Protein AF-A0A7S2MBB5-F1 (afdb_monomer)

Sequence (431 aa):
MYAQRYGESVDSQETREIHDGVPGVAVVGGGVAEQKVAYAIRMNQLFQSLDDAKSLYEQKYGESVDVPEAEERLEVQDGVPGVALDGCGAMGQRAIYANRMDALFDKLQEVKDLYARRYGEAADAPEPDERPESQGGVPGVAVVGRGAEVQRAAYNDRLDALVASLQEAKDLYARKYGDSADAPEPEERFETHQGVPGVATIGRGVDEQRAAYADKLAALFESLGEAKGLYAQRYGESVDAPEPDEQSEVQDGVPGVTVVGTGAVEQRAAYLIRVNSLFASLQEVKGLYERRCGEDVDASEAELRFEAEGGVPGVTLTGRGAEEQRASYATRVGALLARLRDVKALYAQRVGEQVDEDDSDASDAGDWPPALAERADELPRRSLAVPPLQSRLGLWARWAVRWEEGQELCGQGRPPAEHSGSDAESDGESE

pLDDT: mean 70.5, std 19.86, range [35.94, 96.25]

Mean predicted aligned error: 23.18 Å

Structure (mmCIF, N/CA/C/O backbone):
data_AF-A0A7S2MBB5-F1
#
_entry.id   AF-A0A7S2MBB5-F1
#
loop_
_atom_site.group_PDB
_atom_site.id
_atom_site.type_symbol
_atom_site.label_atom_id
_atom_site.label_alt_id
_atom_site.label_comp_id
_atom_site.label_asym_id
_atom_site.label_entity_id
_atom_site.label_seq_id
_atom_site.pdbx_PDB_ins_code
_atom_site.Cartn_x
_atom_site.Cartn_y
_atom_site.Cartn_z
_atom_site.occupancy
_atom_site.B_iso_or_equiv
_atom_site.auth_seq_id
_atom_site.auth_comp_id
_atom_site.auth_asym_id
_atom_site.auth_atom_id
_atom_site.pdbx_PDB_model_num
ATOM 1 N N . MET A 1 1 ? 64.978 -9.066 -22.224 1.00 49.09 1 MET A N 1
ATOM 2 C CA . MET A 1 1 ? 64.686 -8.630 -23.610 1.00 49.09 1 MET A CA 1
ATOM 3 C C . MET A 1 1 ? 63.182 -8.382 -23.812 1.00 49.09 1 MET A C 1
ATOM 5 O O . MET A 1 1 ? 62.589 -8.941 -24.715 1.00 49.09 1 MET A O 1
ATOM 9 N N . TYR A 1 2 ? 62.553 -7.543 -22.977 1.00 39.53 2 TYR A N 1
ATOM 10 C CA . TYR A 1 2 ? 61.159 -7.088 -23.178 1.00 39.53 2 TYR A CA 1
ATOM 11 C C . TYR A 1 2 ? 60.920 -5.648 -22.674 1.00 39.53 2 TYR A C 1
ATOM 13 O O . TYR A 1 2 ? 59.792 -5.183 -22.628 1.00 39.53 2 TYR A O 1
ATOM 21 N N . ALA A 1 3 ? 61.991 -4.920 -22.328 1.00 48.97 3 ALA A N 1
ATOM 22 C CA . ALA A 1 3 ? 61.930 -3.563 -21.769 1.00 48.97 3 ALA A CA 1
ATOM 23 C C . ALA A 1 3 ? 62.491 -2.482 -22.722 1.00 48.97 3 ALA A C 1
ATOM 25 O O . ALA A 1 3 ? 62.753 -1.365 -22.303 1.00 48.97 3 ALA A O 1
ATOM 26 N N . GLN A 1 4 ? 62.706 -2.812 -24.002 1.00 53.22 4 GLN A N 1
ATOM 27 C CA . GLN A 1 4 ? 63.302 -1.906 -25.002 1.00 53.22 4 GLN A CA 1
ATOM 28 C C . GLN A 1 4 ? 62.360 -1.540 -26.160 1.00 53.22 4 GLN A C 1
ATOM 30 O O . GLN A 1 4 ? 62.798 -0.897 -27.105 1.00 53.22 4 GLN A O 1
ATOM 35 N N . ARG A 1 5 ? 61.077 -1.935 -26.115 1.00 50.94 5 ARG A N 1
ATOM 36 C CA . ARG A 1 5 ? 60.158 -1.760 -27.257 1.00 50.94 5 ARG A CA 1
ATOM 37 C C . ARG A 1 5 ? 59.071 -0.696 -27.093 1.00 50.94 5 ARG A C 1
ATOM 39 O O . ARG A 1 5 ? 58.329 -0.484 -28.036 1.00 50.94 5 ARG A O 1
ATOM 46 N N . TYR A 1 6 ? 59.005 -0.016 -25.948 1.00 51.97 6 TYR A N 1
ATOM 47 C CA . TYR A 1 6 ? 58.001 1.029 -25.692 1.00 51.97 6 TYR A CA 1
ATOM 48 C C . TYR A 1 6 ? 58.620 2.299 -25.099 1.00 51.97 6 TYR A C 1
ATOM 50 O O . TYR A 1 6 ? 58.084 2.913 -24.184 1.00 51.97 6 TYR A O 1
ATOM 58 N N . GLY A 1 7 ? 59.790 2.675 -25.615 1.00 53.09 7 GLY A N 1
ATOM 59 C CA . GLY A 1 7 ? 60.350 4.010 -25.434 1.00 53.09 7 GLY A CA 1
ATOM 60 C C . GLY A 1 7 ? 59.966 4.888 -26.617 1.00 53.09 7 GLY A C 1
ATOM 61 O O . GLY A 1 7 ? 60.832 5.218 -27.417 1.00 53.09 7 GLY A O 1
ATOM 62 N N . GLU A 1 8 ? 58.684 5.218 -26.755 1.00 47.31 8 GLU A N 1
ATOM 63 C CA . GLU A 1 8 ? 58.238 6.238 -27.704 1.00 47.31 8 GLU A CA 1
ATOM 64 C C . GLU A 1 8 ? 57.476 7.303 -26.917 1.00 47.31 8 GLU A C 1
ATOM 66 O O . GLU A 1 8 ? 56.386 7.085 -26.392 1.00 47.31 8 GLU A O 1
ATOM 71 N N . SER A 1 9 ? 58.154 8.433 -26.729 1.00 46.62 9 SER A N 1
ATOM 72 C CA . SER A 1 9 ? 57.655 9.620 -26.053 1.00 46.62 9 SER A CA 1
ATOM 73 C C . SER A 1 9 ? 56.462 10.186 -26.818 1.00 46.62 9 SER A C 1
ATOM 75 O O . SER A 1 9 ? 56.627 10.755 -27.898 1.00 46.62 9 SER A O 1
ATOM 77 N N . VAL A 1 10 ? 55.273 10.076 -26.232 1.00 51.53 10 VAL A N 1
ATOM 78 C CA . VAL A 1 10 ? 54.059 10.781 -26.667 1.00 51.53 10 VAL A CA 1
ATOM 79 C C . VAL A 1 10 ? 54.129 12.231 -26.170 1.00 51.53 10 VAL A C 1
ATOM 81 O O . VAL A 1 10 ? 53.333 12.664 -25.352 1.00 51.53 10 VAL A O 1
ATOM 84 N N . ASP A 1 11 ? 55.129 12.972 -26.638 1.00 53.75 11 ASP A N 1
ATOM 85 C CA . ASP A 1 11 ? 55.274 14.414 -26.425 1.00 53.75 11 ASP A CA 1
ATOM 86 C C . ASP A 1 11 ? 55.582 15.043 -27.783 1.00 53.75 11 ASP A C 1
ATOM 88 O O . ASP A 1 11 ? 56.741 15.308 -28.086 1.00 53.75 11 ASP A O 1
ATOM 92 N N . SER A 1 12 ? 54.565 15.185 -28.644 1.00 54.72 12 SER A N 1
ATOM 93 C CA . SER A 1 12 ? 54.509 16.109 -29.799 1.00 54.72 12 SER A CA 1
ATOM 94 C C . SER A 1 12 ? 53.219 15.882 -30.603 1.00 54.72 12 SER A C 1
ATOM 96 O O . SER A 1 12 ? 53.262 15.419 -31.739 1.00 54.72 12 SER A O 1
ATOM 98 N N . GLN A 1 13 ? 52.051 16.207 -30.043 1.00 46.41 13 GLN A N 1
ATOM 99 C CA . GLN A 1 13 ? 50.880 16.495 -30.881 1.00 46.41 13 GLN A CA 1
ATOM 100 C C . GLN A 1 13 ? 50.749 18.007 -31.043 1.00 46.41 13 GLN A C 1
ATOM 102 O O . GLN A 1 13 ? 50.138 18.711 -30.246 1.00 46.41 13 GLN A O 1
ATOM 107 N N . GLU A 1 14 ? 51.463 18.476 -32.064 1.00 49.06 14 GLU A N 1
ATOM 108 C CA . GLU A 1 14 ? 51.019 19.428 -33.082 1.00 49.06 14 GLU A CA 1
ATOM 109 C C . GLU A 1 14 ? 49.650 20.080 -32.797 1.00 49.06 14 GLU A C 1
ATOM 111 O O . GLU A 1 14 ? 48.591 19.585 -33.187 1.00 49.06 14 GLU A O 1
ATOM 116 N N . THR A 1 15 ? 49.674 21.234 -32.131 1.00 49.06 15 THR A N 1
ATOM 117 C CA . THR A 1 15 ? 48.540 22.159 -32.075 1.00 49.06 15 THR A CA 1
ATOM 118 C C . THR A 1 15 ? 48.311 22.728 -33.473 1.00 49.06 15 THR A C 1
ATOM 120 O O . THR A 1 15 ? 48.896 23.747 -33.844 1.00 49.06 15 THR A O 1
ATOM 123 N N . ARG A 1 16 ? 47.480 22.062 -34.278 1.00 43.44 16 ARG A N 1
ATOM 124 C CA . ARG A 1 16 ? 46.896 22.673 -35.474 1.00 43.44 16 ARG A CA 1
ATOM 125 C C . ARG A 1 16 ? 45.916 23.751 -35.025 1.00 43.44 16 ARG A C 1
ATOM 127 O O . ARG A 1 16 ? 44.819 23.450 -34.566 1.00 43.44 16 ARG A O 1
ATOM 134 N N . GLU A 1 17 ? 46.340 25.003 -35.155 1.00 47.09 17 GLU A N 1
ATOM 135 C CA . GLU A 1 17 ? 45.465 26.172 -35.144 1.00 47.09 17 GLU A CA 1
ATOM 136 C C . GLU A 1 17 ? 44.427 26.022 -36.264 1.00 47.09 17 GLU A C 1
ATOM 138 O O . GLU A 1 17 ? 44.692 26.301 -37.433 1.00 47.09 17 GLU A O 1
ATOM 143 N N . ILE A 1 18 ? 43.234 25.547 -35.908 1.00 48.81 18 ILE A N 1
ATOM 144 C CA . ILE A 1 18 ? 42.049 25.675 -36.752 1.00 48.81 18 ILE A CA 1
ATOM 145 C C . ILE A 1 18 ? 41.596 27.124 -36.612 1.00 48.81 18 ILE A C 1
ATOM 147 O O . ILE A 1 18 ? 40.951 27.517 -35.642 1.00 48.81 18 ILE A O 1
ATOM 151 N N . HIS A 1 19 ? 42.020 27.935 -37.572 1.00 46.47 19 HIS A N 1
ATOM 152 C CA . HIS A 1 19 ? 41.718 29.353 -37.654 1.00 46.47 19 HIS A CA 1
ATOM 153 C C . HIS A 1 19 ? 40.413 29.568 -38.438 1.00 46.47 19 HIS A C 1
ATOM 155 O O . HIS A 1 19 ? 40.408 30.266 -39.445 1.00 46.47 19 HIS A O 1
ATOM 161 N N . ASP A 1 20 ? 39.304 28.978 -37.981 1.00 45.03 20 ASP A N 1
ATOM 162 C CA . ASP A 1 20 ? 37.981 29.265 -38.543 1.00 45.03 20 ASP A CA 1
ATOM 163 C C . ASP A 1 20 ? 37.234 30.255 -37.650 1.00 45.03 20 ASP A C 1
ATOM 165 O O . ASP A 1 20 ? 36.914 30.013 -36.485 1.00 45.03 20 ASP A O 1
ATOM 169 N N . GLY A 1 21 ? 37.033 31.441 -38.220 1.00 49.19 21 GLY A N 1
ATOM 170 C CA . GLY A 1 21 ? 36.426 32.586 -37.572 1.00 49.19 21 GLY A CA 1
ATOM 171 C C . GLY A 1 21 ? 34.962 32.347 -37.231 1.00 49.19 21 GLY A C 1
ATOM 172 O O . GLY A 1 21 ? 34.087 32.500 -38.079 1.00 49.19 21 GLY A O 1
ATOM 173 N N . VAL A 1 22 ? 34.693 32.112 -35.950 1.00 46.38 22 VAL A N 1
ATOM 174 C CA . VAL A 1 22 ? 33.411 32.452 -35.330 1.00 46.38 22 VAL A CA 1
ATOM 175 C C . VAL A 1 22 ? 33.661 33.636 -34.389 1.00 46.38 22 VAL A C 1
ATOM 177 O O . VAL A 1 22 ? 34.251 33.467 -33.320 1.00 46.38 22 VAL A O 1
ATOM 180 N N . PRO A 1 23 ? 33.272 34.865 -34.768 1.00 49.69 23 PRO A N 1
ATOM 181 C CA . PRO A 1 23 ? 33.417 36.020 -33.898 1.00 49.69 23 PRO A CA 1
ATOM 182 C C . PRO A 1 23 ? 32.345 35.953 -32.805 1.00 49.69 23 PRO A C 1
ATOM 184 O O . PRO A 1 23 ? 31.170 36.175 -33.080 1.00 49.69 23 PRO A O 1
ATOM 187 N N . GLY A 1 24 ? 32.736 35.665 -31.559 1.00 50.53 24 GLY A N 1
ATOM 188 C CA . GLY A 1 24 ? 31.854 35.953 -30.421 1.00 50.53 24 GLY A CA 1
ATOM 189 C C . GLY A 1 24 ? 32.041 35.171 -29.126 1.00 50.53 24 GLY A C 1
ATOM 190 O O . GLY A 1 24 ? 31.503 35.611 -28.115 1.00 50.53 24 GLY A O 1
ATOM 191 N N . VAL A 1 25 ? 32.796 34.069 -29.088 1.00 48.16 25 VAL A N 1
ATOM 192 C CA . VAL A 1 25 ? 32.956 33.293 -27.843 1.00 48.16 25 VAL A CA 1
ATOM 193 C C . VAL A 1 25 ? 34.409 33.323 -27.391 1.00 48.16 25 VAL A C 1
ATOM 195 O O . VAL A 1 25 ? 35.224 32.488 -27.769 1.00 48.16 25 VAL A O 1
ATOM 198 N N . ALA A 1 26 ? 34.740 34.312 -26.561 1.00 47.59 26 ALA A N 1
ATOM 199 C CA . ALA A 1 26 ? 35.966 34.288 -25.777 1.00 47.59 26 ALA A CA 1
ATOM 200 C C . ALA A 1 26 ? 35.830 33.191 -24.708 1.00 47.59 26 ALA A C 1
ATOM 202 O O . ALA A 1 26 ? 35.369 33.444 -23.596 1.00 47.59 26 ALA A O 1
ATOM 203 N N . VAL A 1 27 ? 36.188 31.952 -25.055 1.00 52.34 27 VAL A N 1
ATOM 204 C CA . VAL A 1 27 ? 36.402 30.898 -24.060 1.00 52.34 27 VAL A CA 1
ATOM 205 C C . VAL A 1 27 ? 37.631 31.316 -23.263 1.00 52.34 27 VAL A C 1
ATOM 207 O O . VAL A 1 27 ? 38.765 31.190 -23.720 1.00 52.34 27 VAL A O 1
ATOM 210 N N . VAL A 1 28 ? 37.397 31.881 -22.080 1.00 57.22 28 VAL A N 1
ATOM 211 C CA . VAL A 1 28 ? 38.439 32.130 -21.085 1.00 57.22 28 VAL A CA 1
ATOM 212 C C . VAL A 1 28 ? 38.939 30.758 -20.643 1.00 57.22 28 VAL A C 1
ATOM 214 O O . VAL A 1 28 ? 38.368 30.123 -19.760 1.00 57.22 28 VAL A O 1
ATOM 217 N N . GLY A 1 29 ? 39.957 30.256 -21.340 1.00 50.09 29 GLY A N 1
ATOM 218 C CA . GLY A 1 29 ? 40.627 29.010 -21.011 1.00 50.09 29 GLY A CA 1
ATOM 219 C C . GLY A 1 29 ? 41.333 29.162 -19.673 1.00 50.09 29 GLY A C 1
ATOM 220 O O . GLY A 1 29 ? 42.479 29.604 -19.629 1.00 50.09 29 GLY A O 1
ATOM 221 N N . GLY A 1 30 ? 40.647 28.804 -18.584 1.00 59.44 30 GLY A N 1
ATOM 222 C CA . GLY A 1 30 ? 41.305 28.491 -17.319 1.00 59.44 30 GLY A CA 1
ATOM 223 C C . GLY A 1 30 ? 42.376 27.449 -17.619 1.00 59.44 30 GLY A C 1
ATOM 224 O O . GLY A 1 30 ? 42.073 26.403 -18.201 1.00 59.44 30 GLY A O 1
ATOM 225 N N . GLY A 1 31 ? 43.637 27.793 -17.350 1.00 74.25 31 GLY A N 1
ATOM 226 C CA . GLY A 1 31 ? 44.787 27.019 -17.803 1.00 74.25 31 GLY A CA 1
ATOM 227 C C . GLY A 1 31 ? 44.660 25.554 -17.391 1.00 74.25 31 GLY A C 1
ATOM 228 O O . GLY A 1 31 ? 44.107 25.240 -16.341 1.00 74.25 31 GLY A O 1
ATOM 229 N N . VAL A 1 32 ? 45.201 24.640 -18.196 1.00 74.19 32 VAL A N 1
ATOM 230 C CA . VAL A 1 32 ? 45.157 23.177 -17.972 1.00 74.19 32 VAL A CA 1
ATOM 231 C C . VAL A 1 32 ? 45.511 22.776 -16.525 1.00 74.19 32 VAL A C 1
ATOM 233 O O . VAL A 1 32 ? 45.007 21.781 -16.005 1.00 74.19 32 VAL A O 1
ATOM 236 N N . ALA A 1 33 ? 46.342 23.566 -15.839 1.00 75.81 33 ALA A N 1
ATOM 237 C CA . ALA A 1 33 ? 46.660 23.392 -14.424 1.00 75.81 33 ALA A CA 1
ATOM 238 C C . ALA A 1 33 ? 45.447 23.567 -13.484 1.00 75.81 33 ALA A C 1
ATOM 240 O O . ALA A 1 33 ? 45.252 22.752 -12.585 1.00 75.81 33 ALA A O 1
ATOM 241 N N . GLU A 1 34 ? 44.604 24.576 -13.701 1.00 81.12 34 GLU A N 1
ATOM 242 C CA . GLU A 1 34 ? 43.410 24.837 -12.888 1.00 81.12 34 GLU A CA 1
ATOM 243 C C . GLU A 1 34 ? 42.357 23.742 -13.078 1.00 81.12 34 GLU A C 1
ATOM 245 O O . GLU A 1 34 ? 41.744 23.292 -12.109 1.00 81.12 34 GLU A O 1
ATOM 250 N N . GLN A 1 35 ? 42.209 23.230 -14.305 1.00 82.00 35 GLN A N 1
ATOM 251 C CA . GLN A 1 35 ? 41.319 22.101 -14.584 1.00 82.00 35 GLN A CA 1
ATOM 252 C C . GLN A 1 35 ? 41.765 20.822 -13.867 1.00 82.00 35 GLN A C 1
ATOM 254 O O . GLN A 1 35 ? 40.925 20.115 -13.306 1.00 82.00 35 GLN A O 1
ATOM 259 N N . LYS A 1 36 ? 43.076 20.545 -13.814 1.00 87.38 36 LYS A N 1
ATOM 260 C CA . LYS A 1 36 ? 43.625 19.397 -13.072 1.00 87.38 36 LYS A CA 1
ATOM 261 C C . LYS A 1 36 ? 43.339 19.496 -11.574 1.00 87.38 36 LYS A C 1
ATOM 263 O O . LYS A 1 36 ? 42.935 18.506 -10.967 1.00 87.38 36 LYS A O 1
ATOM 268 N N . VAL A 1 37 ? 43.485 20.685 -10.988 1.00 89.69 37 VAL A N 1
ATOM 269 C CA . VAL A 1 37 ? 43.175 20.913 -9.567 1.00 89.69 37 VAL A CA 1
ATOM 270 C C . VAL A 1 37 ? 41.675 20.763 -9.305 1.00 89.69 37 VAL A C 1
ATOM 272 O O . VAL A 1 37 ? 41.280 20.047 -8.387 1.00 89.69 37 VAL A O 1
ATOM 275 N N . ALA A 1 38 ? 40.823 21.359 -10.142 1.00 85.94 38 ALA A N 1
ATOM 276 C CA . ALA A 1 38 ? 39.371 21.243 -10.011 1.00 85.94 38 ALA A CA 1
ATOM 277 C C . ALA A 1 38 ? 38.868 19.798 -10.194 1.00 85.94 38 ALA A C 1
ATOM 279 O O . ALA A 1 38 ? 37.879 19.396 -9.580 1.00 85.94 38 ALA A O 1
ATOM 280 N N . TYR A 1 39 ? 39.528 19.004 -11.039 1.00 90.19 39 TYR A N 1
ATOM 281 C CA . TYR A 1 39 ? 39.238 17.579 -11.188 1.00 90.19 39 TYR A CA 1
ATOM 282 C C . TYR A 1 39 ? 39.638 16.786 -9.940 1.00 90.19 39 TYR A C 1
ATOM 284 O O . TYR A 1 39 ? 38.824 16.031 -9.419 1.00 90.19 39 TYR A O 1
ATOM 292 N N . ALA A 1 40 ? 40.845 17.009 -9.411 1.00 93.50 40 ALA A N 1
ATOM 293 C CA . ALA A 1 40 ? 41.317 16.336 -8.202 1.00 93.50 40 ALA A CA 1
ATOM 294 C C . ALA A 1 40 ? 40.413 16.615 -6.988 1.00 93.50 40 ALA A C 1
ATOM 296 O O . ALA A 1 40 ? 40.082 15.698 -6.241 1.00 93.50 40 ALA A O 1
ATOM 297 N N . ILE A 1 41 ? 39.949 17.861 -6.827 1.00 94.56 41 ILE A N 1
ATOM 298 C CA . ILE A 1 41 ? 39.006 18.229 -5.760 1.00 94.56 41 ILE A CA 1
ATOM 299 C C . ILE A 1 41 ? 37.686 17.466 -5.913 1.00 94.56 41 ILE A C 1
ATOM 301 O O . ILE A 1 41 ? 37.205 16.885 -4.943 1.00 94.56 41 ILE A O 1
ATOM 305 N N . ARG A 1 42 ? 37.121 17.420 -7.127 1.00 93.81 42 ARG A N 1
ATOM 306 C CA . ARG A 1 42 ? 35.878 16.677 -7.393 1.00 93.81 42 ARG A CA 1
ATOM 307 C C . ARG A 1 42 ? 36.035 15.178 -7.152 1.00 93.81 42 ARG A C 1
ATOM 309 O O . ARG A 1 42 ? 35.127 14.558 -6.613 1.00 93.81 42 ARG A O 1
ATOM 316 N N . MET A 1 43 ? 37.184 14.608 -7.503 1.00 95.38 43 MET A N 1
ATOM 317 C CA . MET A 1 43 ? 37.449 13.188 -7.287 1.00 95.38 43 MET A CA 1
ATOM 318 C C . MET A 1 43 ? 37.548 12.844 -5.798 1.00 95.38 43 MET A C 1
ATOM 320 O O . MET A 1 43 ? 36.950 11.873 -5.350 1.00 95.38 43 MET A O 1
ATOM 324 N N . ASN A 1 44 ? 38.211 13.687 -5.004 1.00 94.88 44 ASN A N 1
ATOM 325 C CA . ASN A 1 44 ? 38.262 13.509 -3.552 1.00 94.88 44 ASN A CA 1
ATOM 326 C C . ASN A 1 44 ? 36.882 13.648 -2.893 1.00 94.88 44 ASN A C 1
ATOM 328 O O . ASN A 1 44 ? 36.576 12.899 -1.972 1.00 94.88 44 ASN A O 1
ATOM 332 N N . GLN A 1 45 ? 36.036 14.564 -3.374 1.00 93.19 45 GLN A N 1
ATOM 333 C CA . GLN A 1 45 ? 34.655 14.693 -2.890 1.00 93.19 45 GLN A CA 1
ATOM 334 C C . GLN A 1 45 ? 33.815 13.445 -3.193 1.00 93.19 45 GLN A C 1
ATOM 336 O O . GLN A 1 45 ? 33.003 13.049 -2.363 1.00 93.19 45 GLN A O 1
ATOM 341 N N . LEU A 1 46 ? 34.022 12.815 -4.354 1.00 95.56 46 LEU A N 1
ATOM 342 C CA . LEU A 1 46 ? 33.363 11.554 -4.704 1.00 95.56 46 LEU A CA 1
ATOM 343 C C . LEU A 1 46 ? 33.831 10.391 -3.824 1.00 95.56 46 LEU A C 1
ATOM 345 O O . LEU A 1 46 ? 33.006 9.588 -3.408 1.00 95.56 46 LEU A O 1
ATOM 349 N N . PHE A 1 47 ? 35.126 10.303 -3.508 1.00 95.44 47 PHE A N 1
ATOM 350 C CA . PHE A 1 47 ? 35.616 9.272 -2.588 1.00 95.44 47 PHE A CA 1
ATOM 351 C C . PHE A 1 47 ? 35.047 9.448 -1.177 1.00 95.44 47 PHE A C 1
ATOM 353 O O . PHE A 1 47 ? 34.585 8.479 -0.588 1.00 95.44 47 PHE A O 1
ATOM 360 N N . GLN A 1 48 ? 34.97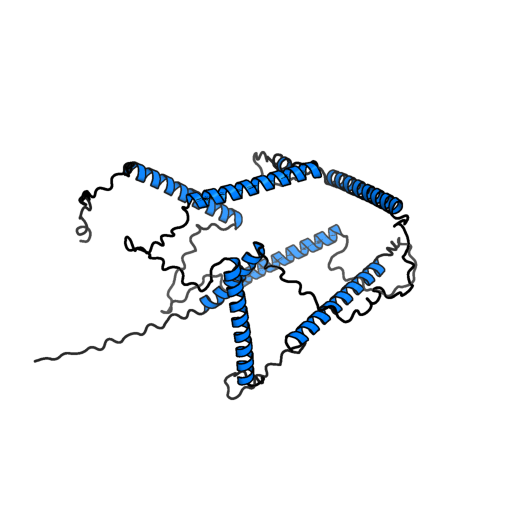8 10.685 -0.679 1.00 94.56 48 GLN A N 1
ATOM 361 C CA .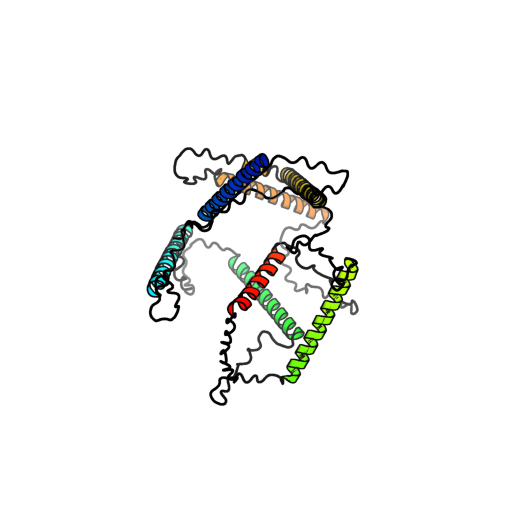 GLN A 1 48 ? 34.369 10.972 0.623 1.00 94.56 48 GLN A CA 1
ATOM 362 C C . GLN A 1 48 ? 32.879 10.614 0.663 1.00 94.56 48 GLN A C 1
ATOM 364 O O . GLN A 1 48 ? 32.440 9.962 1.604 1.00 94.56 48 GLN A O 1
ATOM 369 N N . SER A 1 49 ? 32.101 10.972 -0.366 1.00 95.75 49 SER A N 1
ATOM 370 C CA . SER A 1 49 ? 30.674 10.622 -0.389 1.00 95.75 49 SER A CA 1
ATOM 371 C C . SER A 1 49 ? 30.433 9.115 -0.499 1.00 95.75 49 SER A C 1
ATOM 373 O O . SER A 1 49 ? 29.418 8.616 -0.012 1.00 95.75 49 SER A O 1
ATOM 375 N N . LEU A 1 50 ? 31.359 8.386 -1.126 1.00 95.19 50 LEU A N 1
ATOM 376 C CA . LEU A 1 50 ? 31.314 6.933 -1.239 1.00 95.19 50 LEU A CA 1
ATOM 377 C C . LEU A 1 50 ? 31.644 6.253 0.100 1.00 95.19 50 LEU A C 1
ATOM 379 O O . LEU A 1 50 ? 30.941 5.319 0.479 1.00 95.19 50 LEU A O 1
ATOM 383 N N . ASP A 1 51 ? 32.626 6.758 0.847 1.00 95.50 51 ASP A N 1
ATOM 384 C CA . ASP A 1 51 ? 32.940 6.283 2.203 1.00 95.50 51 ASP A CA 1
ATOM 385 C C . ASP A 1 51 ? 31.804 6.584 3.199 1.00 95.50 51 ASP A C 1
ATOM 387 O O . ASP A 1 51 ? 31.438 5.724 4.008 1.00 95.50 51 ASP A O 1
ATOM 391 N N . ASP A 1 52 ? 31.171 7.757 3.096 1.00 95.06 52 ASP A N 1
ATOM 392 C CA . ASP A 1 52 ? 29.988 8.108 3.893 1.00 95.06 52 ASP A CA 1
ATOM 393 C C . ASP A 1 52 ? 28.813 7.162 3.589 1.00 95.06 52 ASP A C 1
ATOM 395 O O . ASP A 1 52 ? 28.144 6.665 4.499 1.00 95.06 52 ASP A O 1
ATOM 399 N N . ALA A 1 53 ? 28.571 6.865 2.307 1.00 94.44 53 ALA A N 1
ATOM 400 C CA . ALA A 1 53 ? 27.517 5.944 1.891 1.00 94.44 53 ALA A CA 1
ATOM 401 C C . ALA A 1 53 ? 27.769 4.508 2.380 1.00 94.44 53 ALA A C 1
ATOM 403 O O . ALA A 1 53 ? 26.835 3.852 2.847 1.00 94.44 53 ALA A O 1
ATOM 404 N N . LYS A 1 54 ? 29.020 4.033 2.325 1.00 94.44 54 LYS A N 1
ATOM 405 C CA . LYS A 1 54 ? 29.422 2.729 2.876 1.00 94.44 54 LYS A CA 1
ATOM 406 C C . LYS A 1 54 ? 29.214 2.663 4.384 1.00 94.44 54 LYS A C 1
ATOM 408 O O . LYS A 1 54 ? 28.644 1.692 4.872 1.00 94.44 54 LYS A O 1
ATOM 413 N N . SER A 1 55 ? 29.587 3.720 5.101 1.00 93.50 55 SER A N 1
ATOM 414 C CA . SER A 1 55 ? 29.407 3.812 6.553 1.00 93.50 55 SER A CA 1
ATOM 415 C C . SER A 1 55 ? 27.926 3.793 6.944 1.00 93.50 55 SER A C 1
ATOM 417 O O . SER A 1 55 ? 27.535 3.102 7.882 1.00 93.50 55 SER A O 1
ATOM 419 N N . LEU A 1 56 ? 27.069 4.502 6.199 1.00 93.81 56 LEU A N 1
ATOM 420 C CA . LEU A 1 56 ? 25.617 4.466 6.407 1.00 93.81 56 LEU A CA 1
ATOM 421 C C . LEU A 1 56 ? 25.020 3.087 6.109 1.00 93.81 56 LEU A C 1
ATOM 423 O O . LEU A 1 56 ? 24.082 2.665 6.789 1.00 93.81 56 LEU A O 1
ATOM 427 N N . TYR A 1 57 ? 25.538 2.384 5.100 1.00 94.25 57 TYR A N 1
ATOM 428 C CA . TYR A 1 57 ? 25.117 1.021 4.791 1.00 94.25 57 TYR A CA 1
ATOM 429 C C . TYR A 1 57 ? 25.489 0.061 5.925 1.00 94.25 57 TYR A C 1
ATOM 431 O O . TYR A 1 57 ? 24.615 -0.635 6.443 1.00 94.25 57 TYR A O 1
ATOM 439 N N . GLU A 1 58 ? 26.742 0.096 6.380 1.00 94.19 58 GLU A N 1
ATOM 440 C CA . GLU A 1 58 ? 27.217 -0.706 7.510 1.00 94.19 58 GLU A CA 1
ATOM 441 C C . GLU A 1 58 ? 26.422 -0.402 8.785 1.00 94.19 58 GLU A C 1
ATOM 443 O O . GLU A 1 58 ? 25.973 -1.317 9.472 1.00 94.19 58 GLU A O 1
ATOM 448 N N . GLN A 1 59 ? 26.134 0.871 9.065 1.00 92.06 59 GLN A N 1
ATOM 449 C CA . GLN A 1 59 ? 25.310 1.263 10.207 1.00 92.06 59 GLN A CA 1
ATOM 450 C C . GLN A 1 59 ? 23.876 0.720 10.114 1.00 92.06 59 GLN A C 1
ATOM 452 O O . GLN A 1 59 ? 23.289 0.345 11.131 1.00 92.06 59 GLN A O 1
ATOM 457 N N . LYS A 1 60 ? 23.284 0.709 8.915 1.00 92.88 60 LYS A N 1
ATOM 458 C CA . LYS A 1 60 ? 21.885 0.313 8.712 1.00 92.88 60 LYS A CA 1
ATOM 459 C C . LYS A 1 60 ? 21.693 -1.202 8.683 1.00 92.88 60 LYS A C 1
ATOM 461 O O . LYS A 1 60 ? 20.659 -1.678 9.151 1.00 92.88 60 LYS A O 1
ATOM 466 N N . TYR A 1 61 ? 22.644 -1.937 8.118 1.00 88.25 61 TYR A N 1
ATOM 467 C CA . TYR A 1 61 ? 22.505 -3.372 7.859 1.00 88.25 61 TYR A CA 1
ATOM 468 C C . TYR A 1 61 ? 23.451 -4.241 8.693 1.00 88.25 61 TYR A C 1
ATOM 470 O O . TYR A 1 61 ? 23.254 -5.449 8.755 1.00 88.25 61 TYR A O 1
ATOM 478 N N . GLY A 1 62 ? 24.426 -3.644 9.383 1.00 88.81 62 GLY A N 1
ATOM 479 C CA . GLY A 1 62 ? 25.409 -4.368 10.190 1.00 88.81 62 GLY A CA 1
ATOM 480 C C . GLY A 1 62 ? 26.447 -5.135 9.366 1.00 88.81 62 GLY A C 1
ATOM 481 O O . GLY A 1 62 ? 27.129 -5.992 9.920 1.00 88.81 62 GLY A O 1
ATOM 482 N N . GLU A 1 63 ? 26.555 -4.852 8.066 1.00 88.25 63 GLU A N 1
ATOM 483 C CA . GLU A 1 63 ? 27.439 -5.536 7.119 1.00 88.25 63 GLU A CA 1
ATOM 484 C C . GLU A 1 63 ? 28.216 -4.498 6.301 1.00 88.25 63 GLU A C 1
ATOM 486 O O . GLU A 1 63 ? 27.620 -3.585 5.724 1.00 88.25 63 GLU A O 1
ATOM 491 N N . SER A 1 64 ? 29.547 -4.600 6.279 1.00 88.44 64 SER A N 1
ATOM 492 C CA . SER A 1 64 ? 30.405 -3.681 5.532 1.00 88.44 64 SER A CA 1
ATOM 493 C C . SER A 1 64 ? 30.605 -4.152 4.092 1.00 88.44 64 SER A C 1
ATOM 495 O O . SER A 1 64 ? 30.937 -5.302 3.826 1.00 88.44 64 SER A O 1
ATOM 497 N N . VAL A 1 65 ? 30.428 -3.223 3.150 1.00 87.44 65 VAL A N 1
ATOM 498 C CA . VAL A 1 65 ? 30.516 -3.473 1.696 1.00 87.44 65 VAL A CA 1
ATOM 499 C C . VAL A 1 65 ? 31.948 -3.793 1.241 1.00 87.44 65 VAL A C 1
ATOM 501 O O . VAL A 1 65 ? 32.146 -4.381 0.185 1.00 87.44 65 VAL A O 1
ATOM 504 N N . ASP A 1 66 ? 32.949 -3.410 2.036 1.00 86.12 66 ASP A N 1
ATOM 505 C CA . ASP A 1 66 ? 34.369 -3.593 1.717 1.00 86.12 66 ASP A CA 1
ATOM 506 C C . ASP A 1 66 ? 34.969 -4.884 2.279 1.00 86.12 66 ASP A C 1
ATOM 508 O O . ASP A 1 66 ? 36.179 -5.088 2.171 1.00 86.12 66 ASP A O 1
ATOM 512 N N . VAL A 1 67 ? 34.164 -5.760 2.889 1.00 80.56 67 VAL A N 1
ATOM 513 C CA . VAL A 1 67 ? 34.638 -7.114 3.174 1.00 80.56 67 VAL A CA 1
ATOM 514 C C . VAL A 1 67 ? 34.805 -7.780 1.815 1.00 80.56 67 VAL A C 1
ATOM 516 O O . VAL A 1 67 ? 33.799 -7.963 1.130 1.00 80.56 67 VAL A O 1
ATOM 519 N N . PRO A 1 68 ? 36.042 -8.096 1.382 1.00 65.75 68 PRO A N 1
ATOM 520 C CA . PRO A 1 68 ? 36.220 -8.828 0.145 1.00 65.75 68 PRO A CA 1
ATOM 521 C C . PRO A 1 68 ? 35.415 -10.113 0.298 1.00 65.75 68 PRO A C 1
ATOM 523 O O . PRO A 1 68 ? 35.691 -10.897 1.213 1.00 65.75 68 PRO A O 1
ATOM 526 N N . GLU A 1 69 ? 34.387 -10.277 -0.540 1.00 57.59 69 GLU A N 1
ATOM 527 C CA . GLU A 1 69 ? 33.687 -11.548 -0.686 1.00 57.59 69 GLU A CA 1
ATOM 528 C C . GLU A 1 69 ? 34.780 -12.605 -0.783 1.00 57.59 69 GLU A C 1
ATOM 530 O O . GLU A 1 69 ? 35.674 -12.484 -1.626 1.00 57.59 69 GLU A O 1
ATOM 535 N N . ALA A 1 70 ? 34.799 -13.526 0.186 1.00 61.28 70 ALA A N 1
ATOM 536 C CA . ALA A 1 70 ? 35.867 -14.500 0.322 1.00 61.28 70 ALA A CA 1
ATOM 537 C C . ALA A 1 70 ? 36.054 -15.157 -1.042 1.00 61.28 70 ALA A C 1
ATOM 539 O O . ALA A 1 70 ? 35.137 -15.823 -1.514 1.00 61.28 70 ALA A O 1
ATOM 540 N N . GLU A 1 71 ? 37.191 -14.864 -1.683 1.00 55.22 71 GLU A N 1
ATOM 541 C CA . GLU A 1 71 ? 37.463 -15.229 -3.068 1.00 55.22 71 GLU A CA 1
ATOM 542 C C . GLU A 1 71 ? 37.028 -16.678 -3.287 1.00 55.22 71 GLU A C 1
ATOM 544 O O . GLU A 1 71 ? 37.602 -17.588 -2.679 1.00 55.22 71 GLU A O 1
ATOM 549 N N . GLU A 1 72 ? 35.993 -16.882 -4.112 1.00 49.16 72 GLU A N 1
ATOM 550 C CA . GLU A 1 72 ? 35.557 -18.201 -4.559 1.00 49.16 72 GLU A CA 1
ATOM 551 C C . GLU A 1 72 ? 36.752 -18.862 -5.252 1.00 49.16 72 GLU A C 1
ATOM 553 O O . GLU A 1 72 ? 37.013 -18.689 -6.445 1.00 49.16 72 GLU A O 1
ATOM 558 N N . ARG A 1 73 ? 37.542 -19.604 -4.475 1.00 49.75 73 ARG A N 1
ATOM 559 C CA . ARG A 1 73 ? 38.583 -20.474 -4.994 1.00 49.75 73 ARG A CA 1
ATOM 560 C C . ARG A 1 73 ? 37.880 -21.571 -5.775 1.00 49.75 73 ARG A C 1
ATOM 562 O O . ARG A 1 73 ? 37.451 -22.575 -5.217 1.00 49.75 73 ARG A O 1
ATOM 569 N N . LEU A 1 74 ? 37.788 -21.364 -7.083 1.00 42.69 74 LEU A N 1
ATOM 570 C CA . LEU A 1 74 ? 37.449 -22.380 -8.070 1.00 42.69 74 LEU A CA 1
ATOM 571 C C . LEU A 1 74 ? 38.539 -23.463 -8.057 1.00 42.69 74 LEU A C 1
ATOM 573 O O . LEU A 1 74 ? 39.448 -23.475 -8.889 1.00 42.69 74 LEU A O 1
ATOM 577 N N . GLU A 1 75 ? 38.487 -24.374 -7.088 1.00 49.69 75 GLU A N 1
ATOM 578 C CA . GLU A 1 75 ? 39.236 -25.622 -7.162 1.00 49.69 75 GLU A CA 1
ATOM 579 C C . GLU A 1 75 ? 38.548 -26.529 -8.183 1.00 49.69 75 GLU A C 1
ATOM 581 O O . GLU A 1 75 ? 37.528 -27.163 -7.923 1.00 49.69 75 GLU A O 1
ATOM 586 N N . VAL A 1 76 ? 39.113 -26.561 -9.390 1.00 43.28 76 VAL A N 1
ATOM 587 C CA . VAL A 1 76 ? 38.705 -27.477 -10.456 1.00 43.28 76 VAL A CA 1
ATOM 588 C C . VAL A 1 76 ? 39.115 -28.897 -10.058 1.00 43.28 76 VAL A C 1
ATOM 590 O O . VAL A 1 76 ? 40.245 -29.315 -10.310 1.00 43.28 76 VAL A O 1
ATOM 593 N N . GLN A 1 77 ? 38.207 -29.652 -9.442 1.00 43.56 77 GLN A N 1
ATOM 594 C CA . GLN A 1 77 ? 38.287 -31.114 -9.430 1.00 43.56 77 GLN A CA 1
ATOM 595 C C . GLN A 1 77 ? 37.480 -31.660 -10.617 1.00 43.56 77 GLN A C 1
ATOM 597 O O . GLN A 1 77 ? 36.316 -31.325 -10.806 1.00 43.56 77 GLN A O 1
ATOM 602 N N . ASP A 1 78 ? 38.136 -32.480 -11.440 1.00 55.03 78 ASP A N 1
ATOM 603 C CA . ASP A 1 78 ? 37.548 -33.315 -12.501 1.00 55.03 78 ASP A CA 1
ATOM 604 C C . ASP A 1 78 ? 36.989 -32.632 -13.765 1.00 55.03 78 ASP A C 1
ATOM 606 O O . ASP A 1 78 ? 36.112 -33.171 -14.437 1.00 55.03 78 ASP A O 1
ATOM 610 N N . GLY A 1 79 ? 37.545 -31.486 -14.176 1.00 53.94 79 GLY A N 1
ATOM 611 C CA . GLY A 1 79 ? 37.347 -30.961 -15.541 1.00 53.94 79 GLY A CA 1
ATOM 612 C C . GLY A 1 79 ? 35.925 -30.486 -15.872 1.00 53.94 79 GLY A C 1
ATOM 613 O O . GLY A 1 79 ? 35.645 -30.151 -17.022 1.00 53.94 79 GLY A O 1
ATOM 614 N N . VAL A 1 80 ? 35.047 -30.408 -14.873 1.00 47.94 80 VAL A N 1
ATOM 615 C CA . VAL A 1 80 ? 33.745 -29.748 -14.956 1.00 47.94 80 VAL A CA 1
ATOM 616 C C . VAL A 1 80 ? 33.817 -28.507 -14.066 1.00 47.94 80 VAL A C 1
ATOM 618 O O . VAL A 1 80 ? 34.104 -28.651 -12.878 1.00 47.94 80 VAL A O 1
ATOM 621 N N . PRO A 1 81 ? 33.585 -27.289 -14.589 1.00 45.38 81 PRO A N 1
ATOM 622 C CA . PRO A 1 81 ? 33.463 -26.095 -13.762 1.00 45.38 81 PRO A CA 1
ATOM 623 C C . PRO A 1 81 ? 32.212 -26.227 -12.881 1.00 45.38 81 PRO A C 1
ATOM 625 O O . PRO A 1 81 ? 31.100 -25.907 -13.293 1.00 45.38 81 PRO A O 1
ATOM 628 N N . GLY A 1 82 ? 32.381 -26.786 -11.686 1.00 45.72 82 GLY A N 1
ATOM 629 C CA . GLY A 1 82 ? 31.380 -26.780 -10.631 1.00 45.72 82 GLY A CA 1
ATOM 630 C C . GLY A 1 82 ? 31.656 -25.608 -9.701 1.00 45.72 82 GLY A C 1
ATOM 631 O O . GLY A 1 82 ? 32.759 -25.489 -9.174 1.00 45.72 82 GLY A O 1
ATOM 632 N N . VAL A 1 83 ? 30.663 -24.744 -9.499 1.00 43.31 83 VAL A N 1
ATOM 633 C CA . VAL A 1 83 ? 30.711 -23.718 -8.452 1.00 43.31 83 VAL A CA 1
ATOM 634 C C . VAL A 1 83 ? 30.643 -24.446 -7.111 1.00 43.31 83 VAL A C 1
ATOM 636 O O . VAL A 1 83 ? 29.592 -24.965 -6.726 1.00 43.31 83 VAL A O 1
ATOM 639 N N . ALA A 1 84 ? 31.779 -24.549 -6.425 1.00 44.75 84 ALA A N 1
ATOM 640 C CA . ALA A 1 84 ? 31.829 -25.016 -5.050 1.00 44.75 84 ALA A CA 1
ATOM 641 C C . ALA A 1 84 ? 31.274 -23.899 -4.158 1.00 44.75 84 ALA A C 1
ATOM 643 O O . ALA A 1 84 ? 32.011 -23.043 -3.682 1.00 44.75 84 ALA A O 1
ATOM 644 N N . LEU A 1 85 ? 29.951 -23.885 -3.981 1.00 46.00 85 LEU A N 1
ATOM 645 C CA . LEU A 1 85 ? 29.305 -23.024 -3.000 1.00 46.00 85 LEU A CA 1
ATOM 646 C C . LEU A 1 85 ? 29.784 -23.460 -1.614 1.00 46.00 85 LEU A C 1
ATOM 648 O O . LEU A 1 85 ? 29.274 -24.436 -1.062 1.00 46.00 85 LEU A O 1
ATOM 652 N N . ASP A 1 86 ? 30.711 -22.707 -1.027 1.00 48.06 86 ASP A N 1
ATOM 653 C CA . ASP A 1 86 ? 31.126 -22.841 0.375 1.00 48.06 86 ASP A CA 1
ATOM 654 C C . ASP A 1 86 ? 30.050 -22.267 1.324 1.00 48.06 86 ASP A C 1
ATOM 656 O O . ASP A 1 86 ? 30.309 -21.700 2.385 1.00 48.06 86 ASP A O 1
ATOM 660 N N . GLY A 1 87 ? 28.778 -22.417 0.942 1.00 50.19 87 GLY A N 1
ATOM 661 C CA . GLY A 1 87 ? 27.691 -22.343 1.895 1.00 50.19 87 GLY A CA 1
ATOM 662 C C . GLY A 1 87 ? 27.921 -23.470 2.883 1.00 50.19 87 GLY A C 1
ATOM 663 O O . GLY A 1 87 ? 28.115 -24.607 2.454 1.00 50.19 87 GLY A O 1
ATOM 664 N N . CYS A 1 88 ? 27.916 -23.166 4.187 1.00 55.56 88 CYS A N 1
ATOM 665 C CA . CYS A 1 88 ? 27.971 -24.176 5.239 1.00 55.56 88 CYS A CA 1
ATOM 666 C C . CYS A 1 88 ? 27.083 -25.342 4.798 1.00 55.56 88 CYS A C 1
ATOM 668 O O . CYS A 1 88 ? 25.868 -25.144 4.706 1.00 55.56 88 CYS A O 1
ATOM 670 N N . GLY A 1 89 ? 27.686 -26.482 4.415 1.00 65.38 89 GLY A N 1
ATOM 671 C CA . GLY A 1 89 ? 26.980 -27.522 3.650 1.00 65.38 89 GLY A CA 1
ATOM 672 C C . GLY A 1 89 ? 25.668 -27.882 4.334 1.00 65.38 89 GLY A C 1
ATOM 673 O O . GLY A 1 89 ? 25.559 -27.624 5.518 1.00 65.38 89 GLY A O 1
ATOM 674 N N . ALA A 1 90 ? 24.672 -28.462 3.661 1.00 68.62 90 ALA A N 1
ATOM 675 C CA . ALA A 1 90 ? 23.289 -28.607 4.167 1.00 68.62 90 ALA A CA 1
ATOM 676 C C . ALA A 1 90 ? 23.107 -28.856 5.696 1.00 68.62 90 ALA A C 1
ATOM 678 O O . ALA A 1 90 ? 22.144 -28.381 6.292 1.00 68.62 90 ALA A O 1
ATOM 679 N N . MET A 1 91 ? 24.036 -29.559 6.353 1.00 72.06 91 MET A N 1
ATOM 680 C CA . MET A 1 91 ? 24.168 -29.658 7.816 1.00 72.06 91 MET A CA 1
ATOM 681 C C . MET A 1 91 ? 24.395 -28.329 8.575 1.00 72.06 91 MET A C 1
ATOM 683 O O . MET A 1 91 ? 23.736 -28.094 9.583 1.00 72.06 91 MET A O 1
ATOM 687 N N . GLY A 1 92 ? 25.293 -27.452 8.129 1.00 72.88 92 GLY A N 1
ATOM 688 C CA . GLY A 1 92 ? 25.538 -26.138 8.719 1.00 72.88 92 GLY A CA 1
ATOM 689 C C . GLY A 1 92 ? 24.367 -25.175 8.530 1.00 72.88 92 GLY A C 1
ATOM 690 O O . GLY A 1 92 ? 23.964 -24.525 9.490 1.00 72.88 92 GLY A O 1
ATOM 691 N N . GLN A 1 93 ? 23.721 -25.170 7.359 1.00 75.38 93 GLN A N 1
ATOM 692 C CA . GLN A 1 93 ? 22.452 -24.451 7.193 1.00 75.38 93 GLN A CA 1
ATOM 693 C C . GLN A 1 93 ? 21.373 -24.976 8.150 1.00 75.38 93 GLN A C 1
ATOM 695 O O . GLN A 1 93 ? 20.706 -24.179 8.804 1.00 75.38 93 GLN A O 1
ATOM 700 N N . ARG A 1 94 ? 21.236 -26.300 8.316 1.00 82.00 94 ARG A N 1
ATOM 701 C CA . ARG A 1 94 ? 20.310 -26.881 9.306 1.00 82.00 94 ARG A CA 1
ATOM 702 C C . ARG A 1 94 ? 20.622 -26.436 10.731 1.00 82.00 94 ARG A C 1
ATOM 704 O O . ARG A 1 94 ? 19.690 -26.143 11.468 1.00 82.00 94 ARG A O 1
ATOM 711 N N . ALA A 1 95 ? 21.896 -26.352 11.110 1.00 83.62 95 ALA A N 1
ATOM 712 C CA . ALA A 1 95 ? 22.294 -25.871 12.430 1.00 83.62 95 ALA A CA 1
ATOM 713 C C . ALA A 1 95 ? 21.948 -24.385 12.630 1.00 83.62 95 ALA A C 1
ATOM 715 O O . ALA A 1 95 ? 21.414 -24.014 13.671 1.00 83.62 95 ALA A O 1
ATOM 716 N N . ILE A 1 96 ? 22.176 -23.542 11.618 1.00 79.75 96 ILE A N 1
ATOM 717 C CA . ILE A 1 96 ? 21.803 -22.120 11.657 1.00 79.75 96 ILE A CA 1
ATOM 718 C C . ILE A 1 96 ? 20.280 -21.963 11.770 1.00 79.75 96 ILE A C 1
ATOM 720 O O . ILE A 1 96 ? 19.799 -21.186 12.596 1.00 79.75 96 ILE A O 1
ATOM 724 N N . TYR A 1 97 ? 19.509 -22.729 10.993 1.00 86.31 97 TYR A N 1
ATOM 725 C CA . TYR A 1 97 ? 18.048 -22.736 11.084 1.00 86.31 97 TYR A CA 1
ATOM 726 C C . TYR A 1 97 ? 17.548 -23.245 12.438 1.00 86.31 97 TYR A C 1
ATOM 728 O O . TYR A 1 97 ? 16.638 -22.640 12.997 1.00 86.31 97 TYR A O 1
ATOM 736 N N . ALA A 1 98 ? 18.148 -24.303 12.985 1.00 91.62 98 ALA A N 1
ATOM 737 C CA . ALA A 1 98 ? 17.803 -24.824 14.306 1.00 91.62 98 ALA A CA 1
ATOM 738 C C . ALA A 1 98 ? 18.032 -23.767 15.396 1.00 91.62 98 ALA A C 1
ATOM 740 O O . ALA A 1 98 ? 17.103 -23.433 16.122 1.00 91.62 98 ALA A O 1
ATOM 741 N N . ASN A 1 99 ? 19.206 -23.129 15.411 1.00 89.50 99 ASN A N 1
ATOM 742 C CA . ASN A 1 99 ? 19.515 -22.061 16.365 1.00 89.50 99 ASN A CA 1
ATOM 743 C C . ASN A 1 99 ? 18.551 -20.870 16.237 1.00 89.50 99 ASN A C 1
ATOM 745 O O . ASN A 1 99 ? 18.167 -20.255 17.232 1.00 89.50 99 ASN A O 1
ATOM 749 N N . ARG A 1 100 ? 18.138 -20.532 15.008 1.00 92.56 100 ARG A N 1
ATOM 750 C CA . ARG A 1 100 ? 17.147 -19.476 14.770 1.00 92.56 100 ARG A CA 1
ATOM 751 C C . ARG A 1 100 ? 15.762 -19.863 15.291 1.00 92.56 100 ARG A C 1
ATOM 753 O O . ARG A 1 100 ? 15.064 -18.998 15.813 1.00 92.56 100 ARG A O 1
ATOM 760 N N . MET A 1 101 ? 15.366 -21.125 15.142 1.00 91.44 101 MET A N 1
ATOM 761 C CA . MET A 1 101 ? 14.104 -21.638 15.678 1.00 91.44 101 MET A CA 1
ATOM 762 C C . MET A 1 101 ? 14.103 -21.627 17.206 1.00 91.44 101 MET A C 1
ATOM 764 O O . MET A 1 101 ? 13.138 -21.144 17.791 1.00 91.44 101 MET A O 1
ATOM 768 N N . ASP A 1 102 ? 15.191 -22.053 17.845 1.00 94.00 102 ASP A N 1
ATOM 769 C CA . ASP A 1 102 ? 15.324 -22.024 19.307 1.00 94.00 102 ASP A CA 1
ATOM 770 C C . ASP A 1 102 ? 15.214 -20.587 19.844 1.00 94.00 102 ASP A C 1
ATOM 772 O O . ASP A 1 102 ? 14.409 -20.308 20.730 1.00 94.00 102 ASP A O 1
ATOM 776 N N . ALA A 1 103 ? 15.899 -19.629 19.209 1.00 89.62 103 ALA A N 1
ATOM 777 C CA . ALA A 1 103 ? 15.796 -18.215 19.574 1.00 89.62 103 ALA A CA 1
ATOM 778 C C . ALA A 1 103 ? 14.381 -17.629 19.384 1.00 89.62 103 ALA A C 1
ATOM 780 O O . ALA A 1 103 ? 14.002 -16.677 20.070 1.00 89.62 103 ALA A O 1
ATOM 781 N N . LEU A 1 104 ? 13.592 -18.154 18.438 1.00 91.38 104 LEU A N 1
ATOM 782 C CA . LEU A 1 104 ? 12.188 -17.767 18.274 1.00 91.38 104 LEU A CA 1
ATOM 783 C C . LEU A 1 104 ? 11.308 -18.361 19.377 1.00 91.38 104 LEU A C 1
ATOM 785 O O . LEU A 1 104 ? 10.426 -17.658 19.872 1.00 91.38 104 LEU A O 1
ATOM 789 N N . PHE A 1 105 ? 11.554 -19.607 19.786 1.00 94.62 105 PHE A N 1
ATOM 790 C CA . PHE A 1 105 ? 10.840 -20.230 20.901 1.00 94.62 105 PHE A CA 1
ATOM 791 C C . PHE A 1 105 ? 11.112 -19.515 22.227 1.00 94.62 105 PHE A C 1
ATOM 793 O O . PHE A 1 105 ? 10.159 -19.235 22.954 1.00 94.62 105 PHE A O 1
ATOM 800 N N . ASP A 1 106 ? 12.358 -19.121 22.493 1.00 94.44 106 ASP A N 1
ATOM 801 C CA . ASP A 1 106 ? 12.712 -18.355 23.694 1.00 94.44 106 ASP A CA 1
ATOM 802 C C . ASP A 1 106 ? 11.979 -17.005 23.746 1.00 94.44 106 ASP A C 1
ATOM 804 O O . ASP A 1 106 ? 11.398 -16.642 24.770 1.00 94.44 106 ASP A O 1
ATOM 808 N N . LYS A 1 107 ? 11.915 -16.280 22.619 1.00 92.25 107 LYS A N 1
ATOM 809 C CA . LYS A 1 107 ? 11.160 -15.017 22.523 1.00 92.25 107 LYS A CA 1
ATOM 810 C C . LYS A 1 107 ? 9.658 -15.217 22.700 1.00 92.25 107 LYS A C 1
ATOM 812 O O . LYS A 1 107 ? 8.998 -14.390 23.326 1.00 92.25 107 LYS A O 1
ATOM 817 N N . LEU A 1 108 ? 9.098 -16.294 22.146 1.00 93.69 108 LEU A N 1
ATOM 818 C CA . LEU A 1 108 ? 7.685 -16.624 22.328 1.00 93.69 108 LEU A CA 1
ATOM 819 C C . LEU A 1 108 ? 7.383 -16.892 23.809 1.00 93.69 108 LEU A C 1
ATOM 821 O O . LEU A 1 108 ? 6.371 -16.418 24.324 1.00 93.69 108 LEU A O 1
ATOM 825 N N . GLN A 1 109 ? 8.274 -17.610 24.495 1.00 94.62 109 GLN A N 1
ATOM 826 C CA . GLN A 1 109 ? 8.146 -17.886 25.920 1.00 94.62 109 GLN A CA 1
ATOM 827 C C . GLN A 1 109 ? 8.246 -16.603 26.757 1.00 94.62 109 GLN A C 1
ATOM 829 O O . GLN A 1 109 ? 7.410 -16.387 27.630 1.00 94.62 109 GLN A O 1
ATOM 834 N N . GLU A 1 110 ? 9.175 -15.698 26.439 1.00 95.50 110 GLU A N 1
ATOM 835 C CA . GLU A 1 110 ? 9.285 -14.392 27.104 1.00 95.50 110 GLU A CA 1
ATOM 836 C C . GLU A 1 110 ? 7.993 -13.567 26.970 1.00 95.50 110 GLU A C 1
ATOM 838 O O . GLU A 1 110 ? 7.519 -12.969 27.939 1.00 95.50 110 GLU A O 1
ATOM 843 N N . VAL A 1 111 ? 7.373 -13.568 25.785 1.00 94.31 111 VAL A N 1
ATOM 844 C CA . VAL A 1 111 ? 6.088 -12.889 25.555 1.00 94.31 111 VAL A CA 1
ATOM 845 C C . VAL A 1 111 ? 4.964 -13.535 26.368 1.00 94.31 111 VAL A C 1
ATOM 847 O O . VAL A 1 111 ? 4.158 -12.813 26.961 1.00 94.31 111 VAL A O 1
ATOM 850 N N . LYS A 1 112 ? 4.915 -14.871 26.441 1.00 91.19 112 LYS A N 1
ATOM 851 C CA . LYS A 1 112 ? 3.940 -15.603 27.268 1.00 91.19 112 LYS A CA 1
ATOM 852 C C . LYS A 1 112 ? 4.095 -15.267 28.750 1.00 91.19 112 LYS A C 1
ATOM 854 O O . LYS A 1 112 ? 3.098 -14.988 29.415 1.00 91.19 112 LYS A O 1
ATOM 859 N N . ASP A 1 113 ? 5.326 -15.206 29.244 1.00 93.06 113 ASP A N 1
ATOM 860 C CA . ASP A 1 113 ? 5.626 -14.863 30.633 1.00 93.06 113 ASP A CA 1
ATOM 861 C C . ASP A 1 113 ? 5.282 -13.396 30.939 1.00 93.06 113 ASP A C 1
ATOM 863 O O . ASP A 1 113 ? 4.704 -13.089 31.985 1.00 93.06 113 ASP A O 1
ATOM 867 N N . LEU A 1 114 ? 5.571 -12.471 30.014 1.00 94.44 114 LEU A N 1
ATOM 868 C CA . LEU A 1 114 ? 5.171 -11.064 30.121 1.00 94.44 114 LEU A CA 1
ATOM 869 C C . LEU A 1 114 ? 3.650 -10.904 30.154 1.00 94.44 114 LEU A C 1
ATOM 871 O O . LEU A 1 114 ? 3.137 -10.111 30.948 1.00 94.44 114 LEU A O 1
ATOM 875 N N . TYR A 1 115 ? 2.928 -11.653 29.321 1.00 90.00 115 TYR A N 1
ATOM 876 C CA . TYR A 1 115 ? 1.469 -11.661 29.315 1.00 90.00 115 TYR A CA 1
ATOM 877 C C . TYR A 1 115 ? 0.920 -12.196 30.642 1.00 90.00 115 TYR A C 1
ATOM 879 O O . TYR A 1 115 ? 0.139 -11.506 31.298 1.00 90.00 115 TYR A O 1
ATOM 887 N N . ALA A 1 116 ? 1.420 -13.345 31.106 1.00 93.06 116 ALA A N 1
ATOM 888 C CA . ALA A 1 116 ? 1.047 -13.927 32.393 1.00 93.06 116 ALA A CA 1
ATOM 889 C C . ALA A 1 116 ? 1.306 -12.964 33.558 1.00 93.06 116 ALA A C 1
ATOM 891 O O . ALA A 1 116 ? 0.463 -12.791 34.437 1.00 93.06 116 ALA A O 1
ATOM 892 N N . ARG A 1 117 ? 2.440 -12.258 33.538 1.00 92.88 117 ARG A N 1
ATOM 893 C CA . ARG A 1 117 ? 2.785 -11.258 34.553 1.00 92.88 117 ARG A CA 1
ATOM 894 C C . ARG A 1 117 ? 1.880 -10.030 34.511 1.00 92.88 117 ARG A C 1
ATOM 896 O O . ARG A 1 117 ? 1.591 -9.457 35.559 1.00 92.88 117 ARG A O 1
ATOM 903 N N . ARG A 1 118 ? 1.472 -9.594 33.317 1.00 92.06 118 ARG A N 1
ATOM 904 C CA . ARG A 1 118 ? 0.664 -8.382 33.126 1.00 92.06 118 ARG A CA 1
ATOM 905 C C . ARG A 1 118 ? -0.819 -8.612 33.403 1.00 92.06 118 ARG A C 1
ATOM 907 O O . ARG A 1 118 ? -1.466 -7.709 33.926 1.00 92.06 118 ARG A O 1
ATOM 914 N N . TYR A 1 119 ? -1.338 -9.781 33.048 1.00 86.94 119 TYR A N 1
ATOM 915 C CA . TYR A 1 119 ? -2.769 -10.085 33.092 1.00 86.94 119 TYR A CA 1
ATOM 916 C C . TYR A 1 119 ? -3.146 -11.099 34.175 1.00 86.94 119 TYR A C 1
ATOM 918 O O . TYR A 1 119 ? -4.325 -11.277 34.451 1.00 86.94 119 TYR A O 1
ATOM 926 N N . GLY A 1 120 ? -2.166 -11.722 34.835 1.00 90.25 120 GLY A N 1
ATOM 927 C CA . GLY A 1 120 ? -2.411 -12.731 35.866 1.00 90.25 120 GLY A CA 1
ATOM 928 C C . GLY A 1 120 ? -2.894 -14.076 35.316 1.00 90.25 120 GLY A C 1
ATOM 929 O O . GLY A 1 120 ? -3.236 -14.952 36.104 1.00 90.25 120 GLY A O 1
ATOM 930 N N . GLU A 1 121 ? -2.904 -14.251 33.992 1.00 85.81 121 GLU A N 1
ATOM 931 C CA . GLU A 1 121 ? -3.399 -15.441 33.303 1.00 85.81 121 GLU A CA 1
ATOM 932 C C . GLU A 1 121 ? -2.355 -15.923 32.291 1.00 85.81 121 GLU A C 1
ATOM 934 O O . GLU A 1 121 ? -1.898 -15.161 31.435 1.00 85.81 121 GLU A O 1
ATOM 939 N N . ALA A 1 122 ? -1.925 -17.179 32.423 1.00 86.81 122 ALA A N 1
ATOM 940 C CA . ALA A 1 122 ? -0.999 -17.779 31.473 1.00 86.81 122 ALA A CA 1
ATOM 941 C C . ALA A 1 122 ? -1.717 -17.987 30.135 1.00 86.81 122 ALA A C 1
ATOM 943 O O . ALA A 1 122 ? -2.799 -18.559 30.110 1.00 86.81 122 ALA A O 1
ATOM 944 N N . ALA A 1 123 ? -1.102 -17.567 29.026 1.00 82.44 123 ALA A N 1
ATOM 945 C CA . ALA A 1 123 ? -1.700 -17.692 27.692 1.00 82.44 123 ALA A CA 1
ATOM 946 C C . ALA A 1 123 ? -1.970 -19.152 27.265 1.00 82.44 123 ALA A C 1
ATOM 948 O O . ALA A 1 123 ? -2.788 -19.384 26.384 1.00 82.44 123 ALA A O 1
ATOM 949 N N . ASP A 1 124 ? -1.294 -20.121 27.896 1.00 86.19 124 ASP A N 1
ATOM 950 C CA . ASP A 1 124 ? -1.510 -21.559 27.686 1.00 86.19 124 ASP A CA 1
ATOM 951 C C . ASP A 1 124 ? -2.282 -22.219 28.838 1.00 86.19 124 ASP A C 1
ATOM 953 O O . ASP A 1 124 ? -2.299 -23.449 28.943 1.00 86.19 124 ASP A O 1
ATOM 957 N N . ALA A 1 125 ? -2.868 -21.439 29.756 1.00 82.75 125 ALA A N 1
ATOM 958 C CA . ALA A 1 125 ? -3.796 -22.020 30.710 1.00 82.75 125 ALA A CA 1
ATOM 959 C C . ALA A 1 125 ? -4.900 -22.696 29.883 1.00 82.75 125 ALA A C 1
ATOM 961 O O . ALA A 1 125 ? -5.487 -22.027 29.030 1.00 82.75 125 ALA A O 1
ATOM 962 N N . PRO A 1 126 ? -5.140 -24.012 30.057 1.00 76.44 126 PRO A N 1
ATOM 963 C CA . PRO A 1 126 ? -6.241 -24.661 29.368 1.00 76.44 126 PRO A CA 1
ATOM 964 C C . PRO A 1 126 ? -7.486 -23.845 29.688 1.00 76.44 126 PRO A C 1
ATOM 966 O O . PRO A 1 126 ? -7.737 -23.597 30.874 1.00 76.44 126 PRO A O 1
ATOM 969 N N . GLU A 1 127 ? -8.190 -23.380 28.646 1.00 68.69 127 GLU A N 1
ATOM 970 C CA . GLU A 1 127 ? -9.461 -22.678 28.819 1.00 68.69 127 GLU A CA 1
ATOM 971 C C . GLU A 1 127 ? -10.251 -23.470 29.859 1.00 68.69 127 GLU A C 1
ATOM 973 O O . GLU A 1 127 ? -10.341 -24.698 29.725 1.00 68.69 127 GLU A O 1
ATOM 978 N N . PRO A 1 128 ? -10.685 -22.832 30.961 1.00 66.25 128 PRO A N 1
ATOM 979 C CA . PRO A 1 128 ? -11.352 -23.550 32.024 1.00 66.25 128 PRO A CA 1
ATOM 980 C C . PRO A 1 128 ? -12.536 -24.249 31.379 1.00 66.25 128 PRO A C 1
ATOM 982 O O . PRO A 1 128 ? -13.452 -23.564 30.931 1.00 66.25 128 PRO A O 1
ATOM 985 N N . ASP A 1 129 ? -12.455 -25.588 31.297 1.00 60.91 129 ASP A N 1
ATOM 986 C CA . ASP A 1 129 ? -13.531 -26.469 30.844 1.00 60.91 129 ASP A CA 1
ATOM 987 C C . ASP A 1 129 ? -14.825 -25.826 31.318 1.00 60.91 129 ASP A C 1
ATOM 989 O O . ASP A 1 129 ? -14.989 -25.667 32.536 1.00 60.91 129 ASP A O 1
ATOM 993 N N . GLU A 1 130 ? -15.669 -25.385 30.378 1.00 56.06 130 GLU A N 1
ATOM 994 C CA . GLU A 1 130 ? -16.981 -24.802 30.642 1.00 56.06 130 GLU A CA 1
ATOM 995 C C . GLU A 1 130 ? -17.809 -25.869 31.364 1.00 56.06 130 GLU A C 1
ATOM 997 O O . GLU A 1 130 ? -18.603 -26.612 30.787 1.00 56.06 130 GLU A O 1
ATOM 1002 N N . ARG A 1 131 ? -17.547 -26.039 32.660 1.00 48.47 131 ARG A N 1
ATOM 1003 C CA . ARG A 1 131 ? -18.249 -26.985 33.499 1.00 48.47 131 ARG A CA 1
ATOM 1004 C C . ARG A 1 131 ? -19.654 -26.426 33.617 1.00 48.47 131 ARG A C 1
ATOM 1006 O O . ARG A 1 131 ? -19.798 -25.295 34.086 1.00 48.47 131 ARG A O 1
ATOM 1013 N N . PRO A 1 132 ? -20.680 -27.199 33.228 1.00 49.28 132 PRO A N 1
ATOM 1014 C CA . PRO A 1 132 ? -22.051 -26.761 33.371 1.00 49.28 132 PRO A CA 1
ATOM 1015 C C . PRO A 1 132 ? -22.298 -26.416 34.838 1.00 49.28 132 PRO A C 1
ATOM 1017 O O . PRO A 1 132 ? -22.010 -27.202 35.743 1.00 49.28 132 PRO A O 1
ATOM 1020 N N . GLU A 1 133 ? -22.771 -25.192 35.024 1.00 48.22 133 GLU A N 1
ATOM 1021 C CA . GLU A 1 133 ? -23.088 -24.514 36.270 1.00 48.22 133 GLU A CA 1
ATOM 1022 C C . GLU A 1 133 ? -23.625 -25.463 37.352 1.00 48.22 133 GLU A C 1
ATOM 1024 O O . GLU A 1 133 ? -24.776 -25.907 37.325 1.00 48.22 133 GLU A O 1
ATOM 1029 N N . SER A 1 134 ? -22.810 -25.736 38.372 1.00 47.81 134 SER A N 1
ATOM 1030 C CA . SER A 1 134 ? -23.337 -26.193 39.650 1.00 47.81 134 SER A CA 1
ATOM 1031 C C . SER A 1 134 ? -23.839 -24.975 40.423 1.00 47.81 134 SER A C 1
ATOM 1033 O O . SER A 1 134 ? -23.080 -24.172 40.963 1.00 47.81 134 SER A O 1
ATOM 1035 N N . GLN A 1 135 ? -25.164 -24.849 40.465 1.00 47.28 135 GLN A N 1
ATOM 1036 C CA . GLN A 1 135 ? -25.909 -23.977 41.367 1.00 47.28 135 GLN A CA 1
ATOM 1037 C C . GLN A 1 135 ? -25.372 -24.122 42.801 1.00 47.28 135 GLN A C 1
ATOM 1039 O O . GLN A 1 135 ? -25.614 -25.128 43.466 1.00 47.28 135 GLN A O 1
ATOM 1044 N N . GLY A 1 136 ? -24.615 -23.140 43.288 1.00 48.75 136 GLY A N 1
ATOM 1045 C CA . GLY A 1 136 ? -23.947 -23.282 44.581 1.00 48.75 136 GLY A CA 1
ATOM 1046 C C . GLY A 1 136 ? -23.256 -22.018 45.061 1.00 48.75 136 GLY A C 1
ATOM 1047 O O . GLY A 1 136 ? -22.039 -21.991 45.178 1.00 48.75 136 GLY A O 1
ATOM 1048 N N . GLY A 1 137 ? -24.062 -20.987 45.324 1.00 50.31 137 GLY A N 1
ATOM 1049 C CA . GLY A 1 137 ? -23.728 -19.700 45.940 1.00 50.31 137 GLY A CA 1
ATOM 1050 C C . GLY A 1 137 ? -22.360 -19.550 46.616 1.00 50.31 137 GLY A C 1
ATOM 1051 O O . GLY A 1 137 ? -22.150 -20.007 47.737 1.00 50.31 137 GLY A O 1
ATOM 1052 N N . VAL A 1 138 ? -21.504 -18.739 45.995 1.00 43.50 138 VAL A N 1
ATOM 1053 C CA . VAL A 1 138 ? -20.504 -17.922 46.691 1.00 43.50 138 VAL A CA 1
ATOM 1054 C C . VAL A 1 138 ? -20.656 -16.494 46.159 1.00 43.50 138 VAL A C 1
ATOM 1056 O O . VAL A 1 138 ? -20.667 -16.314 44.941 1.00 43.50 138 VAL A O 1
ATOM 1059 N N . PRO A 1 139 ? -20.801 -15.466 47.016 1.00 49.22 139 PRO A N 1
ATOM 1060 C CA . PRO A 1 139 ? -20.956 -14.086 46.576 1.00 49.22 139 PRO A CA 1
ATOM 1061 C C . PRO A 1 139 ? -19.584 -13.513 46.196 1.00 49.22 139 PRO A C 1
ATOM 1063 O O . PRO A 1 139 ? -18.988 -12.727 46.928 1.00 49.22 139 PRO A O 1
ATOM 1066 N N . GLY A 1 140 ? -19.061 -13.946 45.050 1.00 42.47 140 GLY A N 1
ATOM 1067 C CA . GLY A 1 140 ? -18.071 -13.188 44.296 1.00 42.47 140 GLY A CA 1
ATOM 1068 C C . GLY A 1 140 ? -18.808 -12.112 43.508 1.00 42.47 140 GLY A C 1
ATOM 1069 O O . GLY A 1 140 ? -19.859 -12.383 42.935 1.00 42.47 140 GLY A O 1
ATOM 1070 N N . VAL A 1 141 ? -18.303 -10.882 43.534 1.00 50.31 141 VAL A N 1
ATOM 1071 C CA . VAL A 1 141 ? -18.881 -9.726 42.839 1.00 50.31 141 VAL A CA 1
ATOM 1072 C C . VAL A 1 141 ? -19.031 -10.052 41.351 1.00 50.31 141 VAL A C 1
ATOM 1074 O O . VAL A 1 141 ? -18.075 -9.965 40.584 1.00 50.31 141 VAL A O 1
ATOM 1077 N N . ALA A 1 142 ? -20.243 -10.440 40.953 1.00 41.09 142 ALA A N 1
ATOM 1078 C CA . ALA A 1 142 ? -20.644 -10.538 39.565 1.00 41.09 142 ALA A CA 1
ATOM 1079 C C . ALA A 1 142 ? -20.653 -9.115 39.010 1.00 41.09 142 ALA A C 1
ATOM 1081 O O . ALA A 1 142 ? -21.591 -8.345 39.230 1.00 41.09 142 ALA A O 1
ATOM 1082 N N . VAL A 1 143 ? -19.581 -8.740 38.316 1.00 46.72 143 VAL A N 1
ATOM 1083 C CA . VAL A 1 143 ? -19.635 -7.614 37.392 1.00 46.72 143 VAL A CA 1
ATOM 1084 C C . VAL A 1 143 ? -20.545 -8.074 36.261 1.00 46.72 143 VAL A C 1
ATOM 1086 O O . VAL A 1 143 ? -20.103 -8.666 35.282 1.00 46.72 143 VAL A O 1
ATOM 1089 N N . VAL A 1 144 ? -21.848 -7.854 36.443 1.00 47.84 144 VAL A N 1
ATOM 1090 C CA . VAL A 1 144 ? -22.875 -8.008 35.413 1.00 47.84 144 VAL A CA 1
ATOM 1091 C C . VAL A 1 144 ? -22.637 -6.897 34.396 1.00 47.84 144 VAL A C 1
ATOM 1093 O O . VAL A 1 144 ? -23.310 -5.869 34.366 1.00 47.84 144 VAL A O 1
ATOM 1096 N N . GLY A 1 145 ? -21.601 -7.071 33.583 1.00 52.38 145 GLY A N 1
ATOM 1097 C CA . GLY A 1 145 ? -21.431 -6.314 32.365 1.00 52.38 145 GLY A CA 1
ATOM 1098 C C . GLY A 1 145 ? -22.517 -6.775 31.409 1.00 52.38 145 GLY A C 1
ATOM 1099 O O . GLY A 1 145 ? -22.309 -7.724 30.662 1.00 52.38 145 GLY A O 1
ATOM 1100 N N . ARG A 1 146 ? -23.654 -6.071 31.399 1.00 53.78 146 ARG A N 1
ATOM 1101 C CA . ARG A 1 146 ? -24.764 -6.182 30.426 1.00 53.78 146 ARG A CA 1
ATOM 1102 C C . ARG A 1 146 ? -24.334 -6.069 28.945 1.00 53.78 146 ARG A C 1
ATOM 1104 O O . ARG A 1 146 ? -25.181 -5.973 28.070 1.00 53.78 146 ARG A O 1
ATOM 1111 N N . GLY A 1 147 ? -23.033 -6.026 28.664 1.00 58.75 147 GLY A N 1
ATOM 1112 C CA . GLY A 1 147 ? -22.452 -5.827 27.348 1.00 58.75 147 GLY A CA 1
ATOM 1113 C C . GLY A 1 147 ? -21.903 -7.085 26.682 1.00 58.75 147 GLY A C 1
ATOM 1114 O O . GLY A 1 147 ? -21.758 -7.042 25.473 1.00 58.75 147 GLY A O 1
ATOM 1115 N N . ALA A 1 148 ? -21.607 -8.187 27.383 1.00 70.25 148 ALA A N 1
ATOM 1116 C CA . ALA A 1 148 ? -20.944 -9.329 26.732 1.00 70.25 148 ALA A CA 1
ATOM 1117 C C . ALA A 1 148 ? -21.855 -10.040 25.713 1.00 70.25 148 ALA A C 1
ATOM 1119 O O . ALA A 1 148 ? -21.458 -10.256 24.570 1.00 70.25 148 ALA A O 1
ATOM 1120 N N . GLU A 1 149 ? -23.102 -10.333 26.088 1.00 75.88 149 GLU A N 1
ATOM 1121 C CA . GLU A 1 149 ? -24.078 -10.950 25.177 1.00 75.88 149 GLU A CA 1
ATOM 1122 C C . GLU A 1 149 ? -24.487 -9.999 24.050 1.00 75.88 149 GLU A C 1
ATOM 1124 O O . GLU A 1 149 ? -24.539 -10.402 22.892 1.00 75.88 149 GLU A O 1
ATOM 1129 N N . VAL A 1 150 ? -24.683 -8.715 24.367 1.00 79.12 150 VAL A N 1
ATOM 1130 C CA . VAL A 1 150 ? -25.013 -7.680 23.375 1.00 79.12 150 VAL A CA 1
ATOM 1131 C C . VAL A 1 150 ? -23.860 -7.478 22.385 1.00 79.12 150 VAL A C 1
ATOM 1133 O O . VAL A 1 150 ? -24.091 -7.334 21.189 1.00 79.12 150 VAL A O 1
ATOM 1136 N N . GLN A 1 151 ? -22.607 -7.519 22.847 1.00 80.94 151 GLN A N 1
ATOM 1137 C CA . GLN A 1 151 ? -21.429 -7.452 21.978 1.00 80.94 151 GLN A CA 1
ATOM 1138 C C . GLN A 1 151 ? -21.281 -8.707 21.123 1.00 80.94 151 GLN A C 1
ATOM 1140 O O . GLN A 1 151 ? -20.937 -8.590 19.950 1.00 80.94 151 GLN A O 1
ATOM 1145 N N . ARG A 1 152 ? -21.558 -9.893 21.676 1.00 85.12 152 ARG A N 1
ATOM 1146 C CA . ARG A 1 152 ? -21.523 -11.148 20.920 1.00 85.12 152 ARG A CA 1
ATOM 1147 C C . ARG A 1 152 ? -22.600 -11.177 19.837 1.00 85.12 152 ARG A C 1
ATOM 1149 O O . ARG A 1 152 ? -22.291 -11.544 18.710 1.00 85.12 152 ARG A O 1
ATOM 1156 N N . ALA A 1 153 ? -23.816 -10.731 20.150 1.00 89.88 153 ALA A N 1
ATOM 1157 C CA . ALA A 1 153 ? -24.893 -10.579 19.174 1.00 89.88 153 ALA A CA 1
ATOM 1158 C C . ALA A 1 153 ? -24.496 -9.590 18.068 1.00 89.88 153 ALA A C 1
ATOM 1160 O O . ALA A 1 153 ? -24.455 -9.965 16.903 1.00 89.88 153 ALA A O 1
ATOM 1161 N N . ALA A 1 154 ? -24.045 -8.386 18.435 1.00 87.56 154 ALA A N 1
ATOM 1162 C CA . ALA A 1 154 ? -23.606 -7.382 17.465 1.00 87.56 154 ALA A CA 1
ATOM 1163 C C . ALA A 1 154 ? -22.405 -7.835 16.611 1.00 87.56 154 ALA A C 1
ATOM 1165 O O . ALA A 1 154 ? -22.234 -7.380 15.480 1.00 87.56 154 ALA A O 1
ATOM 1166 N N . TYR A 1 155 ? -21.534 -8.694 17.144 1.00 90.50 155 TYR A N 1
ATOM 1167 C CA . TYR A 1 155 ? -20.438 -9.294 16.388 1.00 90.50 155 TYR A CA 1
ATOM 1168 C C . TYR A 1 155 ? -20.939 -10.348 15.396 1.00 90.50 155 TYR A C 1
ATOM 1170 O O . TYR A 1 155 ? -20.517 -10.330 14.241 1.00 90.50 155 TYR A O 1
ATOM 1178 N N . ASN A 1 156 ? -21.861 -11.216 15.816 1.00 93.81 156 ASN A N 1
ATOM 1179 C CA . ASN A 1 156 ? -22.477 -12.207 14.936 1.00 93.81 156 ASN A CA 1
ATOM 1180 C C . ASN A 1 156 ? -23.256 -11.534 13.798 1.00 93.81 156 ASN A C 1
ATOM 1182 O O . ASN A 1 156 ? -23.051 -11.897 12.647 1.00 93.81 156 ASN A O 1
ATOM 1186 N N . ASP A 1 157 ? -24.012 -10.471 14.084 1.00 94.06 157 ASP A N 1
ATOM 1187 C CA . ASP A 1 157 ? -24.723 -9.698 13.055 1.00 94.06 157 ASP A CA 1
ATOM 1188 C C . ASP A 1 157 ? -23.757 -9.121 12.004 1.00 94.06 157 ASP A C 1
ATOM 1190 O O . ASP A 1 157 ? -24.046 -9.090 10.806 1.00 94.06 157 ASP A O 1
ATOM 1194 N N . ARG A 1 158 ? -22.563 -8.682 12.432 1.00 92.88 158 ARG A N 1
ATOM 1195 C CA . ARG A 1 158 ? -21.511 -8.209 11.515 1.00 92.88 158 ARG A CA 1
ATOM 1196 C C . ARG A 1 158 ? -20.905 -9.339 10.692 1.00 92.88 158 ARG A C 1
ATOM 1198 O O . ARG A 1 158 ? -20.578 -9.110 9.529 1.00 92.88 158 ARG A O 1
ATOM 1205 N N . LEU A 1 159 ? -20.722 -10.520 11.279 1.00 93.38 159 LEU A N 1
ATOM 1206 C CA . LEU A 1 159 ? -20.253 -11.699 10.553 1.00 93.38 159 LEU A CA 1
ATOM 1207 C C . LEU A 1 159 ? -21.268 -12.126 9.493 1.00 93.38 159 LEU A C 1
ATOM 1209 O O . LEU A 1 159 ? -20.879 -12.331 8.346 1.00 93.38 159 LEU A O 1
ATOM 1213 N N . ASP A 1 160 ? -22.552 -12.172 9.839 1.00 95.69 160 ASP A N 1
ATOM 1214 C CA . ASP A 1 160 ? -23.622 -12.533 8.908 1.00 95.69 160 ASP A CA 1
ATOM 1215 C C . ASP A 1 160 ? -23.727 -11.521 7.759 1.00 95.69 160 ASP A C 1
ATOM 1217 O O . ASP A 1 160 ? -23.808 -11.910 6.591 1.00 95.69 160 ASP A O 1
ATOM 1221 N N . ALA A 1 161 ? -23.611 -10.220 8.052 1.00 92.75 161 ALA A N 1
ATOM 1222 C CA . ALA A 1 161 ? -23.551 -9.179 7.025 1.00 92.75 161 ALA A CA 1
ATOM 1223 C C . ALA A 1 161 ? -22.338 -9.341 6.090 1.00 92.75 161 ALA A C 1
ATOM 1225 O O . ALA A 1 161 ? -22.446 -9.139 4.877 1.00 92.75 161 ALA A O 1
ATOM 1226 N N . LEU A 1 162 ? -21.179 -9.734 6.629 1.00 93.94 162 LEU A N 1
ATOM 1227 C CA . LEU A 1 162 ? -19.976 -9.972 5.834 1.00 93.94 162 LEU A CA 1
ATOM 1228 C C . LEU A 1 162 ? -20.137 -11.206 4.938 1.00 93.94 162 LEU A C 1
ATOM 1230 O O . LEU A 1 162 ? -19.819 -11.129 3.750 1.00 93.94 162 LEU A O 1
ATOM 1234 N N . VAL A 1 163 ? -20.688 -12.303 5.463 1.00 95.50 163 VAL A N 1
ATOM 1235 C CA . VAL A 1 163 ? -20.993 -13.517 4.688 1.00 95.50 163 VAL A CA 1
ATOM 1236 C C . VAL A 1 163 ? -21.980 -13.210 3.559 1.00 95.50 163 VAL A C 1
ATOM 1238 O O . VAL A 1 163 ? -21.740 -13.615 2.422 1.00 95.50 163 VAL A O 1
ATOM 1241 N N . ALA A 1 164 ? -23.029 -12.428 3.828 1.00 94.75 164 ALA A N 1
ATOM 1242 C CA . ALA A 1 164 ? -23.981 -11.994 2.807 1.00 94.75 164 ALA A CA 1
ATOM 1243 C C . ALA A 1 164 ? -23.309 -11.157 1.702 1.00 94.75 164 ALA A C 1
ATOM 1245 O O . ALA A 1 164 ? -23.516 -11.424 0.518 1.00 94.75 164 ALA A O 1
ATOM 1246 N N . SER A 1 165 ? -22.442 -10.203 2.067 1.00 95.00 165 SER A N 1
ATOM 1247 C CA . SER A 1 165 ? -21.703 -9.384 1.090 1.00 95.00 165 SER A CA 1
ATOM 1248 C C . SER A 1 165 ? -20.736 -10.205 0.227 1.00 95.00 165 SER A C 1
ATOM 1250 O O . SER A 1 165 ? -20.563 -9.939 -0.964 1.00 95.00 165 SER A O 1
ATOM 1252 N N . LEU A 1 166 ? -20.127 -11.241 0.810 1.00 95.00 166 LEU A N 1
ATOM 1253 C CA . LEU A 1 166 ? -19.219 -12.142 0.111 1.00 95.00 166 LEU A CA 1
ATOM 1254 C C . LEU A 1 166 ? -19.996 -13.020 -0.875 1.00 95.00 166 LEU A C 1
ATOM 1256 O O . LEU A 1 166 ? -19.548 -13.214 -2.006 1.00 95.00 166 LEU A O 1
ATOM 1260 N N . GLN A 1 167 ? -21.184 -13.486 -0.487 1.00 95.25 167 GLN A N 1
ATOM 1261 C CA . GLN A 1 167 ? -22.071 -14.217 -1.386 1.00 95.25 167 GLN A CA 1
ATOM 1262 C C . GLN A 1 167 ? -22.549 -13.340 -2.552 1.00 95.25 167 GLN A C 1
ATOM 1264 O O . GLN A 1 167 ? -22.507 -13.780 -3.698 1.00 95.25 167 GLN A O 1
ATOM 1269 N N . GLU A 1 168 ? -22.911 -12.078 -2.304 1.00 96.25 168 GLU A N 1
ATOM 1270 C CA . GLU A 1 168 ? -23.282 -11.139 -3.370 1.00 96.25 168 GLU A CA 1
ATOM 1271 C C . GLU A 1 168 ? -22.126 -10.918 -4.361 1.00 96.25 168 GLU A C 1
ATOM 1273 O O . GLU A 1 168 ? -22.326 -10.919 -5.579 1.00 96.25 168 GLU A O 1
ATOM 1278 N N . ALA A 1 169 ? -20.892 -10.794 -3.863 1.00 93.19 169 ALA A N 1
ATOM 1279 C CA . ALA A 1 169 ? -19.707 -10.684 -4.709 1.00 93.19 169 ALA A CA 1
ATOM 1280 C C . ALA A 1 169 ? -19.475 -11.947 -5.560 1.00 93.19 169 ALA A C 1
ATOM 1282 O O . ALA A 1 169 ? -19.165 -11.831 -6.751 1.00 93.19 169 ALA A O 1
ATOM 1283 N N . LYS A 1 170 ? -19.666 -13.142 -4.986 1.00 91.75 170 LYS A N 1
ATOM 1284 C CA . LYS A 1 170 ? -19.596 -14.424 -5.710 1.00 91.75 170 LYS A CA 1
ATOM 1285 C C . LYS A 1 170 ? -20.657 -14.518 -6.802 1.00 91.75 170 LYS A C 1
ATOM 1287 O O . LYS A 1 170 ? -20.337 -14.887 -7.931 1.00 91.75 170 LYS A O 1
ATOM 1292 N N . ASP A 1 171 ? -21.886 -14.110 -6.510 1.00 93.50 171 ASP A N 1
ATOM 1293 C CA . ASP A 1 171 ? -22.983 -14.106 -7.478 1.00 93.50 171 ASP A CA 1
ATOM 1294 C C . ASP A 1 171 ? -22.726 -13.105 -8.616 1.00 93.50 171 ASP A C 1
ATOM 1296 O O . ASP A 1 171 ? -22.980 -13.397 -9.788 1.00 93.50 171 ASP A O 1
ATOM 1300 N N . LEU A 1 172 ? -22.183 -11.923 -8.304 1.00 93.94 172 LEU A N 1
ATOM 1301 C CA . LEU A 1 172 ? -21.773 -10.938 -9.308 1.00 93.94 172 LEU A CA 1
ATOM 1302 C C . LEU A 1 172 ? -20.640 -11.461 -10.195 1.00 93.94 172 LEU A C 1
ATOM 1304 O O . LEU A 1 172 ? -20.656 -11.215 -11.403 1.00 93.94 172 LEU A O 1
ATOM 1308 N N . TYR A 1 173 ? -19.677 -12.183 -9.622 1.00 91.12 173 TYR A N 1
ATOM 1309 C CA . TYR A 1 173 ? -18.612 -12.834 -10.379 1.00 91.12 173 TYR A CA 1
ATOM 1310 C C . TYR A 1 173 ? -19.186 -13.898 -11.323 1.00 91.12 173 TYR A C 1
ATOM 1312 O O . TYR A 1 173 ? -18.942 -13.831 -12.529 1.00 91.12 173 TYR A O 1
ATOM 1320 N N . ALA A 1 174 ? -20.043 -14.784 -10.811 1.00 93.62 174 ALA A N 1
ATOM 1321 C CA . ALA A 1 174 ? -20.713 -15.811 -11.605 1.00 93.62 174 ALA A CA 1
ATOM 1322 C C . ALA A 1 174 ? -21.527 -15.214 -12.761 1.00 93.62 174 ALA A C 1
ATOM 1324 O O . ALA A 1 174 ? -21.457 -15.698 -13.889 1.00 93.62 174 ALA A O 1
ATOM 1325 N N . ARG A 1 175 ? -22.239 -14.103 -12.530 1.00 93.31 175 ARG A N 1
ATOM 1326 C CA . ARG A 1 175 ? -22.969 -13.387 -13.592 1.00 93.31 175 ARG A CA 1
ATOM 1327 C C . ARG A 1 175 ? -22.051 -12.759 -14.639 1.00 93.31 175 ARG A C 1
ATOM 1329 O O . ARG A 1 175 ? -22.429 -12.714 -15.805 1.00 93.31 175 ARG A O 1
ATOM 1336 N N . LYS A 1 176 ? -20.888 -12.230 -14.243 1.00 91.12 176 LYS A N 1
ATOM 1337 C CA . LYS A 1 176 ? -19.962 -11.558 -15.171 1.00 91.12 176 LYS A CA 1
ATOM 1338 C C . LYS A 1 176 ? -19.145 -12.529 -16.011 1.00 91.12 176 LYS A C 1
ATOM 1340 O O . LYS A 1 176 ? -18.914 -12.247 -17.182 1.00 91.12 176 LYS A O 1
ATOM 1345 N N . TYR A 1 177 ? -18.685 -13.618 -15.412 1.00 84.19 177 TYR A N 1
ATOM 1346 C CA . TYR A 1 177 ? -17.713 -14.512 -16.038 1.00 84.19 177 TYR A CA 1
ATOM 1347 C C . TYR A 1 177 ? -18.314 -15.847 -16.473 1.00 84.19 177 TYR A C 1
ATOM 1349 O O . TYR A 1 177 ? -17.685 -16.564 -17.240 1.00 84.19 177 TYR A O 1
ATOM 1357 N N . GLY A 1 178 ? -19.540 -16.156 -16.047 1.00 89.56 178 GLY A N 1
ATOM 1358 C CA . GLY A 1 178 ? -20.196 -17.428 -16.344 1.00 89.56 178 GLY A CA 1
ATOM 1359 C C . GLY A 1 178 ? -19.720 -18.591 -15.471 1.00 89.56 178 GLY A C 1
ATOM 1360 O O . GLY A 1 178 ? -20.315 -19.661 -15.555 1.00 89.56 178 GLY A O 1
ATOM 1361 N N . ASP A 1 179 ? -18.725 -18.368 -14.607 1.00 87.44 179 ASP A N 1
ATOM 1362 C CA . ASP A 1 179 ? -18.140 -19.372 -13.719 1.00 87.44 179 ASP A CA 1
ATOM 1363 C C . ASP A 1 179 ? -18.376 -18.991 -12.251 1.00 87.44 179 ASP A C 1
ATOM 1365 O O . ASP A 1 179 ? -18.113 -17.860 -11.835 1.00 87.44 179 ASP A O 1
ATOM 1369 N N . SER A 1 180 ? -18.889 -19.930 -11.451 1.00 88.44 180 SER A N 1
ATOM 1370 C CA . SER A 1 180 ? -19.006 -19.744 -10.000 1.00 88.44 180 SER A CA 1
ATOM 1371 C C . SER A 1 180 ? -17.625 -19.845 -9.359 1.00 88.44 180 SER A C 1
ATOM 1373 O O . SER A 1 180 ? -16.909 -20.809 -9.609 1.00 88.44 180 SER A O 1
ATOM 1375 N N . ALA A 1 181 ? -17.277 -18.896 -8.489 1.00 85.00 181 ALA A N 1
ATOM 1376 C CA . ALA A 1 181 ? -16.019 -18.930 -7.738 1.00 85.00 181 ALA A CA 1
ATOM 1377 C C . ALA A 1 181 ? -15.909 -20.140 -6.786 1.00 85.00 181 ALA A C 1
ATOM 1379 O O . ALA A 1 181 ? -14.808 -20.491 -6.379 1.00 85.00 181 ALA A O 1
ATOM 1380 N N . ASP A 1 182 ? -17.037 -20.775 -6.446 1.00 88.56 182 ASP A N 1
ATOM 1381 C CA . ASP A 1 182 ? -17.085 -21.995 -5.628 1.00 88.56 182 ASP A CA 1
ATOM 1382 C C . ASP A 1 182 ? -17.254 -23.269 -6.466 1.00 88.56 182 ASP A C 1
ATOM 1384 O O . ASP A 1 182 ? -17.442 -24.354 -5.911 1.00 88.56 182 ASP A O 1
ATOM 1388 N N . ALA A 1 183 ? -17.256 -23.165 -7.801 1.00 86.50 183 ALA A N 1
ATOM 1389 C CA . ALA A 1 183 ? -17.217 -24.363 -8.622 1.00 86.50 183 ALA A CA 1
ATOM 1390 C C . ALA A 1 183 ? -15.911 -25.102 -8.286 1.00 86.50 183 ALA A C 1
ATOM 1392 O O . ALA A 1 183 ? -14.849 -24.481 -8.358 1.00 86.50 183 ALA A O 1
ATOM 1393 N N . PRO A 1 184 ? -15.967 -26.386 -7.883 1.00 77.31 184 PRO A N 1
ATOM 1394 C CA . PRO A 1 184 ? -14.752 -27.147 -7.645 1.00 77.31 184 PRO A CA 1
ATOM 1395 C C . PRO A 1 184 ? -13.910 -27.069 -8.914 1.00 77.31 184 PRO A C 1
ATOM 1397 O O . PRO A 1 184 ? -14.434 -27.328 -10.004 1.00 77.31 184 PRO A O 1
ATOM 1400 N N . GLU A 1 185 ? -12.644 -26.664 -8.773 1.00 70.31 185 GLU A N 1
ATOM 1401 C CA . GLU A 1 185 ? -11.712 -26.671 -9.897 1.00 70.31 185 GLU A CA 1
ATOM 1402 C C . GLU A 1 185 ? -11.816 -28.044 -10.568 1.00 70.31 185 GLU A C 1
ATOM 1404 O O . GLU A 1 185 ? -11.819 -29.063 -9.863 1.00 70.31 185 GLU A O 1
ATOM 1409 N N . PRO A 1 186 ? -12.022 -28.098 -11.895 1.00 67.50 186 PRO A N 1
ATOM 1410 C CA . PRO A 1 186 ? -12.225 -29.362 -12.575 1.00 67.50 186 PRO A CA 1
ATOM 1411 C C . PRO A 1 186 ? -11.011 -30.236 -12.284 1.00 67.50 186 PRO A C 1
ATOM 1413 O O . PRO A 1 186 ? -9.902 -29.880 -12.672 1.00 67.50 186 PRO A O 1
ATOM 1416 N N . GLU A 1 187 ? -11.226 -31.343 -11.563 1.00 59.00 187 GLU A N 1
ATOM 1417 C CA . GLU A 1 187 ? -10.171 -32.300 -11.241 1.00 59.00 187 GLU A CA 1
ATOM 1418 C C . GLU A 1 187 ? -9.422 -32.624 -12.535 1.00 59.00 187 GLU A C 1
ATOM 1420 O O . GLU A 1 187 ? -9.987 -33.239 -13.447 1.00 59.00 187 GLU A O 1
ATOM 1425 N N . GLU A 1 188 ? -8.171 -32.172 -12.636 1.00 53.12 188 GLU A N 1
ATOM 1426 C CA . GLU A 1 188 ? -7.304 -32.471 -13.766 1.00 53.12 188 GLU A CA 1
ATOM 1427 C C . GLU A 1 188 ? -7.072 -33.983 -13.782 1.00 53.12 188 GLU A C 1
ATOM 1429 O O . GLU A 1 188 ? -6.204 -34.534 -13.104 1.00 53.12 188 GLU A O 1
ATOM 1434 N N . ARG A 1 189 ? -7.919 -34.705 -14.516 1.00 49.56 189 ARG A N 1
ATOM 1435 C CA . ARG A 1 189 ? -7.763 -36.143 -14.699 1.00 49.56 189 ARG A CA 1
ATOM 1436 C C . ARG A 1 189 ? -6.617 -36.369 -15.673 1.00 49.56 189 ARG A C 1
ATOM 1438 O O . ARG A 1 189 ? -6.778 -36.280 -16.886 1.00 49.56 189 ARG A O 1
ATOM 1445 N N . PHE A 1 190 ? -5.455 -36.687 -15.116 1.00 43.44 190 PHE A N 1
ATOM 1446 C CA . PHE A 1 190 ? -4.292 -37.161 -15.858 1.00 43.44 190 PHE A CA 1
ATOM 1447 C C . PHE A 1 190 ? -4.566 -38.564 -16.417 1.00 43.44 190 PHE A C 1
ATOM 1449 O O . PHE A 1 190 ? -4.249 -39.577 -15.790 1.00 43.44 190 PHE A O 1
ATOM 1456 N N . GLU A 1 191 ? -5.158 -38.654 -17.606 1.00 49.34 191 GLU A N 1
ATOM 1457 C CA . GLU A 1 191 ? -5.173 -39.912 -18.350 1.00 49.34 191 GLU A CA 1
ATOM 1458 C C . GLU A 1 191 ? -3.810 -40.138 -19.013 1.00 49.34 191 GLU A C 1
ATOM 1460 O O . GLU A 1 191 ? -3.436 -39.495 -19.992 1.00 49.34 191 GLU A O 1
ATOM 1465 N N . THR A 1 192 ? -3.046 -41.078 -18.460 1.00 44.72 192 THR A N 1
ATOM 1466 C CA . THR A 1 192 ? -1.748 -41.502 -18.993 1.00 44.72 192 THR A CA 1
ATOM 1467 C C . THR A 1 192 ? -1.935 -42.403 -20.214 1.00 44.72 192 THR A C 1
ATOM 1469 O O . THR A 1 192 ? -1.896 -43.629 -20.126 1.00 44.72 192 THR A O 1
ATOM 1472 N N . HIS A 1 193 ? -2.094 -41.809 -21.396 1.00 43.22 193 HIS A N 1
ATOM 1473 C CA . HIS A 1 193 ? -1.977 -42.551 -22.653 1.00 43.22 193 HIS A CA 1
ATOM 1474 C C . HIS A 1 193 ? -0.491 -42.641 -23.051 1.00 43.22 193 HIS A C 1
ATOM 1476 O O . HIS A 1 193 ? 0.120 -41.659 -23.450 1.00 43.22 193 HIS A O 1
ATOM 1482 N N . GLN A 1 194 ? 0.093 -43.842 -22.935 1.00 49.84 194 GLN A N 1
ATOM 1483 C CA . GLN A 1 194 ? 1.437 -44.222 -23.426 1.00 49.84 194 GLN A CA 1
ATOM 1484 C C . GLN A 1 194 ? 2.681 -43.644 -22.716 1.00 49.84 194 GLN A C 1
ATOM 1486 O O . GLN A 1 194 ? 3.676 -43.326 -23.362 1.00 49.84 194 GLN A O 1
ATOM 1491 N N . GLY A 1 195 ? 2.696 -43.577 -21.382 1.00 54.44 195 GLY A N 1
ATOM 1492 C CA . GLY A 1 195 ? 3.951 -43.380 -20.629 1.00 54.44 195 GLY A CA 1
ATOM 1493 C C . GLY A 1 195 ? 4.599 -41.993 -20.755 1.00 54.44 195 GLY A C 1
ATOM 1494 O O . GLY A 1 195 ? 5.660 -41.768 -20.177 1.00 54.44 195 GLY A O 1
ATOM 1495 N N . VAL A 1 196 ? 3.947 -41.056 -21.443 1.00 48.09 196 VAL A N 1
ATOM 1496 C CA . VAL A 1 196 ? 4.243 -39.624 -21.388 1.00 48.09 196 VAL A CA 1
ATOM 1497 C C . VAL A 1 196 ? 3.071 -38.968 -20.652 1.00 48.09 196 VAL A C 1
ATOM 1499 O O . VAL A 1 196 ? 1.935 -39.122 -21.102 1.00 48.09 196 VAL A O 1
ATOM 1502 N N . PRO A 1 197 ? 3.286 -38.287 -19.512 1.00 46.81 197 PRO A N 1
ATOM 1503 C CA . PRO A 1 197 ? 2.229 -37.543 -18.838 1.00 46.81 197 PRO A CA 1
ATOM 1504 C C . PRO A 1 197 ? 1.795 -36.376 -19.736 1.00 46.81 197 PRO A C 1
ATOM 1506 O O . PRO A 1 197 ? 2.431 -35.326 -19.763 1.00 46.81 197 PRO A O 1
ATOM 1509 N N . GLY A 1 198 ? 0.753 -36.587 -20.537 1.00 49.06 198 GLY A N 1
ATOM 1510 C CA . GLY A 1 198 ? 0.092 -35.549 -21.319 1.00 49.06 198 GLY A CA 1
ATOM 1511 C C . GLY A 1 198 ? -1.198 -35.135 -20.623 1.00 49.06 198 GLY A C 1
ATOM 1512 O O . GLY A 1 198 ? -2.017 -35.987 -20.288 1.00 49.06 198 GLY A O 1
ATOM 1513 N N . VAL A 1 199 ? -1.377 -33.835 -20.398 1.00 47.41 199 VAL A N 1
ATOM 1514 C CA . VAL A 1 199 ? -2.622 -33.276 -19.860 1.00 47.41 199 VAL A CA 1
ATOM 1515 C C . VAL A 1 199 ? -3.690 -33.362 -20.950 1.00 47.41 199 VAL A C 1
ATOM 1517 O O . VAL A 1 199 ? -3.657 -32.615 -21.927 1.00 47.41 199 VAL A O 1
ATOM 1520 N N . ALA A 1 200 ? -4.628 -34.296 -20.810 1.00 48.56 200 ALA A N 1
ATOM 1521 C CA . ALA A 1 200 ? -5.823 -34.340 -21.640 1.00 48.56 200 ALA A CA 1
ATOM 1522 C C . ALA A 1 200 ? -6.835 -33.329 -21.083 1.00 48.56 200 ALA A C 1
ATOM 1524 O O . ALA A 1 200 ? -7.637 -33.647 -20.207 1.00 48.56 200 ALA A O 1
ATOM 1525 N N . THR A 1 201 ? -6.785 -32.084 -21.560 1.00 50.34 201 THR A N 1
ATOM 1526 C CA . THR A 1 201 ? -7.792 -31.079 -21.212 1.00 50.34 201 THR A CA 1
ATOM 1527 C C . THR A 1 201 ? -9.123 -31.445 -21.872 1.00 50.34 201 THR A C 1
ATOM 1529 O O . THR A 1 201 ? -9.351 -31.200 -23.055 1.00 50.34 201 THR A O 1
ATOM 1532 N N . ILE A 1 202 ? -10.045 -32.029 -21.101 1.00 50.97 202 ILE A N 1
ATOM 1533 C CA . ILE A 1 202 ? -11.458 -32.156 -21.490 1.00 50.97 202 ILE A CA 1
ATOM 1534 C C . ILE A 1 202 ? -12.118 -30.789 -21.257 1.00 50.97 202 ILE A C 1
ATOM 1536 O O . ILE A 1 202 ? -12.909 -30.589 -20.342 1.00 50.97 202 ILE A O 1
ATOM 1540 N N . GLY A 1 203 ? -11.713 -29.801 -22.050 1.00 51.12 203 GLY A N 1
ATOM 1541 C CA . GLY A 1 203 ? -12.347 -28.490 -22.127 1.00 51.12 203 GLY A CA 1
ATOM 1542 C C . GLY A 1 203 ? -13.173 -28.383 -23.403 1.00 51.12 203 GLY A C 1
ATOM 1543 O O . GLY A 1 203 ? -12.918 -29.108 -24.367 1.00 51.12 203 GLY A O 1
ATOM 1544 N N . ARG A 1 204 ? -14.151 -27.462 -23.425 1.00 57.62 204 ARG A N 1
ATOM 1545 C CA . ARG A 1 204 ? -14.780 -26.969 -24.668 1.00 57.62 204 ARG A CA 1
ATOM 1546 C C . ARG A 1 204 ? -13.713 -26.856 -25.753 1.00 57.62 204 ARG A C 1
ATOM 1548 O O . ARG A 1 204 ? -12.642 -26.323 -25.465 1.00 57.62 204 ARG A O 1
ATOM 1555 N N . GLY A 1 205 ? -13.980 -27.431 -26.929 1.00 70.88 205 GLY A N 1
ATOM 1556 C CA . GLY A 1 205 ? -12.958 -27.728 -27.933 1.00 70.88 205 GLY A CA 1
ATOM 1557 C C . GLY A 1 205 ? -11.992 -26.564 -28.153 1.00 70.88 205 GLY A C 1
ATOM 1558 O O . GLY A 1 205 ? -12.391 -25.404 -28.092 1.00 70.88 205 GLY A O 1
ATOM 1559 N N . VAL A 1 206 ? -10.719 -26.872 -28.411 1.00 71.31 206 VAL A N 1
ATOM 1560 C CA . VAL A 1 206 ? -9.636 -25.883 -28.595 1.00 71.31 206 VAL A CA 1
ATOM 1561 C C . VAL A 1 206 ? -10.040 -24.745 -29.543 1.00 71.31 206 VAL A C 1
ATOM 1563 O O . VAL A 1 206 ? -9.625 -23.605 -29.349 1.00 71.31 206 VAL A O 1
ATOM 1566 N N . ASP A 1 207 ? -10.894 -25.025 -30.523 1.00 71.94 207 ASP A N 1
ATOM 1567 C CA . ASP A 1 207 ? -11.429 -24.033 -31.454 1.00 71.94 207 ASP A CA 1
ATOM 1568 C C . ASP A 1 207 ? -12.391 -23.029 -30.796 1.00 71.94 207 ASP A C 1
ATOM 1570 O O . ASP A 1 207 ? -12.303 -21.834 -31.069 1.00 71.94 207 ASP A O 1
ATOM 1574 N N . GLU A 1 208 ? -13.254 -23.470 -29.876 1.00 78.88 208 GLU A N 1
ATOM 1575 C CA . GLU A 1 208 ? -14.131 -22.584 -29.097 1.00 78.88 208 GLU A CA 1
ATOM 1576 C C . GLU A 1 208 ? -13.324 -21.715 -28.131 1.00 78.88 208 GLU A C 1
ATOM 1578 O O . GLU A 1 208 ? -13.611 -20.528 -27.974 1.00 78.88 208 GLU A O 1
ATOM 1583 N N . GLN A 1 209 ? -12.275 -22.272 -27.519 1.00 78.38 209 GLN A N 1
ATOM 1584 C CA . GLN A 1 209 ? -11.365 -21.491 -26.684 1.00 78.38 209 GLN A CA 1
ATOM 1585 C C . GLN A 1 209 ? -10.607 -20.458 -27.516 1.00 78.38 209 GLN A C 1
ATOM 1587 O O . GLN A 1 209 ? -10.552 -19.292 -27.134 1.00 78.38 209 GLN A O 1
ATOM 1592 N N . ARG A 1 210 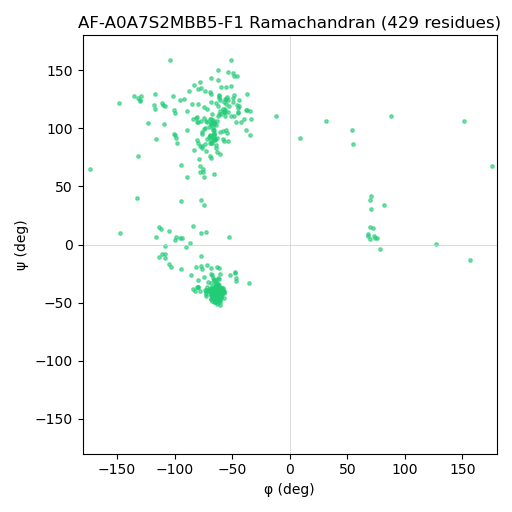? -10.067 -20.843 -28.677 1.00 80.12 210 ARG A N 1
ATOM 1593 C CA . ARG A 1 210 ? -9.391 -19.912 -29.594 1.00 80.12 210 ARG A CA 1
ATOM 1594 C C . ARG A 1 210 ? -10.320 -18.798 -30.057 1.00 80.12 210 ARG A C 1
ATOM 1596 O O . ARG A 1 210 ? -9.885 -17.651 -30.076 1.00 80.12 210 ARG A O 1
ATOM 1603 N N . ALA A 1 211 ? -11.575 -19.111 -30.373 1.00 85.69 211 ALA A N 1
ATOM 1604 C CA . ALA A 1 211 ? -12.579 -18.110 -30.717 1.00 85.69 211 ALA A CA 1
ATOM 1605 C C . ALA A 1 211 ? -12.840 -17.152 -29.543 1.00 85.69 211 ALA A C 1
ATOM 1607 O O . ALA A 1 211 ? -12.719 -15.942 -29.704 1.00 85.69 211 ALA A O 1
ATOM 1608 N N . ALA A 1 212 ? -13.066 -17.677 -28.335 1.00 80.94 212 ALA A N 1
ATOM 1609 C CA . ALA A 1 212 ? -13.281 -16.852 -27.146 1.00 80.94 212 ALA A CA 1
ATOM 1610 C C . ALA A 1 212 ? -12.063 -15.974 -26.795 1.00 80.94 212 ALA A C 1
ATOM 1612 O O . ALA A 1 212 ? -12.221 -14.830 -26.369 1.00 80.94 212 ALA A O 1
ATOM 1613 N N . TYR A 1 213 ? -10.840 -16.480 -26.975 1.00 83.75 213 TYR A N 1
ATOM 1614 C CA . TYR A 1 213 ? -9.617 -15.693 -26.800 1.00 83.75 213 TYR A CA 1
ATOM 1615 C C . TYR A 1 213 ? -9.457 -14.626 -27.886 1.00 83.75 213 TYR A C 1
ATOM 1617 O O . TYR A 1 213 ? -9.053 -13.508 -27.569 1.00 83.75 213 TYR A O 1
ATOM 1625 N N . ALA A 1 214 ? -9.796 -14.936 -29.138 1.00 91.12 214 ALA A N 1
ATOM 1626 C CA . ALA A 1 214 ? -9.773 -13.969 -30.230 1.00 91.12 214 ALA A CA 1
ATOM 1627 C C . ALA A 1 214 ? -10.763 -12.819 -29.982 1.00 91.12 214 ALA A C 1
ATOM 1629 O O . ALA A 1 214 ? -10.383 -11.658 -30.126 1.00 91.12 214 ALA A O 1
ATOM 1630 N N . ASP A 1 215 ? -11.975 -13.123 -29.514 1.00 89.81 215 ASP A N 1
ATOM 1631 C CA . ASP A 1 215 ? -12.985 -12.116 -29.167 1.00 89.81 215 ASP A CA 1
ATOM 1632 C C . ASP A 1 215 ? -12.522 -11.228 -28.001 1.00 89.81 215 ASP A C 1
ATOM 1634 O O . ASP A 1 215 ? -12.650 -10.003 -28.049 1.00 89.81 215 ASP A O 1
ATOM 1638 N N . LYS A 1 216 ? -11.908 -11.823 -26.967 1.00 87.62 216 LYS A N 1
ATOM 1639 C CA . LYS A 1 216 ? -11.318 -11.071 -25.845 1.00 87.62 216 LYS A CA 1
ATOM 1640 C C . LYS A 1 216 ? -10.181 -10.154 -26.300 1.00 87.62 216 LYS A C 1
ATOM 1642 O O . LYS A 1 216 ? -10.112 -9.011 -25.852 1.00 87.62 216 LYS A O 1
ATOM 1647 N N . LEU A 1 217 ? -9.300 -10.629 -27.183 1.00 89.31 217 LEU A N 1
ATOM 1648 C CA . LEU A 1 217 ? -8.220 -9.815 -27.744 1.00 89.31 217 LEU A CA 1
ATOM 1649 C C . LEU A 1 217 ? -8.767 -8.665 -28.594 1.00 89.31 217 LEU A C 1
ATOM 1651 O O . LEU A 1 217 ? -8.284 -7.543 -28.464 1.00 89.31 217 LEU A O 1
ATOM 1655 N N . ALA A 1 218 ? -9.792 -8.913 -29.412 1.00 92.81 218 ALA A N 1
ATOM 1656 C CA . ALA A 1 218 ? -10.440 -7.878 -30.212 1.00 92.81 218 ALA A CA 1
ATOM 1657 C C . ALA A 1 218 ? -11.040 -6.769 -29.330 1.00 92.81 218 ALA A C 1
ATOM 1659 O O . ALA A 1 218 ? -10.756 -5.593 -29.556 1.00 92.81 218 ALA A O 1
ATOM 1660 N N . ALA A 1 219 ? -11.772 -7.137 -28.272 1.00 89.94 219 ALA A N 1
ATOM 1661 C CA . ALA A 1 219 ? -12.320 -6.178 -27.310 1.00 89.94 219 ALA A CA 1
ATOM 1662 C C . ALA A 1 219 ? -11.220 -5.374 -26.589 1.00 89.94 219 ALA A C 1
ATOM 1664 O O . ALA A 1 219 ? -11.367 -4.175 -26.341 1.00 89.94 219 ALA A O 1
ATOM 1665 N N . LEU A 1 220 ? -10.086 -6.012 -26.279 1.00 92.62 220 LEU A N 1
ATOM 1666 C CA . LEU A 1 220 ? -8.946 -5.336 -25.668 1.00 92.62 220 LEU A CA 1
ATOM 1667 C C . LEU A 1 220 ? -8.317 -4.313 -26.625 1.00 92.62 220 LEU A C 1
ATOM 1669 O O . LEU A 1 220 ? -8.065 -3.181 -26.210 1.00 92.62 220 LEU A O 1
ATOM 1673 N N . PHE A 1 221 ? -8.120 -4.663 -27.900 1.00 93.44 221 PHE A N 1
ATOM 1674 C CA . PHE A 1 221 ? -7.610 -3.731 -28.912 1.00 93.44 221 PHE A CA 1
ATOM 1675 C C . PHE A 1 221 ? -8.546 -2.544 -29.148 1.00 93.44 221 PHE A C 1
ATOM 1677 O O . PHE A 1 221 ? -8.065 -1.419 -29.282 1.00 93.44 221 PHE A O 1
ATOM 1684 N N . GLU A 1 222 ? -9.861 -2.764 -29.136 1.00 94.56 222 GLU A N 1
ATOM 1685 C CA . GLU A 1 222 ? -10.850 -1.688 -29.237 1.00 94.56 222 GLU A CA 1
ATOM 1686 C C . GLU A 1 222 ? -10.745 -0.728 -28.042 1.00 94.56 222 GLU A C 1
ATOM 1688 O O . GLU A 1 222 ? -10.579 0.478 -28.233 1.00 94.56 222 GLU A O 1
ATOM 1693 N N . SER A 1 223 ? -10.688 -1.257 -26.812 1.00 92.31 223 SER A N 1
ATOM 1694 C CA . SER A 1 223 ? -10.519 -0.437 -25.599 1.00 92.31 223 SER A CA 1
ATOM 1695 C C . SER A 1 223 ? -9.206 0.358 -25.585 1.00 92.31 223 SER A C 1
ATOM 1697 O O . SER A 1 223 ? -9.154 1.496 -25.110 1.00 92.31 223 SER A O 1
ATOM 1699 N N . LEU A 1 224 ? -8.135 -0.217 -26.139 1.00 93.06 224 LEU A N 1
ATOM 1700 C CA . LEU A 1 224 ? -6.835 0.433 -26.251 1.00 93.06 224 LEU A CA 1
ATOM 1701 C C . LEU A 1 224 ? -6.859 1.541 -27.314 1.00 93.06 224 LEU A C 1
ATOM 1703 O O . LEU A 1 224 ? -6.266 2.599 -27.106 1.00 93.06 224 LEU A O 1
ATOM 1707 N N . GLY A 1 225 ? -7.596 1.340 -28.409 1.00 93.56 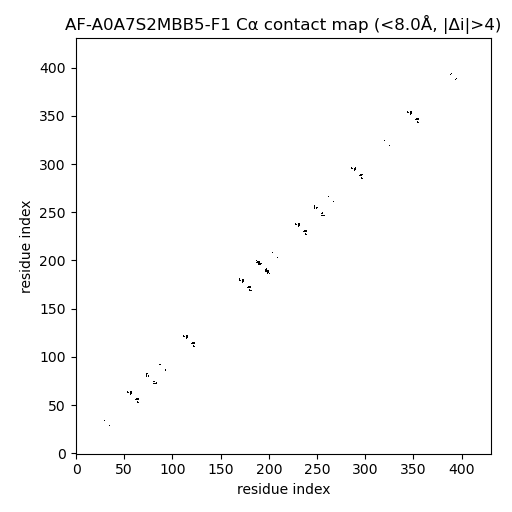225 GLY A N 1
ATOM 1708 C CA . GLY A 1 225 ? -7.886 2.373 -29.403 1.00 93.56 225 GLY A CA 1
ATOM 1709 C C . GLY A 1 225 ? -8.674 3.548 -28.817 1.00 93.56 225 GLY A C 1
ATOM 1710 O O . GLY A 1 225 ? -8.288 4.701 -29.011 1.00 93.56 225 GLY A O 1
ATOM 1711 N N . GLU A 1 226 ? -9.721 3.279 -28.032 1.00 95.25 226 GLU A N 1
ATOM 1712 C CA . GLU A 1 226 ? -10.487 4.319 -27.329 1.00 95.25 226 GLU A CA 1
ATOM 1713 C C . GLU A 1 226 ? -9.611 5.113 -26.351 1.00 95.25 226 GLU A C 1
ATOM 1715 O O . GLU A 1 226 ? -9.651 6.346 -26.331 1.00 95.25 226 GLU A O 1
ATOM 1720 N N . ALA A 1 227 ? -8.771 4.426 -25.571 1.00 92.38 227 ALA A N 1
ATOM 1721 C CA . ALA A 1 227 ? -7.850 5.066 -24.637 1.00 92.38 227 ALA A CA 1
ATOM 1722 C C . ALA A 1 227 ? -6.831 5.969 -25.355 1.00 92.38 227 ALA A C 1
ATOM 1724 O O . ALA A 1 227 ? -6.600 7.101 -24.920 1.00 92.38 227 ALA A O 1
ATOM 1725 N N . LYS A 1 228 ? -6.263 5.509 -26.479 1.00 92.81 228 LYS A N 1
ATOM 1726 C CA . LYS A 1 228 ? -5.384 6.320 -27.338 1.00 92.81 228 LYS A CA 1
ATOM 1727 C C . LYS A 1 228 ? -6.110 7.537 -27.911 1.00 92.81 228 LYS A C 1
ATOM 1729 O O . LYS A 1 228 ? -5.559 8.635 -27.893 1.00 92.81 228 LYS A O 1
ATOM 1734 N N . GLY A 1 229 ? -7.361 7.375 -28.345 1.00 92.88 229 GLY A N 1
ATOM 1735 C CA . GLY A 1 229 ? -8.201 8.472 -28.827 1.00 92.88 229 GLY A CA 1
ATOM 1736 C C . GLY A 1 229 ? -8.480 9.526 -27.751 1.00 92.88 229 GLY A C 1
ATOM 1737 O O . GLY A 1 229 ? -8.339 10.721 -28.004 1.00 92.88 229 GLY A O 1
ATOM 1738 N N . LEU A 1 230 ? -8.806 9.102 -26.527 1.00 94.31 230 LEU A N 1
ATOM 1739 C CA . LEU A 1 230 ? -9.001 10.006 -25.387 1.00 94.31 230 LEU A CA 1
ATOM 1740 C C . LEU A 1 230 ? -7.713 10.733 -24.991 1.00 94.31 230 LEU A C 1
ATOM 1742 O O . LEU A 1 230 ? -7.762 11.904 -24.611 1.00 94.31 230 LEU A O 1
ATOM 1746 N N . TYR A 1 231 ? -6.565 10.060 -25.081 1.00 91.12 231 TYR A N 1
ATOM 1747 C CA . TYR A 1 231 ? -5.267 10.686 -24.856 1.00 91.12 231 TYR A CA 1
ATOM 1748 C C . TYR A 1 231 ? -4.998 11.773 -25.903 1.00 91.12 231 TYR A C 1
ATOM 1750 O O . TYR A 1 231 ? -4.767 12.924 -25.534 1.00 91.12 231 TYR A O 1
ATOM 1758 N N . ALA A 1 232 ? -5.155 11.448 -27.189 1.00 94.00 232 ALA A N 1
ATOM 1759 C CA . ALA A 1 232 ? -5.016 12.412 -28.278 1.00 94.00 232 ALA A CA 1
ATOM 1760 C C . ALA A 1 232 ? -5.973 13.602 -28.122 1.00 94.00 232 ALA A C 1
ATOM 1762 O O . ALA A 1 232 ? -5.577 14.750 -28.305 1.00 94.00 232 ALA A O 1
ATOM 1763 N N . GLN A 1 233 ? -7.216 13.356 -27.698 1.00 94.94 233 GLN A N 1
ATOM 1764 C CA . GLN A 1 233 ? -8.195 14.410 -27.436 1.00 94.94 233 GLN A CA 1
ATOM 1765 C C . GLN A 1 233 ? -7.790 15.323 -26.268 1.00 94.94 233 GLN A C 1
ATOM 1767 O O . GLN A 1 233 ? -8.028 16.528 -26.329 1.00 94.94 233 GLN A O 1
ATOM 1772 N N . ARG A 1 234 ? -7.214 14.773 -25.190 1.00 92.50 234 ARG A N 1
ATOM 1773 C CA . ARG A 1 234 ? -6.830 15.553 -24.000 1.00 92.50 234 ARG A CA 1
ATOM 1774 C C . ARG A 1 234 ? -5.525 16.317 -24.163 1.00 92.50 234 ARG A C 1
ATOM 1776 O O . ARG A 1 234 ? -5.411 17.408 -23.612 1.00 92.50 234 ARG A O 1
ATOM 1783 N N . TYR A 1 235 ? -4.557 15.737 -24.857 1.00 87.00 235 TYR A N 1
ATOM 1784 C CA . TYR A 1 235 ? -3.195 16.264 -24.931 1.00 87.00 235 TYR A CA 1
ATOM 1785 C C . TYR A 1 235 ? -2.858 16.870 -26.295 1.00 87.00 235 TYR A C 1
ATOM 1787 O O . TYR A 1 235 ? -1.832 17.523 -26.428 1.00 87.00 235 TYR A O 1
ATOM 1795 N N . GLY A 1 236 ? -3.738 16.717 -27.288 1.00 91.00 236 GLY A N 1
ATOM 1796 C CA . GLY A 1 236 ? -3.526 17.231 -28.640 1.00 91.00 236 GLY A CA 1
ATOM 1797 C C . GLY A 1 236 ? -2.510 16.429 -29.457 1.00 91.00 236 GLY A C 1
ATOM 1798 O O . GLY A 1 236 ? -2.202 16.830 -30.574 1.00 91.00 236 GLY A O 1
ATOM 1799 N N . GLU A 1 237 ? -2.016 15.305 -28.930 1.00 87.56 237 GLU A N 1
ATOM 1800 C CA . GLU A 1 237 ? -0.959 14.494 -29.534 1.00 87.56 237 GLU A CA 1
ATOM 1801 C C . GLU A 1 237 ? -1.318 13.004 -29.465 1.00 87.56 237 GLU A C 1
ATOM 1803 O O . GLU A 1 237 ? -1.701 12.484 -28.414 1.00 87.56 237 GLU A O 1
ATOM 1808 N N . SER A 1 238 ? -1.252 12.320 -30.610 1.00 89.38 238 SER A N 1
ATOM 1809 C CA . SER A 1 238 ? -1.495 10.877 -30.687 1.00 89.38 238 SER A CA 1
ATOM 1810 C C . SER A 1 238 ? -0.274 10.122 -30.178 1.00 89.38 238 SER A C 1
ATOM 1812 O O . SER A 1 238 ? 0.834 10.402 -30.614 1.00 89.38 238 SER A O 1
ATOM 1814 N N . VAL A 1 239 ? -0.483 9.110 -29.333 1.00 87.75 239 VAL A N 1
ATOM 1815 C CA . VAL A 1 239 ? 0.588 8.196 -28.884 1.00 87.75 239 VAL A CA 1
ATOM 1816 C C . VAL A 1 239 ? 1.226 7.445 -30.061 1.00 87.75 239 VAL A C 1
ATOM 1818 O O . VAL A 1 239 ? 2.373 7.032 -29.974 1.00 87.75 239 VAL A O 1
ATOM 1821 N N . ASP A 1 240 ? 0.486 7.276 -31.159 1.00 89.62 240 ASP A N 1
ATOM 1822 C CA . ASP A 1 240 ? 0.975 6.621 -32.377 1.00 89.62 240 ASP A CA 1
ATOM 1823 C C . ASP A 1 240 ? 1.502 7.620 -33.418 1.00 89.62 240 ASP A C 1
ATOM 1825 O O . ASP A 1 240 ? 1.786 7.229 -34.552 1.00 89.62 240 ASP A O 1
ATOM 1829 N N . ALA A 1 241 ? 1.577 8.918 -33.092 1.00 85.81 241 ALA A N 1
ATOM 1830 C CA . ALA A 1 241 ? 2.292 9.843 -33.959 1.00 85.81 241 ALA A CA 1
ATOM 1831 C C . ALA A 1 241 ? 3.757 9.378 -34.013 1.00 85.81 241 ALA A C 1
ATOM 1833 O O . ALA A 1 241 ? 4.335 9.142 -32.951 1.00 85.81 241 ALA A O 1
ATOM 1834 N N . PRO A 1 242 ? 4.343 9.183 -35.210 1.00 77.00 242 PRO A N 1
ATOM 1835 C CA . PRO A 1 242 ? 5.761 8.870 -35.300 1.00 77.00 242 PRO A CA 1
ATOM 1836 C C . PRO A 1 242 ? 6.507 9.978 -34.560 1.00 77.00 242 PRO A C 1
ATOM 1838 O O . PRO A 1 242 ? 6.269 11.158 -34.842 1.00 77.00 242 PRO A O 1
ATOM 1841 N N . GLU A 1 243 ? 7.333 9.596 -33.581 1.00 69.88 243 GLU A N 1
ATOM 1842 C CA . GLU A 1 243 ? 8.209 10.549 -32.906 1.00 69.88 243 GLU A CA 1
ATOM 1843 C C . GLU A 1 243 ? 8.933 11.337 -34.006 1.00 69.88 243 GLU A C 1
ATOM 1845 O O . GLU A 1 243 ? 9.436 10.720 -34.953 1.00 69.88 243 GLU A O 1
ATOM 1850 N N . PRO A 1 244 ? 8.877 12.681 -33.981 1.00 69.62 244 PRO A N 1
ATOM 1851 C CA . PRO A 1 244 ? 9.465 13.487 -35.037 1.00 69.62 244 PRO A CA 1
ATOM 1852 C C . PRO A 1 244 ? 10.926 13.084 -35.150 1.00 69.62 244 PRO A C 1
ATOM 1854 O O . PRO A 1 244 ? 11.622 13.181 -34.146 1.00 69.62 244 PRO A O 1
ATOM 1857 N N . ASP A 1 245 ? 11.335 12.604 -36.334 1.00 59.72 245 ASP A N 1
ATOM 1858 C CA . ASP A 1 245 ? 12.665 12.056 -36.607 1.00 59.72 245 ASP A CA 1
ATOM 1859 C C . ASP A 1 245 ? 13.728 12.868 -35.859 1.00 59.72 245 ASP A C 1
ATOM 1861 O O . ASP A 1 245 ? 14.110 13.963 -36.290 1.00 59.72 245 ASP A O 1
ATOM 1865 N N . GLU A 1 246 ? 14.164 12.359 -34.702 1.00 53.50 246 GLU A N 1
ATOM 1866 C CA . GLU A 1 246 ? 15.241 12.962 -33.941 1.00 53.50 246 GLU A CA 1
ATOM 1867 C C . GLU A 1 246 ? 16.483 12.743 -34.793 1.00 53.50 246 GLU A C 1
ATOM 1869 O O . GLU A 1 246 ? 17.097 11.677 -34.790 1.00 53.50 246 GLU A O 1
ATOM 1874 N N . GLN A 1 247 ? 16.804 13.741 -35.616 1.00 50.34 247 GLN A N 1
ATOM 1875 C CA . GLN A 1 247 ? 18.045 13.803 -36.366 1.00 50.34 247 GLN A CA 1
ATOM 1876 C C . GLN A 1 247 ? 19.176 13.907 -35.346 1.00 50.34 247 GLN A C 1
ATOM 1878 O O . GLN A 1 247 ? 19.640 14.990 -34.999 1.00 50.34 247 GLN A O 1
ATOM 1883 N N . SER A 1 248 ? 19.595 12.763 -34.819 1.00 47.62 248 SER A N 1
ATOM 1884 C CA . SER A 1 248 ? 20.817 12.628 -34.055 1.00 47.62 248 SER A CA 1
ATOM 1885 C C . SER A 1 248 ? 21.972 12.829 -35.030 1.00 47.62 248 SER A C 1
ATOM 1887 O O . SER A 1 248 ? 22.426 11.885 -35.682 1.00 47.62 248 SER A O 1
ATOM 1889 N N . GLU A 1 249 ? 22.419 14.073 -35.188 1.00 49.53 249 GLU A N 1
ATOM 1890 C CA . GLU A 1 249 ? 23.710 14.352 -35.803 1.00 49.53 249 GLU A CA 1
ATOM 1891 C C . GLU A 1 249 ? 24.789 13.738 -34.905 1.00 49.53 249 GLU A C 1
ATOM 1893 O O . GLU A 1 249 ? 25.065 14.201 -33.800 1.00 49.53 249 GLU A O 1
ATOM 1898 N N . VAL A 1 250 ? 25.369 12.633 -35.372 1.00 45.44 250 VAL A N 1
ATOM 1899 C CA . VAL A 1 250 ? 26.468 11.941 -34.699 1.00 45.44 250 VAL A CA 1
ATOM 1900 C C . VAL A 1 250 ? 27.727 12.799 -34.835 1.00 45.44 250 VAL A C 1
ATOM 1902 O O . VAL A 1 250 ? 28.476 12.668 -35.802 1.00 45.44 250 VAL A O 1
ATOM 1905 N N . GLN A 1 251 ? 27.966 13.687 -33.873 1.00 42.72 251 GLN A N 1
ATOM 1906 C CA . GLN A 1 251 ? 29.290 14.265 -33.651 1.00 42.72 251 GLN A CA 1
ATOM 1907 C C . GLN A 1 251 ? 30.101 13.307 -32.763 1.00 42.72 251 GLN A C 1
ATOM 1909 O O . GLN A 1 251 ? 29.699 12.982 -31.651 1.00 42.72 251 GLN A O 1
ATOM 1914 N N . ASP A 1 252 ? 31.236 12.841 -33.287 1.00 51.62 252 ASP A N 1
ATOM 1915 C CA . ASP A 1 252 ? 32.305 12.126 -32.569 1.00 51.62 252 ASP A CA 1
ATOM 1916 C C . ASP A 1 252 ? 32.028 10.700 -32.053 1.00 51.62 252 ASP A C 1
ATOM 1918 O O . ASP A 1 252 ? 32.536 10.289 -31.012 1.00 51.62 252 ASP A O 1
ATOM 1922 N N . GLY A 1 253 ? 31.301 9.878 -32.818 1.00 52.31 253 GLY A N 1
ATOM 1923 C CA . GLY A 1 253 ? 31.344 8.412 -32.657 1.00 52.31 253 GLY A CA 1
ATOM 1924 C C . GLY A 1 253 ? 30.739 7.856 -31.360 1.00 52.31 253 GLY A C 1
ATOM 1925 O O . GLY A 1 253 ? 30.809 6.651 -31.122 1.00 52.31 253 GLY A O 1
ATOM 1926 N N . VAL A 1 254 ? 30.101 8.702 -30.553 1.00 47.69 254 VAL A N 1
ATOM 1927 C CA . VAL A 1 254 ? 29.254 8.309 -29.426 1.00 47.69 254 VAL A CA 1
ATOM 1928 C C . VAL A 1 254 ? 27.846 8.817 -29.737 1.00 47.69 254 VAL A C 1
ATOM 1930 O O . VAL A 1 254 ? 27.684 10.023 -29.917 1.00 47.69 254 VAL A O 1
ATOM 1933 N N . PRO A 1 255 ? 26.820 7.949 -29.831 1.00 45.22 255 PRO A N 1
ATOM 1934 C CA . PRO A 1 255 ? 25.442 8.387 -30.031 1.00 45.22 255 PRO A CA 1
ATOM 1935 C C . PRO A 1 255 ? 24.972 9.185 -28.805 1.00 45.22 255 PRO A C 1
ATOM 1937 O O . PRO A 1 255 ? 24.508 8.628 -27.812 1.00 45.22 255 PRO A O 1
ATOM 1940 N N . GLY A 1 256 ?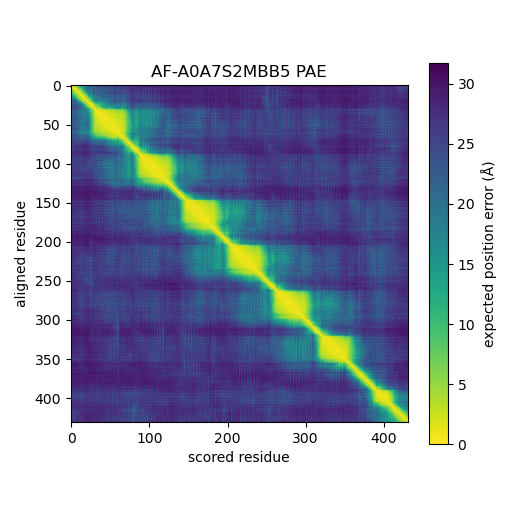 25.163 10.502 -28.837 1.00 44.88 256 GLY A N 1
ATOM 1941 C CA . GLY A 1 256 ? 24.639 11.430 -27.848 1.00 44.88 256 GLY A CA 1
ATOM 1942 C C . GLY A 1 256 ? 23.255 11.893 -28.277 1.00 44.88 256 GLY A C 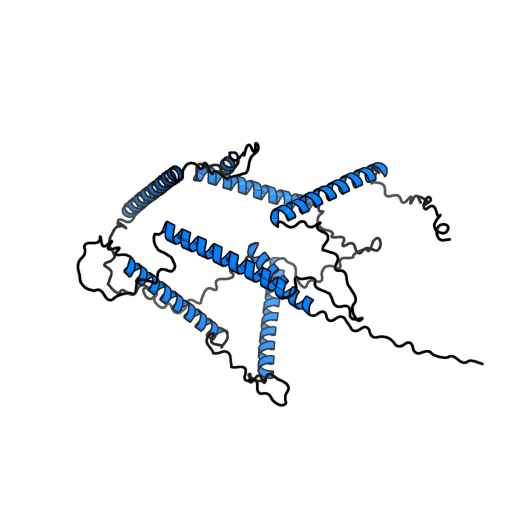1
ATOM 1943 O O . GLY A 1 256 ? 23.120 12.566 -29.293 1.00 44.88 256 GLY A O 1
ATOM 1944 N N . VAL A 1 257 ? 22.226 11.547 -27.505 1.00 43.62 257 VAL A N 1
ATOM 1945 C CA . VAL A 1 257 ? 20.876 12.091 -27.689 1.00 43.62 257 VAL A CA 1
ATOM 1946 C C . VAL A 1 257 ? 20.912 13.576 -27.322 1.00 43.62 257 VAL A C 1
ATOM 1948 O O . VAL A 1 257 ? 20.960 13.942 -26.145 1.00 43.62 257 VAL A O 1
ATOM 1951 N N . THR A 1 258 ? 20.918 14.455 -28.320 1.00 47.84 258 THR A N 1
ATOM 1952 C CA . THR A 1 258 ? 20.730 15.894 -28.123 1.00 47.84 258 THR A CA 1
ATOM 1953 C C . THR A 1 258 ? 19.252 16.176 -27.901 1.00 47.84 258 THR A C 1
ATOM 1955 O O . THR A 1 258 ? 18.523 16.528 -28.824 1.00 47.84 258 THR A O 1
ATOM 1958 N N . VAL A 1 259 ? 18.799 16.032 -26.655 1.00 46.12 259 VAL A N 1
ATOM 1959 C CA . VAL A 1 259 ? 17.461 16.475 -26.253 1.00 46.12 259 VAL A CA 1
ATOM 1960 C C . VAL A 1 259 ? 17.424 18.000 -26.357 1.00 46.12 259 VAL A C 1
ATOM 1962 O O . VAL A 1 259 ? 17.974 18.701 -25.503 1.00 46.12 259 VAL A O 1
ATOM 1965 N N . VAL A 1 260 ? 16.756 18.535 -27.383 1.00 51.97 260 VAL A N 1
ATOM 1966 C CA . VAL A 1 260 ? 16.383 19.960 -27.464 1.00 51.97 260 VAL A CA 1
ATOM 1967 C C . VAL A 1 260 ? 15.207 20.197 -26.512 1.00 51.97 260 VAL A C 1
ATOM 1969 O O . VAL A 1 260 ? 14.087 20.515 -26.895 1.00 51.97 260 VAL A O 1
ATOM 1972 N N . GLY A 1 261 ? 15.452 19.977 -25.224 1.00 48.50 261 GLY A N 1
ATOM 1973 C CA . GLY A 1 261 ? 14.560 20.405 -24.164 1.00 48.50 261 GLY A CA 1
ATOM 1974 C C . GLY A 1 261 ? 14.774 21.894 -23.937 1.00 48.50 261 GLY A C 1
ATOM 1975 O O . GLY A 1 261 ? 15.916 22.357 -23.933 1.00 48.50 261 GLY A O 1
ATOM 1976 N N . THR A 1 262 ? 13.688 22.639 -23.714 1.00 55.19 262 THR A N 1
ATOM 1977 C CA . THR A 1 262 ? 13.730 23.955 -23.055 1.00 55.19 262 THR A CA 1
ATOM 1978 C C . THR A 1 262 ? 14.774 23.897 -21.950 1.00 55.19 262 THR A C 1
ATOM 1980 O O . THR A 1 262 ? 14.695 23.029 -21.076 1.00 55.19 262 THR A O 1
ATOM 1983 N N . GLY A 1 263 ? 15.831 24.703 -22.106 1.00 58.50 263 GLY A N 1
ATOM 1984 C CA . GLY A 1 263 ? 17.147 24.404 -21.547 1.00 58.50 263 GLY A CA 1
ATOM 1985 C C . GLY A 1 263 ? 17.074 24.026 -20.072 1.00 58.50 263 GLY A C 1
ATOM 1986 O O . GLY A 1 263 ? 16.247 24.552 -19.331 1.00 58.50 263 GLY A O 1
ATOM 1987 N N . ALA A 1 264 ? 17.961 23.140 -19.614 1.00 64.00 264 ALA A N 1
ATOM 1988 C CA . ALA A 1 264 ? 17.984 22.644 -18.233 1.00 64.00 264 ALA A CA 1
ATOM 1989 C C . ALA A 1 264 ? 17.872 23.753 -17.159 1.00 64.00 264 ALA A C 1
ATOM 1991 O O . ALA A 1 264 ? 17.425 23.498 -16.043 1.00 64.00 264 ALA A O 1
ATOM 1992 N N . VAL A 1 265 ? 18.245 24.992 -17.492 1.00 71.44 265 VAL A N 1
ATOM 1993 C CA . VAL A 1 265 ? 18.055 26.195 -16.671 1.00 71.44 265 VAL A CA 1
ATOM 1994 C C . VAL A 1 265 ? 16.575 26.552 -16.469 1.00 71.44 265 VAL A C 1
ATOM 1996 O O . VAL A 1 265 ? 16.164 26.796 -15.337 1.00 71.44 265 VAL A O 1
ATOM 1999 N N . GLU A 1 266 ? 15.756 26.543 -17.519 1.00 76.81 266 GLU A N 1
ATOM 2000 C C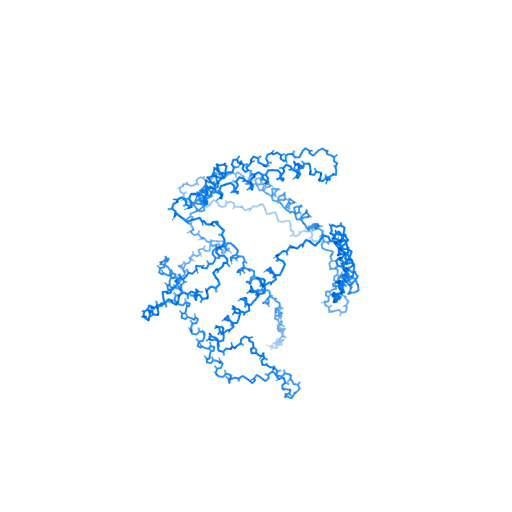A . GLU A 1 266 ? 14.320 26.845 -17.453 1.00 76.81 266 GLU A CA 1
ATOM 2001 C C . GLU A 1 266 ? 13.554 25.749 -16.711 1.00 76.81 266 GLU A C 1
ATOM 2003 O O . GLU A 1 266 ? 12.710 26.041 -15.862 1.00 76.81 266 GLU A O 1
ATOM 2008 N N . GLN A 1 267 ? 13.908 24.482 -16.940 1.00 76.94 267 GLN A N 1
ATOM 2009 C CA . GLN A 1 267 ? 13.333 23.363 -16.191 1.00 76.94 267 GLN A CA 1
ATOM 2010 C C . GLN A 1 267 ? 13.704 23.421 -14.706 1.00 76.94 267 GLN A C 1
ATOM 2012 O O . GLN A 1 267 ? 12.842 23.220 -13.847 1.00 76.94 267 GLN A O 1
ATOM 2017 N N . ARG A 1 268 ? 14.958 23.765 -14.380 1.00 79.81 268 ARG A N 1
ATOM 2018 C CA . ARG A 1 268 ? 15.388 24.001 -12.993 1.00 79.81 268 ARG A CA 1
ATOM 2019 C C . ARG A 1 268 ? 14.649 25.179 -12.367 1.00 79.81 268 ARG A C 1
ATOM 2021 O O . ARG A 1 268 ? 14.222 25.065 -11.222 1.00 79.81 268 ARG A O 1
ATOM 2028 N N . ALA A 1 269 ? 14.438 26.270 -13.099 1.00 84.69 269 ALA A N 1
ATOM 2029 C CA . ALA A 1 269 ? 13.667 27.410 -12.611 1.00 84.69 269 ALA A CA 1
ATOM 2030 C C . ALA A 1 269 ? 12.204 27.025 -12.333 1.00 84.69 269 ALA A C 1
ATOM 2032 O O . ALA A 1 269 ? 11.693 27.284 -11.245 1.00 84.69 269 ALA A O 1
ATOM 2033 N N . ALA A 1 270 ? 11.548 26.320 -13.259 1.00 79.75 270 ALA A N 1
ATOM 2034 C CA . ALA A 1 270 ? 10.180 25.833 -13.084 1.00 79.75 270 ALA A CA 1
ATOM 2035 C C . ALA A 1 270 ? 10.053 24.816 -11.935 1.00 79.75 270 ALA A C 1
ATOM 2037 O O . ALA A 1 270 ? 9.029 24.765 -11.248 1.00 79.75 270 ALA A O 1
ATOM 2038 N N . TYR A 1 271 ? 11.082 23.996 -11.711 1.00 86.06 271 TYR A N 1
ATOM 2039 C CA . TYR A 1 271 ? 11.155 23.093 -10.566 1.00 86.06 271 TYR A CA 1
ATOM 2040 C C . TYR A 1 271 ? 11.297 23.865 -9.250 1.00 86.06 271 TYR A C 1
ATOM 2042 O O . TYR A 1 271 ? 10.521 23.633 -8.326 1.00 86.06 271 TYR A O 1
ATOM 2050 N N . LEU A 1 272 ? 12.214 24.832 -9.174 1.00 92.12 272 LEU A N 1
ATOM 2051 C CA . LEU A 1 272 ? 12.412 25.661 -7.981 1.00 92.12 272 LEU A CA 1
ATOM 2052 C C . LEU A 1 272 ? 11.159 26.467 -7.622 1.00 92.12 272 LEU A C 1
ATOM 2054 O O . LEU A 1 272 ? 10.805 26.546 -6.450 1.00 92.12 272 LEU A O 1
ATOM 2058 N N . ILE A 1 273 ? 10.436 26.998 -8.613 1.00 93.44 273 ILE A N 1
ATOM 2059 C CA . ILE A 1 273 ? 9.149 27.675 -8.386 1.00 93.44 273 ILE A CA 1
ATOM 2060 C C . ILE A 1 273 ? 8.134 26.709 -7.757 1.00 93.44 273 ILE A C 1
ATOM 2062 O O . ILE A 1 273 ? 7.471 27.066 -6.782 1.00 93.44 273 ILE A O 1
ATOM 2066 N N . ARG A 1 274 ? 8.042 25.468 -8.256 1.00 90.62 274 ARG A N 1
ATOM 2067 C CA . ARG A 1 274 ? 7.156 24.439 -7.686 1.00 90.62 274 ARG A CA 1
ATOM 2068 C C . ARG A 1 274 ? 7.549 24.053 -6.261 1.00 90.62 274 ARG A C 1
ATOM 2070 O O . ARG A 1 274 ? 6.676 23.976 -5.401 1.00 90.62 274 ARG A O 1
ATOM 2077 N N . VAL A 1 275 ? 8.840 23.858 -5.993 1.00 91.19 275 VAL A N 1
ATOM 2078 C CA . VAL A 1 275 ? 9.346 23.545 -4.646 1.00 91.19 275 VAL A CA 1
ATOM 2079 C C . VAL A 1 275 ? 9.057 24.688 -3.672 1.00 91.19 275 VAL A C 1
ATOM 2081 O O . VAL A 1 275 ? 8.554 24.441 -2.579 1.00 91.19 275 VAL A O 1
ATOM 2084 N N . ASN A 1 276 ? 9.276 25.939 -4.082 1.00 92.94 276 ASN A N 1
ATOM 2085 C CA . ASN A 1 276 ? 8.985 27.109 -3.252 1.00 92.94 276 ASN A CA 1
ATOM 2086 C C . ASN A 1 276 ? 7.485 27.259 -2.966 1.00 92.94 276 ASN A C 1
ATOM 2088 O O . ASN A 1 276 ? 7.106 27.560 -1.836 1.00 92.94 276 ASN A O 1
ATOM 2092 N N . SER A 1 277 ? 6.621 26.999 -3.953 1.00 91.88 277 SER A N 1
ATOM 2093 C CA . SER A 1 277 ? 5.167 26.990 -3.744 1.00 91.88 277 SER A CA 1
ATOM 2094 C C . SER A 1 277 ? 4.740 25.911 -2.749 1.00 91.88 277 SER A C 1
ATOM 2096 O O . SER A 1 277 ? 3.858 26.148 -1.925 1.00 91.88 277 SER A O 1
ATOM 2098 N N . LEU A 1 278 ? 5.362 24.732 -2.807 1.00 92.56 278 LEU A N 1
ATOM 2099 C CA . LEU A 1 278 ? 5.079 23.646 -1.876 1.00 92.56 278 LEU A CA 1
ATOM 2100 C C . LEU A 1 278 ? 5.551 23.999 -0.459 1.00 92.56 278 LEU A C 1
ATOM 2102 O O . LEU A 1 278 ? 4.796 23.817 0.494 1.00 92.56 278 LEU A O 1
ATOM 2106 N N . PHE A 1 279 ? 6.738 24.591 -0.322 1.00 94.25 279 PHE A N 1
ATOM 2107 C CA . PHE A 1 279 ? 7.242 25.072 0.965 1.00 94.25 279 PHE A CA 1
ATOM 2108 C C . PHE A 1 279 ? 6.336 26.153 1.572 1.00 94.25 279 PHE A C 1
ATOM 2110 O O . PHE A 1 279 ? 6.016 26.088 2.755 1.00 94.25 279 PHE A O 1
ATOM 2117 N N . ALA A 1 280 ? 5.843 27.094 0.760 1.00 94.12 280 ALA A N 1
ATOM 2118 C CA . ALA A 1 280 ? 4.886 28.104 1.207 1.00 94.12 280 ALA A CA 1
ATOM 2119 C C . ALA A 1 280 ? 3.577 27.477 1.720 1.00 94.12 280 ALA A C 1
ATOM 2121 O O . ALA A 1 280 ? 3.104 27.848 2.792 1.00 94.12 280 ALA A O 1
ATOM 2122 N N . SER A 1 281 ? 3.035 26.478 1.011 1.00 92.88 281 SER A N 1
ATOM 2123 C CA . SER A 1 281 ? 1.831 25.763 1.463 1.00 92.88 281 SER A CA 1
ATOM 2124 C C . SER A 1 281 ? 2.057 24.984 2.763 1.00 92.88 281 SER A C 1
ATOM 2126 O O . SER A 1 281 ? 1.170 24.920 3.610 1.00 92.88 281 SER A O 1
ATOM 2128 N N . LEU A 1 282 ? 3.262 24.442 2.965 1.00 94.44 282 LEU A N 1
ATOM 2129 C CA . LEU A 1 282 ? 3.627 23.740 4.194 1.00 94.44 282 LEU A CA 1
ATOM 2130 C C . LEU A 1 282 ? 3.697 24.717 5.374 1.00 94.44 282 LEU A C 1
ATOM 2132 O O . LEU A 1 282 ? 3.133 24.435 6.428 1.00 94.44 282 LEU A O 1
ATOM 2136 N N . GLN A 1 283 ? 4.299 25.894 5.181 1.00 93.19 283 GLN A N 1
ATOM 2137 C CA . GLN A 1 283 ? 4.321 26.955 6.194 1.00 93.19 283 GLN A CA 1
ATOM 2138 C C . GLN A 1 283 ? 2.912 27.466 6.534 1.00 93.19 283 GLN A C 1
ATOM 2140 O O . GLN A 1 283 ? 2.607 27.712 7.700 1.00 93.19 283 GLN A O 1
ATOM 2145 N N . GLU A 1 284 ? 2.016 27.569 5.548 1.00 96.19 284 GLU A N 1
ATOM 2146 C CA . GLU A 1 284 ? 0.615 27.927 5.792 1.00 96.19 284 GLU A CA 1
ATOM 2147 C C . GLU A 1 284 ? -0.105 26.866 6.637 1.00 96.19 284 GLU A C 1
ATOM 2149 O O . GLU A 1 284 ? -0.742 27.202 7.639 1.00 96.19 284 GLU A O 1
ATOM 2154 N N . VAL A 1 285 ? 0.038 25.583 6.287 1.00 94.62 285 VAL A N 1
ATOM 2155 C CA . VAL A 1 285 ? -0.525 24.464 7.061 1.00 94.62 285 VAL A CA 1
ATOM 2156 C C . VAL A 1 285 ? 0.035 24.446 8.480 1.00 94.62 285 VAL A C 1
ATOM 2158 O O . VAL A 1 285 ? -0.726 24.264 9.431 1.00 94.62 285 VAL A O 1
ATOM 2161 N N . LYS A 1 286 ? 1.335 24.703 8.644 1.00 92.31 286 LYS A N 1
ATOM 2162 C CA . LYS A 1 286 ? 1.983 24.803 9.951 1.00 92.31 286 LYS A CA 1
ATOM 2163 C C . LYS A 1 286 ? 1.374 25.923 10.800 1.00 92.31 286 LYS A C 1
ATOM 2165 O O . LYS A 1 286 ? 0.958 25.673 11.928 1.00 92.31 286 LYS A O 1
ATOM 2170 N N . GLY A 1 287 ? 1.203 27.118 10.236 1.00 91.88 287 GLY A N 1
ATOM 2171 C CA . GLY A 1 287 ? 0.555 28.237 10.929 1.00 91.88 287 GLY A CA 1
ATOM 2172 C C . GLY A 1 287 ? -0.942 28.022 11.206 1.00 91.88 287 GLY A C 1
ATOM 2173 O O . GLY A 1 287 ? -1.497 28.604 12.142 1.00 91.88 287 GLY A O 1
ATOM 2174 N N . LEU A 1 288 ? -1.633 27.200 10.410 1.00 93.69 288 LEU A N 1
ATOM 2175 C CA . LEU A 1 288 ? -3.003 26.763 10.705 1.00 93.69 288 LEU A CA 1
ATOM 2176 C C . LEU A 1 288 ? -3.039 25.745 11.849 1.00 93.69 288 LEU A C 1
ATOM 2178 O O . LEU A 1 288 ? -3.934 25.818 12.691 1.00 93.69 288 LEU A O 1
ATOM 2182 N N . TYR A 1 289 ? -2.077 24.823 11.896 1.00 90.56 289 TYR A N 1
ATOM 2183 C CA . TYR A 1 289 ? -1.941 23.860 12.984 1.00 90.56 289 TYR A CA 1
ATOM 2184 C C . TYR A 1 289 ? -1.628 24.564 14.304 1.00 90.56 289 TYR A C 1
ATOM 2186 O O . TYR A 1 289 ? -2.335 24.341 15.282 1.00 90.56 289 TYR A O 1
ATOM 2194 N N . GLU A 1 290 ? -0.670 25.490 14.312 1.00 93.94 290 GLU A N 1
ATOM 2195 C CA . GLU A 1 290 ? -0.342 26.311 15.480 1.00 93.94 290 GLU A CA 1
ATOM 2196 C C . GLU A 1 290 ? -1.571 27.094 15.971 1.00 93.94 290 GLU A C 1
ATOM 2198 O O . GLU A 1 290 ? -1.917 27.040 17.149 1.00 93.94 290 GLU A O 1
ATOM 2203 N N . ARG A 1 291 ? -2.330 27.729 15.065 1.00 92.75 291 ARG A N 1
ATOM 2204 C CA . ARG A 1 291 ? -3.588 28.411 15.424 1.00 92.75 291 ARG A CA 1
ATOM 2205 C C . ARG A 1 291 ? -4.661 27.475 15.978 1.00 92.75 291 ARG A C 1
ATOM 2207 O O . ARG A 1 291 ? -5.462 27.904 16.807 1.00 92.75 291 ARG A O 1
ATOM 2214 N N . ARG A 1 292 ? -4.735 26.230 15.499 1.00 92.94 292 ARG A N 1
ATOM 2215 C CA . ARG A 1 292 ? -5.777 25.268 15.894 1.00 92.94 292 ARG A CA 1
ATOM 2216 C C . ARG A 1 292 ? -5.438 24.526 17.184 1.00 92.94 292 ARG A C 1
ATOM 2218 O O . ARG A 1 292 ? -6.341 24.257 17.974 1.00 92.94 292 ARG A O 1
ATOM 2225 N N . CYS A 1 293 ? -4.174 24.173 17.367 1.00 85.69 293 CYS A N 1
ATOM 2226 C CA . CYS A 1 293 ? -3.694 23.317 18.446 1.00 85.69 293 CYS A CA 1
ATOM 2227 C C . CYS A 1 293 ? -2.973 24.100 19.550 1.00 85.69 293 CYS A C 1
ATOM 2229 O O . CYS A 1 293 ? -2.832 23.578 20.651 1.00 85.69 293 CYS A O 1
ATOM 2231 N N . GLY A 1 294 ? -2.561 25.344 19.288 1.00 90.62 294 GLY A N 1
ATOM 2232 C CA . GLY A 1 294 ? -1.779 26.159 20.220 1.00 90.62 294 GLY A CA 1
ATOM 2233 C C . GLY A 1 294 ? -0.345 25.660 20.415 1.00 90.62 294 GLY A C 1
ATOM 2234 O O . GLY A 1 294 ? 0.298 26.056 21.381 1.00 90.62 294 GLY A O 1
ATOM 2235 N N . GLU A 1 295 ? 0.135 24.776 19.538 1.00 85.44 295 GLU A N 1
ATOM 2236 C CA . GLU A 1 295 ? 1.443 24.129 19.628 1.00 85.44 295 GLU A CA 1
ATOM 2237 C C . GLU A 1 295 ? 2.164 24.267 18.284 1.00 85.44 295 GLU A C 1
ATOM 2239 O O . GLU A 1 295 ? 1.620 23.899 17.237 1.00 85.44 295 GLU A O 1
ATOM 2244 N N . ASP A 1 296 ? 3.368 24.841 18.317 1.00 86.19 296 ASP A N 1
ATOM 2245 C CA . ASP A 1 296 ? 4.249 24.927 17.155 1.00 86.19 296 ASP A CA 1
ATOM 2246 C C . ASP A 1 296 ? 4.958 23.581 16.968 1.00 86.19 296 ASP A C 1
ATOM 2248 O O . ASP A 1 296 ? 5.667 23.105 17.855 1.00 86.19 296 ASP A O 1
ATOM 2252 N N . VAL A 1 297 ? 4.765 22.973 15.798 1.00 81.25 297 VAL A N 1
ATOM 2253 C CA . VAL A 1 297 ? 5.356 21.676 15.446 1.00 81.25 297 VAL A CA 1
ATOM 2254 C C . VAL A 1 297 ? 6.887 21.723 15.529 1.00 81.25 297 VAL A C 1
ATOM 2256 O O . VAL A 1 297 ? 7.489 20.779 16.038 1.00 81.25 297 VAL A O 1
ATOM 2259 N N . ASP A 1 298 ? 7.516 22.838 15.142 1.00 84.12 298 ASP A N 1
ATOM 2260 C CA . ASP A 1 298 ? 8.987 22.936 15.128 1.00 84.12 298 ASP A CA 1
ATOM 2261 C C . ASP A 1 298 ? 9.566 23.252 16.517 1.00 84.12 298 ASP A C 1
ATOM 2263 O O . ASP A 1 298 ? 10.742 22.997 16.776 1.00 84.12 298 ASP A O 1
ATOM 2267 N N . ALA A 1 299 ? 8.753 23.771 17.445 1.00 78.75 299 ALA A N 1
ATOM 2268 C CA . ALA A 1 299 ? 9.200 24.024 18.813 1.00 78.75 299 ALA A CA 1
ATOM 2269 C C . ALA A 1 299 ? 9.482 22.718 19.576 1.00 78.75 299 ALA A C 1
ATOM 2271 O O . ALA A 1 299 ? 10.303 22.710 20.492 1.00 78.75 299 ALA A O 1
ATOM 2272 N N . SER A 1 300 ? 8.848 21.611 19.174 1.00 65.00 300 SER A N 1
ATOM 2273 C CA . SER A 1 300 ? 9.020 20.304 19.819 1.00 65.00 300 SER A CA 1
ATOM 2274 C C . SER A 1 300 ? 10.339 19.593 19.473 1.00 65.00 300 SER A C 1
ATOM 2276 O O . SER A 1 300 ? 10.803 18.767 20.257 1.00 65.00 300 SER A O 1
ATOM 2278 N N . GLU A 1 301 ? 10.998 19.940 18.359 1.00 60.66 301 GLU A N 1
ATOM 2279 C CA . GLU A 1 301 ? 12.291 19.344 17.974 1.00 60.66 301 GLU A CA 1
ATOM 2280 C C . GLU A 1 301 ? 13.501 20.039 18.620 1.00 60.66 301 GLU A C 1
ATOM 2282 O O . GLU A 1 301 ? 14.538 19.410 18.839 1.00 60.66 301 GLU A O 1
ATOM 2287 N N . ALA A 1 302 ? 13.387 21.323 18.976 1.00 58.38 302 ALA A N 1
ATOM 2288 C CA . ALA A 1 302 ? 14.515 22.109 19.485 1.00 58.38 302 ALA A CA 1
ATOM 2289 C C . ALA A 1 302 ? 14.969 21.722 20.910 1.00 58.38 302 ALA A C 1
ATOM 2291 O O . ALA A 1 302 ? 16.093 22.049 21.298 1.00 58.38 302 ALA A O 1
ATOM 2292 N N . GLU A 1 303 ? 14.138 21.013 21.681 1.00 55.66 303 GLU A N 1
ATOM 2293 C CA . GLU A 1 303 ? 14.445 20.617 23.066 1.00 55.66 303 GLU A CA 1
ATOM 2294 C C . GLU A 1 303 ? 15.153 19.247 23.176 1.00 55.66 303 GLU A C 1
ATOM 2296 O O . GLU A 1 303 ? 15.578 18.854 24.259 1.00 55.66 303 GLU A O 1
ATOM 2301 N N . LEU A 1 304 ? 15.374 18.541 22.057 1.00 53.72 304 LEU A N 1
ATOM 2302 C CA . LEU A 1 304 ? 16.093 17.256 22.001 1.00 53.72 304 LEU A CA 1
ATOM 2303 C C . LEU A 1 304 ? 17.592 17.412 21.677 1.00 53.72 304 LEU A C 1
ATOM 2305 O O . LEU A 1 304 ? 18.187 16.590 20.978 1.00 53.72 304 LEU A O 1
ATOM 2309 N N . ARG A 1 305 ? 18.247 18.460 22.191 1.00 51.22 305 ARG A N 1
ATOM 2310 C CA . ARG A 1 305 ? 19.718 18.523 22.186 1.00 51.22 305 ARG A CA 1
ATOM 2311 C C . ARG A 1 305 ? 20.267 17.615 23.283 1.00 51.22 305 ARG A C 1
ATOM 2313 O O . ARG A 1 305 ? 20.383 18.011 24.436 1.00 51.22 305 ARG A O 1
ATOM 2320 N N . PHE A 1 306 ? 20.609 16.390 22.900 1.00 46.47 306 PHE A N 1
ATOM 2321 C CA . PHE A 1 306 ? 21.379 15.471 23.729 1.00 46.47 306 PHE A CA 1
ATOM 2322 C C . PHE A 1 306 ? 22.797 16.023 23.923 1.00 46.47 306 PHE A C 1
ATOM 2324 O O . PHE A 1 306 ? 23.616 15.991 23.005 1.00 46.47 306 PHE A O 1
ATOM 2331 N N . GLU A 1 307 ? 23.102 16.520 25.120 1.00 46.06 307 GLU A N 1
ATOM 2332 C CA . GLU A 1 307 ? 24.487 16.692 25.556 1.00 46.06 307 GLU A CA 1
ATOM 2333 C C . GLU A 1 307 ? 25.079 15.299 25.801 1.00 46.06 307 GLU A C 1
ATOM 2335 O O . GLU A 1 307 ? 24.906 14.685 26.852 1.00 46.06 307 GLU A O 1
ATOM 2340 N N . ALA A 1 308 ? 25.716 14.752 24.769 1.00 46.50 308 ALA A N 1
ATOM 2341 C CA . ALA A 1 308 ? 26.404 13.475 24.829 1.00 46.50 308 ALA A CA 1
ATOM 2342 C C . ALA A 1 308 ? 27.817 13.661 25.407 1.00 46.50 308 ALA A C 1
ATOM 2344 O O . ALA A 1 308 ? 28.796 13.702 24.665 1.00 46.50 308 ALA A O 1
ATOM 2345 N N . GLU A 1 309 ? 27.940 13.734 26.733 1.00 51.28 309 GLU A N 1
ATOM 2346 C CA . GLU A 1 309 ? 29.209 13.462 27.417 1.00 51.28 309 GLU A CA 1
ATOM 2347 C C . GLU A 1 309 ? 29.204 12.035 27.983 1.00 51.28 309 GLU A C 1
ATOM 2349 O O . GLU A 1 309 ? 28.719 11.762 29.074 1.00 51.28 309 GLU A O 1
ATOM 2354 N N . GLY A 1 310 ? 29.755 11.116 27.183 1.00 54.38 310 GLY A N 1
ATOM 2355 C CA . GLY A 1 310 ? 30.476 9.926 27.642 1.00 54.38 310 GLY A CA 1
ATOM 2356 C C . GLY A 1 310 ? 29.765 8.970 28.604 1.00 54.38 310 GLY A C 1
ATOM 2357 O O . GLY A 1 310 ? 30.038 8.974 29.799 1.00 54.38 310 GLY A O 1
ATOM 2358 N N . GLY A 1 311 ? 28.999 8.019 28.064 1.00 48.81 311 GLY A N 1
ATOM 2359 C CA . GLY A 1 311 ? 28.672 6.784 28.783 1.00 48.81 311 GLY A CA 1
ATOM 2360 C C . GLY A 1 311 ? 27.335 6.187 28.373 1.00 48.81 311 GLY A C 1
ATOM 2361 O O . GLY A 1 311 ? 26.305 6.721 28.744 1.00 48.81 311 GLY A O 1
ATOM 2362 N N . VAL A 1 312 ? 27.396 5.087 27.610 1.00 45.53 312 VAL A N 1
ATOM 2363 C CA . VAL A 1 312 ? 26.341 4.093 27.310 1.00 45.53 312 VAL A CA 1
ATOM 2364 C C . VAL A 1 312 ? 24.901 4.649 27.283 1.00 45.53 312 VAL A C 1
ATOM 2366 O O . VAL A 1 312 ? 24.318 4.854 28.347 1.00 45.53 312 VAL A O 1
ATOM 2369 N N . PRO A 1 313 ? 24.267 4.812 26.103 1.00 43.97 313 PRO A N 1
ATOM 2370 C CA . PRO A 1 313 ? 22.905 5.326 26.007 1.00 43.97 313 PRO A CA 1
ATOM 2371 C C . PRO A 1 313 ? 21.891 4.276 26.488 1.00 43.97 313 PRO A C 1
ATOM 2373 O O . PRO A 1 313 ? 21.244 3.584 25.707 1.00 43.97 313 PRO A O 1
ATOM 2376 N N . GLY A 1 314 ? 21.733 4.162 27.804 1.00 45.19 314 GLY A N 1
ATOM 2377 C CA . GLY A 1 314 ? 20.483 3.732 28.402 1.00 45.19 314 GLY A CA 1
ATOM 2378 C C . GLY A 1 314 ? 19.507 4.889 28.259 1.00 45.19 314 GLY A C 1
ATOM 2379 O O . GLY A 1 314 ? 19.656 5.901 28.935 1.00 45.19 314 GLY A O 1
ATOM 2380 N N . VAL A 1 315 ? 18.542 4.764 27.348 1.00 42.66 315 VAL A N 1
ATOM 2381 C CA . VAL A 1 315 ? 17.452 5.730 27.171 1.00 42.66 315 VAL A CA 1
ATOM 2382 C C . VAL A 1 315 ? 16.603 5.740 28.445 1.00 42.66 315 VAL A C 1
ATOM 2384 O O . VAL A 1 315 ? 15.604 5.034 28.566 1.00 42.66 315 VAL A O 1
ATOM 2387 N N . THR A 1 316 ? 16.998 6.537 29.431 1.00 44.94 316 THR A N 1
ATOM 2388 C CA . THR A 1 316 ? 16.112 6.964 30.506 1.00 44.94 316 THR A CA 1
ATOM 2389 C C . THR A 1 316 ? 15.263 8.093 29.946 1.00 44.94 316 THR A C 1
ATOM 2391 O O . THR A 1 316 ? 15.602 9.268 30.035 1.00 44.94 316 THR A O 1
ATOM 2394 N N . LEU A 1 317 ? 14.141 7.722 29.324 1.00 42.94 317 LEU A N 1
ATOM 2395 C CA . LEU A 1 317 ? 13.040 8.639 29.048 1.00 42.94 317 LEU A CA 1
ATOM 2396 C C . LEU A 1 317 ? 12.586 9.248 30.382 1.00 42.94 317 LEU A C 1
ATOM 2398 O O . LEU A 1 317 ? 11.665 8.747 31.024 1.00 42.94 317 LEU A O 1
ATOM 2402 N N . THR A 1 318 ? 13.178 10.366 30.795 1.00 48.66 318 THR A N 1
ATOM 2403 C CA . THR A 1 318 ? 12.522 11.321 31.694 1.00 48.66 318 THR A CA 1
ATOM 2404 C C . THR A 1 318 ? 11.477 12.073 30.878 1.00 48.66 318 THR A C 1
ATOM 2406 O O . THR A 1 318 ? 11.524 13.289 30.720 1.00 48.66 318 THR A O 1
ATOM 2409 N N . GLY A 1 319 ? 10.546 11.325 30.284 1.00 47.88 319 GLY A N 1
ATOM 2410 C CA . GLY A 1 319 ? 9.323 11.905 29.772 1.00 47.88 319 GLY A CA 1
ATOM 2411 C C . GLY A 1 319 ? 8.608 12.548 30.951 1.00 47.88 319 GLY A C 1
ATOM 2412 O O . GLY A 1 319 ? 8.533 11.941 32.024 1.00 47.88 319 GLY A O 1
ATOM 2413 N N . ARG A 1 320 ? 8.088 13.767 30.752 1.00 53.12 320 ARG A N 1
ATOM 2414 C CA . ARG A 1 320 ? 7.008 14.313 31.587 1.00 53.12 320 ARG A CA 1
ATOM 2415 C C . ARG A 1 320 ? 6.074 13.164 31.923 1.00 53.12 320 ARG A C 1
ATOM 2417 O O . ARG A 1 320 ? 5.568 12.517 31.001 1.00 53.12 320 ARG A O 1
ATOM 2424 N N . GLY A 1 321 ? 5.993 12.842 33.215 1.00 60.22 321 GLY A N 1
ATOM 2425 C CA . GLY A 1 321 ? 5.530 11.542 33.681 1.00 60.22 321 GLY A CA 1
ATOM 2426 C C . GLY A 1 321 ? 4.229 11.147 32.995 1.00 60.22 321 GLY A C 1
ATOM 2427 O O . GLY A 1 321 ? 3.384 11.998 32.721 1.00 60.22 321 GLY A O 1
ATOM 2428 N N . ALA A 1 322 ? 4.047 9.857 32.720 1.00 68.19 322 ALA A N 1
ATOM 2429 C CA . ALA A 1 322 ? 2.828 9.335 32.099 1.00 68.19 322 ALA A CA 1
ATOM 2430 C C . ALA A 1 322 ? 1.535 9.859 32.768 1.00 68.19 322 ALA A C 1
ATOM 2432 O O . ALA A 1 322 ? 0.489 9.932 32.129 1.00 68.19 322 ALA A O 1
ATOM 2433 N N . GLU A 1 323 ? 1.606 10.264 34.037 1.00 68.62 323 GLU A N 1
ATOM 2434 C CA . GLU A 1 323 ? 0.536 10.944 34.767 1.00 68.62 323 GLU A CA 1
ATOM 2435 C C . GLU A 1 323 ? 0.184 12.338 34.227 1.00 68.62 323 GLU A C 1
ATOM 2437 O O . GLU A 1 323 ? -0.998 12.631 34.076 1.00 68.62 323 GLU A O 1
ATOM 2442 N N . GLU A 1 324 ? 1.156 13.174 33.855 1.00 77.12 324 GLU A N 1
ATOM 2443 C CA . GLU A 1 324 ? 0.895 14.487 33.245 1.00 77.12 324 GLU A CA 1
ATOM 2444 C C . GLU A 1 324 ? 0.269 14.343 31.856 1.00 77.12 324 GLU A C 1
ATOM 2446 O O . GLU A 1 324 ? -0.675 15.060 31.516 1.00 77.12 324 GLU A O 1
ATOM 2451 N N . GLN A 1 325 ? 0.727 13.369 31.063 1.00 79.19 325 GLN A N 1
ATOM 2452 C CA . GLN A 1 325 ? 0.110 13.067 29.770 1.00 79.19 325 GLN A CA 1
ATOM 2453 C C . GLN A 1 325 ? -1.322 12.544 29.935 1.00 79.19 325 GLN A C 1
ATOM 2455 O O . GLN A 1 325 ? -2.218 12.968 29.201 1.00 79.19 325 GLN A O 1
ATOM 2460 N N . ARG A 1 326 ? -1.572 11.685 30.932 1.00 79.12 326 ARG A N 1
ATOM 2461 C CA . ARG A 1 326 ? -2.924 11.218 31.280 1.00 79.12 326 ARG A CA 1
ATOM 2462 C C . ARG A 1 326 ? -3.812 12.361 31.760 1.00 79.12 326 ARG A C 1
ATOM 2464 O O . ARG A 1 326 ? -4.956 12.436 31.324 1.00 79.12 326 ARG A O 1
ATOM 2471 N N . ALA A 1 327 ? -3.302 13.271 32.587 1.00 83.38 327 ALA A N 1
ATOM 2472 C CA . ALA A 1 327 ? -4.040 14.442 33.058 1.00 83.38 327 ALA A CA 1
ATOM 2473 C C . ALA A 1 327 ? -4.376 15.407 31.907 1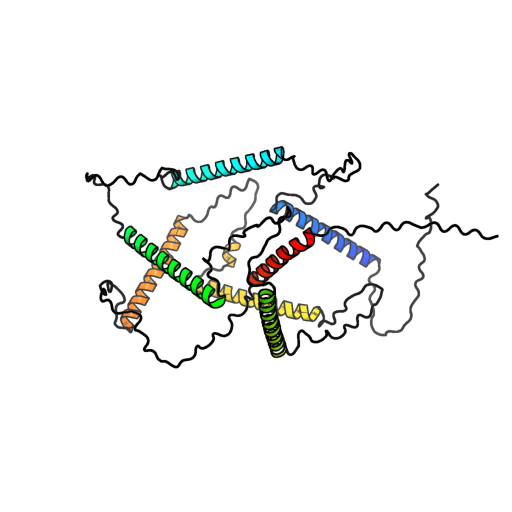.00 83.38 327 ALA A C 1
ATOM 2475 O O . ALA A 1 327 ? -5.514 15.867 31.785 1.00 83.38 327 ALA A O 1
ATOM 2476 N N . SER A 1 328 ? -3.422 15.655 31.006 1.00 84.25 328 SER A N 1
ATOM 2477 C CA . SER A 1 328 ? -3.635 16.443 29.787 1.00 84.25 328 SER A CA 1
ATOM 2478 C C . SER A 1 328 ? -4.678 15.801 28.866 1.00 84.25 328 SER A C 1
ATOM 2480 O O . SER A 1 328 ? -5.590 16.473 28.377 1.00 84.25 328 SER A O 1
ATOM 2482 N N . TYR A 1 329 ? -4.599 14.486 28.652 1.00 83.50 329 TYR A N 1
ATOM 2483 C CA . TYR A 1 329 ? -5.578 13.757 27.848 1.00 83.50 329 TYR A CA 1
ATOM 2484 C C . TYR A 1 329 ? -6.970 13.768 28.493 1.00 83.50 329 TYR A C 1
ATOM 2486 O O . TYR A 1 329 ? -7.947 14.085 27.821 1.00 83.50 329 TYR A O 1
ATOM 2494 N N . ALA A 1 330 ? -7.066 13.526 29.803 1.00 90.31 330 ALA A N 1
ATOM 2495 C CA . ALA A 1 330 ? -8.320 13.588 30.552 1.00 90.31 330 ALA A CA 1
ATOM 2496 C C . ALA A 1 330 ? -8.974 14.976 30.462 1.00 90.31 330 ALA A C 1
ATOM 2498 O O . ALA A 1 330 ? -10.183 15.079 30.253 1.00 90.31 330 ALA A O 1
ATOM 2499 N N . THR A 1 331 ? -8.174 16.044 30.530 1.00 89.75 331 THR A N 1
ATOM 2500 C CA . THR A 1 331 ? -8.657 17.425 30.387 1.00 89.75 331 THR A CA 1
ATOM 2501 C C . THR A 1 331 ? -9.195 17.682 28.976 1.00 89.75 331 THR A C 1
ATOM 2503 O O . THR A 1 331 ? -10.282 18.240 28.819 1.00 89.75 331 THR A O 1
ATOM 2506 N N . ARG A 1 332 ? -8.486 17.218 27.936 1.00 87.62 332 ARG A N 1
ATOM 2507 C CA . ARG A 1 332 ? -8.934 17.327 26.535 1.00 87.62 332 ARG A CA 1
ATOM 2508 C C . ARG A 1 332 ? -10.220 16.544 26.270 1.00 87.62 332 ARG A C 1
ATOM 2510 O O . ARG A 1 332 ? -11.135 17.082 25.651 1.00 87.62 332 ARG A O 1
ATOM 2517 N N . VAL A 1 333 ? -10.320 15.313 26.771 1.00 90.19 333 VAL A N 1
ATOM 2518 C CA . VAL A 1 333 ? -11.536 14.490 26.659 1.00 90.19 333 VAL A CA 1
ATOM 2519 C C . VAL A 1 333 ? -12.703 15.145 27.398 1.00 90.19 333 VAL A C 1
ATOM 2521 O O . VAL A 1 333 ? -13.797 15.238 26.845 1.00 90.19 333 VAL A O 1
ATOM 2524 N N . GLY A 1 334 ? -12.474 15.679 28.602 1.00 93.12 334 GLY A N 1
ATOM 2525 C CA . GLY A 1 334 ? -13.487 16.419 29.357 1.00 93.12 334 GLY A CA 1
ATOM 2526 C C . GLY A 1 334 ? -14.011 17.647 28.606 1.00 93.12 334 GLY A C 1
ATOM 2527 O O . GLY A 1 334 ? -15.223 17.845 28.521 1.00 93.12 334 GLY A O 1
ATOM 2528 N N . ALA A 1 335 ? -13.121 18.431 27.992 1.00 89.75 335 ALA A N 1
ATOM 2529 C CA . ALA A 1 335 ? -13.499 19.585 27.174 1.00 89.75 335 ALA A CA 1
ATOM 2530 C C . ALA A 1 335 ? -14.301 19.185 25.922 1.00 89.75 335 ALA A C 1
ATOM 2532 O O . ALA A 1 335 ? -15.241 19.881 25.537 1.00 89.75 335 ALA A O 1
ATOM 2533 N N . LEU A 1 336 ? -13.965 18.054 25.298 1.00 90.50 336 LEU A N 1
ATOM 2534 C CA . LEU A 1 336 ? -14.691 17.529 24.141 1.00 90.50 336 LEU A CA 1
ATOM 2535 C C . LEU A 1 336 ? -16.101 17.067 24.535 1.00 90.50 336 LEU A C 1
ATOM 2537 O O . LEU A 1 336 ? -17.070 17.436 23.874 1.00 90.50 336 LEU A O 1
ATOM 2541 N N . LEU A 1 337 ? -16.235 16.340 25.648 1.00 91.62 337 LEU A N 1
ATOM 2542 C CA . LEU A 1 337 ? -17.536 15.932 26.184 1.00 91.62 337 LEU A CA 1
ATOM 2543 C C . LEU A 1 337 ? -18.409 17.136 26.562 1.00 91.62 337 LEU A C 1
ATOM 2545 O O . LEU A 1 337 ? -19.609 17.112 26.305 1.00 91.62 337 LEU A O 1
ATOM 2549 N N . ALA A 1 338 ? -17.828 18.202 27.119 1.00 92.75 338 ALA A N 1
ATOM 2550 C CA . ALA A 1 338 ? -18.557 19.441 27.392 1.00 92.75 338 ALA A CA 1
ATOM 2551 C C . ALA A 1 338 ? -19.088 20.085 26.099 1.00 92.75 338 ALA A C 1
ATOM 2553 O O . ALA A 1 338 ? -20.281 20.360 26.006 1.00 92.75 338 ALA A O 1
ATOM 2554 N N . ARG A 1 339 ? -18.248 20.211 25.061 1.00 92.19 339 ARG A N 1
ATOM 2555 C CA . ARG A 1 339 ? -18.677 20.725 23.747 1.00 92.19 339 ARG A CA 1
ATOM 2556 C C . ARG A 1 339 ? -19.777 19.876 23.114 1.00 92.19 339 ARG A C 1
ATOM 2558 O O . ARG A 1 339 ? -20.676 20.424 22.489 1.00 92.19 339 ARG A O 1
ATOM 2565 N N . LEU A 1 340 ? -19.729 18.552 23.268 1.00 90.44 340 LEU A N 1
ATOM 2566 C CA . LEU A 1 340 ? -20.797 17.673 22.788 1.00 90.44 340 LEU A CA 1
ATOM 2567 C C . LEU A 1 340 ? -22.119 17.923 23.520 1.00 90.44 340 LEU A C 1
ATOM 2569 O O . LEU A 1 340 ? -23.160 17.939 22.868 1.00 90.44 340 LEU A O 1
ATOM 2573 N N . ARG A 1 341 ? -22.096 18.167 24.837 1.00 90.88 341 ARG A N 1
ATOM 2574 C CA . ARG A 1 341 ? -23.304 18.567 25.580 1.00 90.88 341 ARG A CA 1
ATOM 2575 C C . ARG A 1 341 ? -23.846 19.909 25.096 1.00 90.88 341 ARG A C 1
ATOM 2577 O O . ARG A 1 341 ? -25.049 20.023 24.901 1.00 90.88 341 ARG A O 1
ATOM 2584 N N . ASP A 1 342 ? -22.979 20.884 24.833 1.00 93.94 342 ASP A N 1
ATOM 2585 C CA . ASP A 1 342 ? -23.398 22.187 24.300 1.00 93.94 342 ASP A CA 1
ATOM 2586 C C . ASP A 1 342 ? -24.042 22.045 22.913 1.00 93.94 342 ASP A C 1
ATOM 2588 O O . ASP A 1 342 ? -25.087 22.634 22.642 1.00 93.94 342 ASP A O 1
ATOM 2592 N N . VAL A 1 343 ? -23.460 21.219 22.037 1.00 94.19 343 VAL A N 1
ATOM 2593 C CA . VAL A 1 343 ? -24.026 20.921 20.712 1.00 94.19 343 VAL A CA 1
ATOM 2594 C C . VAL A 1 343 ? -25.374 20.213 20.835 1.00 94.19 343 VAL A C 1
ATOM 2596 O O . VAL A 1 343 ? -26.311 20.594 20.136 1.00 94.19 343 VAL A O 1
ATOM 2599 N N . LYS A 1 344 ? -25.505 19.233 21.737 1.00 87.06 344 LYS A N 1
ATOM 2600 C CA . LYS A 1 344 ? -26.788 18.572 22.020 1.00 87.06 344 LYS A CA 1
ATOM 2601 C C . LYS A 1 344 ? -27.837 19.565 22.523 1.00 87.06 344 LYS A C 1
ATOM 2603 O O . LYS A 1 344 ? -28.956 19.564 22.020 1.00 87.06 344 LYS A O 1
ATOM 2608 N N . ALA A 1 345 ? -27.470 20.463 23.436 1.00 90.00 345 ALA A N 1
ATOM 2609 C CA . ALA A 1 345 ? -28.366 21.499 23.943 1.00 90.00 345 ALA A CA 1
ATOM 2610 C C . ALA A 1 345 ? -28.809 22.477 22.841 1.00 90.00 345 ALA A C 1
ATOM 2612 O O . ALA A 1 345 ? -29.990 22.808 22.748 1.00 90.00 345 ALA A O 1
ATOM 2613 N N . LEU A 1 346 ? -27.892 22.901 21.965 1.00 93.62 346 LEU A N 1
ATOM 2614 C CA . LEU A 1 346 ? -28.211 23.747 20.809 1.00 93.62 346 LEU A CA 1
ATOM 2615 C C . LEU A 1 346 ? -29.105 23.027 19.795 1.00 93.62 346 LEU A C 1
ATOM 2617 O O . LEU A 1 346 ? -29.990 23.649 19.206 1.00 93.62 346 LEU A O 1
ATOM 2621 N N . TYR A 1 347 ? -28.893 21.728 19.586 1.00 90.00 347 TYR A N 1
ATOM 2622 C CA . TYR A 1 347 ? -29.744 20.919 18.721 1.00 90.00 347 TYR A CA 1
ATOM 2623 C C . TYR A 1 347 ? -31.157 20.805 19.298 1.00 90.00 347 TYR A C 1
ATOM 2625 O O . TYR A 1 347 ? -32.114 21.140 18.604 1.00 90.00 347 TYR A O 1
ATOM 2633 N N . ALA A 1 348 ? -31.285 20.463 20.583 1.00 88.94 348 ALA A N 1
ATOM 2634 C CA . ALA A 1 348 ? -32.568 20.426 21.280 1.00 88.94 348 ALA A CA 1
ATOM 2635 C C . ALA A 1 348 ? -33.282 21.786 21.244 1.00 88.94 348 ALA A C 1
ATOM 2637 O O . ALA A 1 348 ? -34.485 21.854 21.012 1.00 88.94 348 ALA A O 1
ATOM 2638 N N . GLN A 1 349 ? -32.539 22.888 21.388 1.00 92.94 349 GLN A N 1
ATOM 2639 C CA . GLN A 1 349 ? -33.085 24.240 21.271 1.00 92.94 349 GLN A CA 1
ATOM 2640 C C . GLN A 1 349 ? -33.595 24.550 19.857 1.00 92.94 349 GLN A C 1
ATOM 2642 O O . GLN A 1 349 ? -34.611 25.226 19.706 1.00 92.94 349 GLN A O 1
ATOM 2647 N N . ARG A 1 350 ? -32.876 24.113 18.817 1.00 93.62 350 ARG A N 1
ATOM 2648 C CA . ARG A 1 350 ? -33.191 24.454 17.423 1.00 93.62 350 ARG A CA 1
ATOM 2649 C C . ARG A 1 350 ? -34.282 23.573 16.827 1.00 93.62 350 ARG A C 1
ATOM 2651 O O . ARG A 1 350 ? -35.091 24.066 16.048 1.00 93.62 350 ARG A O 1
ATOM 2658 N N . VAL A 1 351 ? -34.251 22.285 17.138 1.00 90.62 351 VAL A N 1
ATOM 2659 C CA . VAL A 1 351 ? -35.137 21.269 16.558 1.00 90.62 351 VAL A CA 1
ATOM 2660 C C . VAL A 1 351 ? -36.362 21.042 17.447 1.00 90.62 351 VAL A C 1
ATOM 2662 O O . VAL A 1 351 ? -37.400 20.621 16.955 1.00 90.62 351 VAL A O 1
ATOM 2665 N N . GLY A 1 352 ? -36.286 21.404 18.733 1.00 88.12 352 GLY A N 1
ATOM 2666 C CA . GLY A 1 352 ? -37.348 21.142 19.707 1.00 88.12 352 GLY A CA 1
ATOM 2667 C C . GLY A 1 352 ? -37.399 19.682 20.166 1.00 88.12 352 GLY A C 1
ATOM 2668 O O . GLY A 1 352 ? -38.298 19.319 20.917 1.00 88.12 352 GLY A O 1
ATOM 2669 N N . GLU A 1 353 ? -36.435 18.868 19.737 1.00 82.12 353 GLU A N 1
ATOM 2670 C CA . GLU A 1 353 ? -36.346 17.434 19.994 1.00 82.12 353 GLU A CA 1
ATOM 2671 C C . GLU A 1 353 ? -35.074 17.158 20.802 1.00 82.12 353 GLU A C 1
ATOM 2673 O O . GLU A 1 353 ? -33.959 17.469 20.368 1.00 82.12 353 GLU A O 1
ATOM 2678 N N . GLN A 1 354 ? -35.240 16.652 22.026 1.00 76.25 354 GLN A N 1
ATOM 2679 C CA . GLN A 1 354 ? -34.110 16.224 22.843 1.00 76.25 354 GLN A CA 1
ATOM 2680 C C . GLN A 1 354 ? -33.594 14.900 22.282 1.00 76.25 354 GLN A C 1
ATOM 2682 O O . GLN A 1 354 ? -34.308 13.911 22.266 1.00 76.25 354 GLN A O 1
ATOM 2687 N N . VAL A 1 355 ? -32.338 14.885 21.834 1.00 73.25 355 VAL A N 1
ATOM 2688 C CA . VAL A 1 355 ? -31.650 13.688 21.298 1.00 73.25 355 VAL A CA 1
ATOM 2689 C C . VAL A 1 355 ? -31.201 12.743 22.428 1.00 73.25 355 VAL A C 1
ATOM 2691 O O . VAL A 1 355 ? -30.415 11.823 22.214 1.00 73.25 355 VAL A O 1
ATOM 2694 N N . ASP A 1 356 ? -31.649 12.992 23.655 1.00 62.78 356 ASP A N 1
ATOM 2695 C CA . ASP A 1 356 ? -31.240 12.238 24.826 1.00 62.78 356 ASP A CA 1
ATOM 2696 C C . ASP A 1 356 ? -32.395 11.348 25.295 1.00 62.78 356 ASP A C 1
ATOM 2698 O O . ASP A 1 356 ? -33.445 11.840 25.694 1.00 62.78 356 ASP A O 1
ATOM 2702 N N . GLU A 1 357 ? -32.094 10.047 25.274 1.00 53.09 357 GLU A N 1
ATOM 2703 C CA . GLU A 1 357 ? -32.711 8.958 26.038 1.00 53.09 357 GLU A CA 1
ATOM 2704 C C . GLU A 1 357 ? -33.949 8.275 25.416 1.00 53.09 357 GLU A C 1
ATOM 2706 O O . GLU A 1 357 ? -35.055 8.798 25.368 1.00 53.09 357 GLU A O 1
ATOM 2711 N N . ASP A 1 358 ? -33.711 7.017 25.022 1.00 50.25 358 ASP A N 1
ATOM 2712 C CA . ASP A 1 358 ? -34.671 5.911 25.075 1.00 50.25 358 ASP A CA 1
ATOM 2713 C C . ASP A 1 358 ? -35.733 5.726 23.978 1.00 50.25 358 ASP A C 1
ATOM 2715 O O . ASP A 1 358 ? -36.732 5.056 24.216 1.00 50.25 358 ASP A O 1
ATOM 2719 N N . ASP A 1 359 ? -35.445 6.058 22.716 1.00 50.66 359 ASP A N 1
ATOM 2720 C CA . ASP A 1 359 ? -36.132 5.401 21.578 1.00 50.66 359 ASP A CA 1
ATOM 2721 C C . ASP A 1 359 ? -35.585 3.977 21.308 1.00 50.66 359 ASP A C 1
ATOM 2723 O O . ASP A 1 359 ? -35.438 3.525 20.173 1.00 50.66 359 ASP A O 1
ATOM 2727 N N . SER A 1 360 ? -35.268 3.238 22.377 1.00 53.66 360 SER A N 1
ATOM 2728 C CA . SER A 1 360 ? -34.979 1.798 22.308 1.00 53.66 360 SER A CA 1
ATOM 2729 C C . SER A 1 360 ? -36.240 0.925 22.410 1.00 53.66 360 SER A C 1
ATOM 2731 O O . SER A 1 360 ? -36.135 -0.293 22.296 1.00 53.66 360 SER A O 1
ATOM 2733 N N . ASP A 1 361 ? -37.428 1.535 22.520 1.00 53.16 361 ASP A N 1
ATOM 2734 C CA . ASP A 1 361 ? -38.726 0.841 22.534 1.00 53.16 361 ASP A CA 1
ATOM 2735 C C . ASP A 1 361 ? -39.462 0.832 21.177 1.00 53.16 361 ASP A C 1
ATOM 2737 O O . ASP A 1 361 ? -40.572 0.302 21.078 1.00 53.16 361 ASP A O 1
ATOM 2741 N N . ALA A 1 362 ? -38.845 1.313 20.091 1.00 51.41 362 ALA A N 1
ATOM 2742 C CA . ALA A 1 362 ? -39.364 1.131 18.731 1.00 51.41 362 ALA A CA 1
ATOM 2743 C C . ALA A 1 362 ? -39.114 -0.307 18.230 1.00 51.41 362 ALA A C 1
ATOM 2745 O O . ALA A 1 362 ? -38.378 -0.559 17.282 1.00 51.41 362 ALA A O 1
ATOM 2746 N N . SER A 1 363 ? -39.756 -1.266 18.895 1.00 52.16 363 SER A N 1
ATOM 2747 C CA . SER A 1 363 ? -39.951 -2.642 18.429 1.00 52.16 363 SER A CA 1
ATOM 2748 C C . SER A 1 363 ? -41.167 -2.772 17.500 1.00 52.16 363 SER A C 1
ATOM 2750 O O . SER A 1 363 ? -41.621 -3.883 17.226 1.00 52.16 363 SER A O 1
ATOM 2752 N N . ASP A 1 364 ? -41.684 -1.654 16.977 1.00 46.41 364 ASP A N 1
ATOM 2753 C CA . ASP A 1 364 ? -42.623 -1.707 15.864 1.00 46.41 364 ASP A CA 1
ATOM 2754 C C . ASP A 1 364 ? -41.828 -1.883 14.571 1.00 46.41 364 ASP A C 1
ATOM 2756 O O . ASP A 1 364 ? -41.087 -1.000 14.135 1.00 46.41 364 ASP A O 1
ATOM 2760 N N . ALA A 1 365 ? -41.963 -3.079 14.009 1.00 51.88 365 ALA A N 1
ATOM 2761 C CA . ALA A 1 365 ? -41.386 -3.555 12.766 1.00 51.88 365 ALA A CA 1
ATOM 2762 C C . ALA A 1 365 ? -41.949 -2.791 11.552 1.00 51.88 365 ALA A C 1
ATOM 2764 O O . ALA A 1 365 ? -42.579 -3.362 10.663 1.00 51.88 365 ALA A O 1
ATOM 2765 N N . GLY A 1 366 ? -41.744 -1.478 11.519 1.00 52.34 366 GLY A N 1
ATOM 2766 C CA . GLY A 1 366 ? -41.885 -0.681 10.318 1.00 52.34 366 GLY A CA 1
ATOM 2767 C C . GLY A 1 366 ? -40.628 -0.859 9.488 1.00 52.34 366 GLY A C 1
ATOM 2768 O O . GLY A 1 366 ? -39.589 -0.317 9.856 1.00 52.34 366 GLY A O 1
ATOM 2769 N N . ASP A 1 367 ? -40.741 -1.623 8.399 1.00 59.38 367 ASP A N 1
ATOM 2770 C CA . ASP A 1 367 ? -39.769 -1.739 7.309 1.00 59.38 367 ASP A CA 1
ATOM 2771 C C . ASP A 1 367 ? -39.055 -0.397 7.050 1.00 59.38 367 ASP A C 1
ATOM 2773 O O . ASP A 1 367 ? -39.546 0.461 6.310 1.00 59.38 367 ASP A O 1
ATOM 2777 N N . TRP A 1 368 ? -37.886 -0.202 7.674 1.00 45.56 368 TRP A N 1
ATOM 2778 C CA . TRP A 1 368 ? -36.878 0.741 7.200 1.00 45.56 368 TRP A CA 1
ATOM 2779 C C . TRP A 1 368 ? -35.827 -0.106 6.472 1.00 45.56 368 TRP A C 1
ATOM 2781 O O . TRP A 1 368 ? -35.167 -0.926 7.113 1.00 45.56 3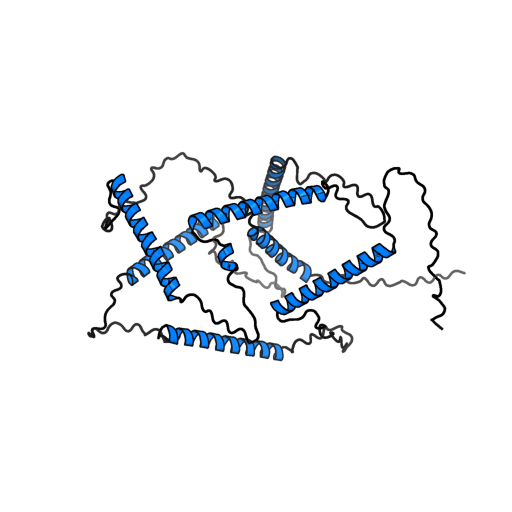68 TRP A O 1
ATOM 2791 N N . PRO A 1 369 ? -35.661 0.076 5.152 1.00 52.03 369 PRO A N 1
ATOM 2792 C CA . PRO A 1 369 ? -36.134 1.234 4.406 1.00 52.03 369 PRO A CA 1
ATOM 2793 C C . PRO A 1 369 ? -37.600 1.208 3.956 1.00 52.03 369 PRO A C 1
ATOM 2795 O O . PRO A 1 369 ? -37.995 0.182 3.412 1.00 52.03 369 PRO A O 1
ATOM 2798 N N . PRO A 1 370 ? -38.398 2.310 4.065 1.00 50.94 370 PRO A N 1
ATOM 2799 C CA . PRO A 1 370 ? -39.552 2.532 3.227 1.00 50.94 370 PRO A CA 1
ATOM 2800 C C . PRO A 1 370 ? -39.115 2.180 1.831 1.00 50.94 370 PRO A C 1
ATOM 2802 O O . PRO A 1 370 ? -38.168 2.765 1.291 1.00 50.94 370 PRO A O 1
ATOM 2805 N N . ALA A 1 371 ? -39.811 1.187 1.295 1.00 50.31 371 ALA A N 1
ATOM 2806 C CA . ALA A 1 371 ? -39.809 0.885 -0.109 1.00 50.31 371 ALA A CA 1
ATOM 2807 C C . ALA A 1 371 ? -39.903 2.224 -0.843 1.00 50.31 371 ALA A C 1
ATOM 2809 O O . ALA A 1 371 ? -40.934 2.904 -0.819 1.00 50.31 371 ALA A O 1
ATOM 2810 N N . LEU A 1 372 ? -38.778 2.646 -1.422 1.00 45.44 372 LEU A N 1
ATOM 2811 C CA . LEU A 1 372 ? -38.763 3.718 -2.392 1.00 45.44 372 LEU A CA 1
ATOM 2812 C C . LEU A 1 372 ? -39.776 3.275 -3.433 1.00 45.44 372 LEU A C 1
ATOM 2814 O O . LEU A 1 372 ? -39.586 2.232 -4.056 1.00 45.44 372 LEU A O 1
ATOM 2818 N N . ALA A 1 373 ? -40.882 4.015 -3.535 1.00 45.50 373 ALA A N 1
ATOM 2819 C CA . ALA A 1 373 ? -41.888 3.769 -4.548 1.00 45.50 373 ALA A CA 1
ATOM 2820 C C . ALA A 1 373 ? -41.152 3.558 -5.868 1.00 45.50 373 ALA A C 1
ATOM 2822 O O . ALA A 1 373 ? -40.380 4.432 -6.274 1.00 45.50 373 ALA A O 1
ATOM 2823 N N . GLU A 1 374 ? -41.347 2.382 -6.465 1.00 45.34 374 GLU A N 1
ATOM 2824 C CA . GLU A 1 374 ? -40.795 1.995 -7.754 1.00 45.34 374 GLU A CA 1
ATOM 2825 C C . GLU A 1 374 ? -41.185 3.060 -8.782 1.00 45.34 374 GLU A C 1
ATOM 2827 O O . GLU A 1 374 ? -42.222 3.000 -9.439 1.00 45.34 374 GLU A O 1
ATOM 2832 N N . ARG A 1 375 ? -40.345 4.084 -8.921 1.00 40.12 375 ARG A N 1
ATOM 2833 C CA . ARG A 1 375 ? -40.282 4.882 -10.131 1.00 40.12 375 ARG A CA 1
ATOM 2834 C C . ARG A 1 375 ? -39.525 4.028 -11.129 1.00 40.12 375 ARG A C 1
ATOM 2836 O O . ARG A 1 375 ? -38.313 4.148 -11.283 1.00 40.12 375 ARG A O 1
ATOM 2843 N N . ALA A 1 376 ? -40.267 3.131 -11.768 1.00 47.09 376 ALA A N 1
ATOM 2844 C CA . ALA A 1 376 ? -39.910 2.659 -13.090 1.00 47.09 376 ALA A CA 1
ATOM 2845 C C . ALA A 1 376 ? -39.619 3.903 -13.948 1.00 47.09 376 ALA A C 1
ATOM 2847 O O . ALA A 1 376 ? -40.453 4.806 -13.992 1.00 47.09 376 ALA A O 1
ATOM 2848 N N . ASP A 1 377 ? -38.402 3.968 -14.504 1.00 47.03 377 ASP A N 1
ATOM 2849 C CA . ASP A 1 377 ? -37.950 4.808 -15.635 1.00 47.03 377 ASP A CA 1
ATOM 2850 C C . ASP A 1 377 ? -36.690 5.673 -15.405 1.00 47.03 377 ASP A C 1
ATOM 2852 O O . ASP A 1 377 ? -36.221 6.314 -16.348 1.00 47.03 377 ASP A O 1
ATOM 2856 N N . GLU A 1 378 ? -36.032 5.651 -14.237 1.00 44.53 378 GLU A N 1
ATOM 2857 C CA . GLU A 1 378 ? -34.713 6.301 -14.101 1.00 44.53 378 GLU A CA 1
ATOM 2858 C C . GLU A 1 378 ? -33.551 5.350 -14.438 1.00 44.53 378 GLU A C 1
ATOM 2860 O O . GLU A 1 378 ? -33.091 4.545 -13.631 1.00 44.53 378 GLU A O 1
ATOM 2865 N N . LEU A 1 379 ? -33.060 5.472 -15.677 1.00 47.44 379 LEU A N 1
ATOM 2866 C CA . LEU A 1 379 ? -31.827 4.848 -16.164 1.00 47.44 379 LEU A CA 1
ATOM 2867 C C . LEU A 1 379 ? -30.641 5.139 -15.219 1.00 47.44 379 LEU A C 1
ATOM 2869 O O . LEU A 1 379 ? -30.438 6.295 -14.828 1.00 47.44 379 LEU A O 1
ATOM 2873 N N . PRO A 1 380 ? -29.799 4.136 -14.905 1.00 42.03 380 PRO A N 1
ATOM 2874 C CA . PRO A 1 380 ? -28.669 4.302 -14.001 1.00 42.03 380 PRO A CA 1
ATOM 2875 C C . PRO A 1 380 ? -27.692 5.345 -14.551 1.00 42.03 380 PRO A C 1
ATOM 2877 O O . PRO A 1 380 ? -27.053 5.157 -15.591 1.00 42.03 380 PRO A O 1
ATOM 2880 N N . ARG A 1 381 ? -27.547 6.462 -13.830 1.00 41.34 381 ARG A N 1
ATOM 2881 C CA . ARG A 1 381 ? -26.471 7.423 -14.077 1.00 41.34 381 ARG A CA 1
ATOM 2882 C C . ARG A 1 381 ? -25.146 6.742 -13.753 1.00 41.34 381 ARG A C 1
ATOM 2884 O O . ARG A 1 381 ? -24.789 6.576 -12.592 1.00 41.34 381 ARG A O 1
ATOM 2891 N N . ARG A 1 382 ? -24.429 6.352 -14.810 1.00 35.94 382 ARG A N 1
ATOM 2892 C CA . ARG A 1 382 ? -23.025 5.932 -14.785 1.00 35.94 382 ARG A CA 1
ATOM 2893 C C . ARG A 1 382 ? -22.212 6.911 -13.933 1.00 35.94 382 ARG A C 1
ATOM 2895 O O . ARG A 1 382 ? -22.032 8.064 -14.322 1.00 35.94 382 ARG A O 1
ATOM 2902 N N . SER A 1 383 ? -21.688 6.446 -12.805 1.00 36.31 383 SER A N 1
ATOM 2903 C CA . SER A 1 383 ? -20.551 7.078 -12.145 1.00 36.31 383 SER A CA 1
ATOM 2904 C C . SER A 1 383 ? -19.338 6.921 -13.065 1.00 36.31 383 SER A C 1
ATOM 2906 O O . SER A 1 383 ? -18.682 5.884 -13.123 1.00 36.31 383 SER A O 1
ATOM 2908 N N . LEU A 1 384 ? -19.090 7.952 -13.871 1.00 40.31 384 LEU A N 1
ATOM 2909 C CA . LEU A 1 384 ? -17.867 8.095 -14.646 1.00 40.31 384 LEU A CA 1
ATOM 2910 C C . LEU A 1 384 ? -16.673 8.188 -13.687 1.00 40.31 384 LEU A C 1
ATOM 2912 O O . LEU A 1 384 ? -16.586 9.121 -12.897 1.00 40.31 384 LEU A O 1
ATOM 2916 N N . ALA A 1 385 ? -15.766 7.221 -13.827 1.00 40.91 385 ALA A N 1
ATOM 2917 C CA . ALA A 1 385 ? -14.344 7.285 -13.500 1.00 40.91 385 ALA A CA 1
ATOM 2918 C C . ALA A 1 385 ? -13.966 7.727 -12.072 1.00 40.91 385 ALA A C 1
ATOM 2920 O O . ALA A 1 385 ? -13.764 8.908 -11.794 1.00 40.91 385 ALA A O 1
ATOM 2921 N N . VAL A 1 386 ? -13.680 6.746 -11.210 1.00 44.78 386 VAL A N 1
ATOM 2922 C CA . VAL A 1 386 ? -12.637 6.947 -10.195 1.00 44.78 386 VAL A CA 1
ATOM 2923 C C . VAL A 1 386 ? -11.300 6.938 -10.954 1.00 44.78 386 VAL A C 1
ATOM 2925 O O . VAL A 1 386 ? -11.003 5.942 -11.617 1.00 44.78 386 VAL A O 1
ATOM 2928 N N . PRO A 1 387 ? -10.525 8.038 -10.964 1.00 50.00 387 PRO A N 1
ATOM 2929 C CA . PRO A 1 387 ? -9.267 8.093 -11.698 1.00 50.00 387 PRO A CA 1
ATOM 2930 C C . PRO A 1 387 ? -8.274 7.053 -11.154 1.00 50.00 387 PRO A C 1
ATOM 2932 O O . PRO A 1 387 ? -8.311 6.740 -9.960 1.00 50.00 387 PRO A O 1
ATOM 2935 N N . PRO A 1 388 ? -7.367 6.522 -11.997 1.00 49.22 388 PRO A N 1
ATOM 2936 C CA . PRO A 1 388 ? -6.312 5.627 -11.538 1.00 49.22 388 PRO A CA 1
ATOM 2937 C C . PRO A 1 388 ? -5.518 6.320 -10.431 1.00 49.22 388 PRO A C 1
ATOM 2939 O O . PRO A 1 388 ? -5.207 7.507 -10.545 1.00 49.22 388 PRO A O 1
ATOM 2942 N N . LEU A 1 389 ? -5.227 5.588 -9.353 1.00 48.31 389 LEU A N 1
ATOM 2943 C CA . LEU A 1 389 ? -4.510 6.083 -8.181 1.00 48.31 389 LEU A CA 1
ATOM 2944 C C . LEU A 1 389 ? -3.170 6.704 -8.611 1.00 48.31 389 LEU A C 1
ATOM 2946 O O . LEU A 1 389 ? -2.166 6.016 -8.753 1.00 48.31 389 LEU A O 1
ATOM 2950 N N . GLN A 1 390 ? -3.155 8.029 -8.780 1.00 51.09 390 GLN A N 1
ATOM 2951 C CA . GLN A 1 390 ? -1.953 8.843 -8.994 1.00 51.09 390 GLN A CA 1
ATOM 2952 C C . GLN A 1 390 ? -1.119 8.988 -7.711 1.00 51.09 390 GLN A C 1
ATOM 2954 O O . GLN A 1 390 ? -0.208 9.814 -7.634 1.00 51.09 390 GLN A O 1
ATOM 2959 N N . SER A 1 391 ? -1.427 8.213 -6.669 1.00 67.31 391 SER A N 1
ATOM 2960 C CA . SER A 1 391 ? -0.607 8.189 -5.471 1.00 67.31 391 SER A CA 1
ATOM 2961 C C . SER A 1 391 ? 0.736 7.535 -5.802 1.00 67.31 391 SER A C 1
ATOM 2963 O O . SER A 1 391 ? 0.818 6.564 -6.556 1.00 67.31 391 SER A O 1
ATOM 2965 N N . ARG A 1 392 ? 1.815 8.045 -5.199 1.00 64.12 392 ARG A N 1
ATOM 2966 C CA . ARG A 1 392 ? 3.152 7.429 -5.283 1.00 64.12 392 ARG A CA 1
ATOM 2967 C C . ARG A 1 392 ? 3.138 5.942 -4.902 1.00 64.12 392 ARG A C 1
ATOM 2969 O O . ARG A 1 392 ? 3.957 5.186 -5.408 1.00 64.12 392 ARG A O 1
ATOM 2976 N N . LEU A 1 393 ? 2.175 5.533 -4.073 1.00 66.50 393 LEU A N 1
ATOM 2977 C CA . LEU A 1 393 ? 1.936 4.142 -3.695 1.00 66.50 393 LEU A CA 1
ATOM 2978 C C . LEU A 1 393 ? 1.486 3.278 -4.889 1.00 66.50 393 LEU A C 1
ATOM 2980 O O . LEU A 1 393 ? 1.971 2.165 -5.056 1.00 66.50 393 LEU A O 1
ATOM 2984 N N . GLY A 1 394 ? 0.609 3.802 -5.753 1.00 78.50 394 GLY A N 1
ATOM 2985 C CA . GLY A 1 394 ? 0.152 3.107 -6.961 1.00 78.50 394 GLY A CA 1
ATOM 2986 C C . GLY A 1 394 ? 1.252 2.940 -8.013 1.00 78.50 394 GLY A C 1
ATOM 2987 O O . GLY A 1 394 ? 1.305 1.922 -8.700 1.00 78.50 394 GLY A O 1
ATOM 2988 N N . LEU A 1 395 ? 2.175 3.904 -8.106 1.00 80.12 395 LEU A N 1
ATOM 2989 C CA . LEU A 1 395 ? 3.365 3.791 -8.959 1.00 80.12 395 LEU A CA 1
ATOM 2990 C C . LEU A 1 395 ? 4.363 2.755 -8.421 1.00 80.12 395 LEU A C 1
ATOM 2992 O O . LEU A 1 395 ? 4.905 1.982 -9.207 1.00 80.12 395 LEU A O 1
ATOM 2996 N N . TRP A 1 396 ? 4.557 2.693 -7.100 1.00 82.50 396 TRP A N 1
ATOM 2997 C CA . TRP A 1 396 ? 5.379 1.662 -6.456 1.00 82.50 396 TRP A CA 1
ATOM 2998 C C . TRP A 1 396 ? 4.815 0.254 -6.659 1.00 82.50 396 TRP A C 1
ATOM 3000 O O . TRP A 1 396 ? 5.563 -0.648 -7.021 1.00 82.50 396 TRP A O 1
ATOM 3010 N N . ALA A 1 397 ? 3.500 0.077 -6.511 1.00 77.19 397 ALA A N 1
ATOM 3011 C CA . ALA A 1 397 ? 2.848 -1.210 -6.750 1.00 77.19 397 ALA A CA 1
ATOM 3012 C C . ALA A 1 397 ? 3.023 -1.685 -8.204 1.00 77.19 397 ALA A C 1
ATOM 3014 O O . ALA A 1 397 ? 3.291 -2.856 -8.446 1.00 77.19 397 ALA A O 1
ATOM 3015 N N . ARG A 1 398 ? 2.950 -0.769 -9.180 1.00 74.31 398 ARG A N 1
ATOM 3016 C CA . ARG A 1 398 ? 3.208 -1.084 -10.596 1.00 74.31 398 ARG A CA 1
ATOM 3017 C C . ARG A 1 398 ? 4.664 -1.438 -10.880 1.00 74.31 398 ARG A C 1
ATOM 3019 O O . ARG A 1 398 ? 4.920 -2.305 -11.709 1.00 74.31 398 ARG A O 1
ATOM 3026 N N . TRP A 1 399 ? 5.608 -0.759 -10.232 1.00 87.44 399 TRP A N 1
ATOM 3027 C CA . TRP A 1 399 ? 7.028 -1.082 -10.363 1.00 87.44 399 TRP A CA 1
ATOM 3028 C C . TRP A 1 399 ? 7.349 -2.458 -9.766 1.00 87.44 399 TRP A C 1
ATOM 3030 O O . TRP A 1 399 ? 8.048 -3.231 -10.411 1.00 87.44 399 TRP A O 1
ATOM 3040 N N . ALA A 1 400 ? 6.782 -2.789 -8.600 1.00 81.00 400 ALA A N 1
ATOM 3041 C CA . ALA A 1 400 ? 6.984 -4.079 -7.937 1.00 81.00 400 ALA A CA 1
ATOM 3042 C C . ALA A 1 400 ? 6.496 -5.259 -8.794 1.00 81.00 400 ALA A C 1
ATOM 3044 O O . ALA A 1 400 ? 7.258 -6.188 -9.031 1.00 81.00 400 ALA A O 1
ATOM 3045 N N . VAL A 1 401 ? 5.283 -5.167 -9.352 1.00 80.25 401 VAL A N 1
ATOM 3046 C CA . VAL A 1 401 ? 4.735 -6.202 -10.250 1.00 80.25 401 VAL A CA 1
ATOM 3047 C C . VAL A 1 401 ? 5.615 -6.385 -11.491 1.00 80.25 401 VAL A C 1
ATOM 3049 O O . VAL A 1 401 ? 5.958 -7.503 -11.855 1.00 80.25 401 VAL A O 1
ATOM 3052 N N . ARG A 1 402 ? 6.071 -5.283 -12.104 1.00 77.62 402 ARG A N 1
ATOM 3053 C CA . ARG A 1 402 ? 6.949 -5.340 -13.284 1.00 77.62 402 ARG A CA 1
ATOM 3054 C C . ARG A 1 402 ? 8.327 -5.936 -12.978 1.00 77.62 402 ARG A C 1
ATOM 3056 O O . ARG A 1 402 ? 8.957 -6.509 -13.861 1.00 77.62 402 ARG A O 1
ATOM 3063 N N . TRP A 1 403 ? 8.821 -5.748 -11.756 1.00 78.44 403 TRP A N 1
ATOM 3064 C CA . TRP A 1 403 ? 10.094 -6.304 -11.304 1.00 78.44 403 TRP A CA 1
ATOM 3065 C C . TRP A 1 403 ? 10.002 -7.818 -11.080 1.00 78.44 403 TRP A C 1
ATOM 3067 O O . TRP A 1 403 ? 10.894 -8.545 -11.510 1.00 78.44 403 TRP A O 1
ATOM 3077 N N . GLU A 1 404 ? 8.910 -8.294 -10.476 1.00 73.06 404 GLU A N 1
ATOM 3078 C CA . GLU A 1 404 ? 8.642 -9.727 -10.286 1.00 73.06 404 GLU A CA 1
ATOM 3079 C C . GLU A 1 404 ? 8.465 -10.450 -11.632 1.00 73.06 404 GLU A C 1
ATOM 3081 O O . GLU A 1 404 ? 9.132 -11.453 -11.879 1.00 73.06 404 GLU A O 1
ATOM 3086 N N . GLU A 1 405 ? 7.695 -9.875 -12.562 1.00 76.50 405 GLU A N 1
ATOM 3087 C CA . GLU A 1 405 ? 7.526 -10.412 -13.925 1.00 76.50 405 GLU A CA 1
ATOM 3088 C C . GLU A 1 405 ? 8.841 -10.413 -14.734 1.00 76.50 405 GLU A C 1
ATOM 3090 O O . GLU A 1 405 ? 9.068 -11.271 -15.588 1.00 76.50 405 GLU A O 1
ATOM 3095 N N . GLY A 1 406 ? 9.744 -9.463 -14.466 1.00 68.31 406 GLY A N 1
ATOM 3096 C CA . GLY A 1 406 ? 11.054 -9.381 -15.118 1.00 68.31 406 GLY A CA 1
ATOM 3097 C C . GLY A 1 406 ? 12.061 -10.431 -14.633 1.00 68.31 406 GLY A C 1
ATOM 3098 O O . GLY A 1 406 ? 12.932 -10.840 -15.404 1.00 68.31 406 GLY A O 1
ATOM 3099 N N . GLN A 1 407 ? 11.950 -10.903 -13.387 1.00 58.38 407 GLN A N 1
ATOM 3100 C CA . GLN A 1 407 ? 12.836 -11.947 -12.860 1.00 58.38 407 GLN A CA 1
ATOM 3101 C C . GLN A 1 407 ? 12.560 -13.321 -13.475 1.00 58.38 407 GLN A C 1
ATOM 3103 O O . GLN A 1 407 ? 13.502 -14.085 -13.699 1.00 58.38 407 GLN A O 1
ATOM 3108 N N . GLU A 1 408 ? 11.307 -13.617 -13.821 1.00 53.84 408 GLU A N 1
ATOM 3109 C CA . GLU A 1 408 ? 10.946 -14.891 -14.454 1.00 53.84 408 GLU A CA 1
ATOM 3110 C C . GLU A 1 408 ? 11.563 -15.044 -15.854 1.00 53.84 408 GLU A C 1
ATOM 3112 O O . GLU A 1 408 ? 11.928 -16.148 -16.262 1.00 53.84 408 GLU A O 1
ATOM 3117 N N . LEU A 1 409 ? 11.774 -13.932 -16.565 1.00 50.16 409 LEU A N 1
ATOM 3118 C CA . LEU A 1 409 ? 12.374 -13.927 -17.903 1.00 50.16 409 LEU A CA 1
ATOM 3119 C C . LEU A 1 409 ? 13.905 -14.054 -17.882 1.00 50.16 409 LEU A C 1
ATOM 3121 O O . LEU A 1 409 ? 14.481 -14.658 -18.786 1.00 50.16 409 LEU A O 1
ATOM 3125 N N . CYS A 1 410 ? 14.576 -13.552 -16.842 1.00 51.19 410 CYS A N 1
ATOM 3126 C CA . CYS A 1 410 ? 16.031 -13.680 -16.707 1.00 51.19 410 CYS A CA 1
ATOM 3127 C C . CYS A 1 410 ? 16.478 -15.078 -16.235 1.00 51.19 410 CYS A C 1
ATOM 3129 O O . CYS A 1 410 ? 17.631 -15.449 -16.444 1.00 51.19 410 CYS A O 1
ATOM 3131 N N . GLY A 1 411 ? 15.580 -15.881 -15.651 1.00 47.81 411 GLY A N 1
ATOM 3132 C CA . GLY A 1 411 ? 15.887 -17.228 -15.150 1.00 47.81 411 GLY A CA 1
ATOM 3133 C C . GLY A 1 411 ? 15.995 -18.332 -16.213 1.00 47.81 411 GLY A C 1
ATOM 3134 O O . GLY A 1 411 ? 16.437 -19.432 -15.892 1.00 47.81 411 GLY A O 1
ATOM 3135 N N . GLN A 1 412 ? 15.615 -18.076 -17.473 1.00 45.78 412 GLN A N 1
ATOM 3136 C CA . GLN A 1 412 ? 15.582 -19.098 -18.538 1.00 45.78 412 GLN A CA 1
ATOM 3137 C C . GLN A 1 412 ? 16.598 -18.885 -19.673 1.00 45.78 412 GLN A C 1
ATOM 3139 O O . GLN A 1 412 ? 16.511 -19.531 -20.720 1.00 45.78 412 GLN A O 1
ATOM 3144 N N . GLY A 1 413 ? 17.600 -18.026 -19.473 1.00 40.16 413 GLY A N 1
ATOM 3145 C CA . GLY A 1 413 ? 18.690 -17.812 -20.427 1.00 40.16 413 GLY A CA 1
ATOM 3146 C C . GLY A 1 413 ? 19.636 -19.012 -20.535 1.00 40.16 413 GLY A C 1
ATOM 3147 O O . GLY A 1 413 ? 20.748 -18.983 -20.018 1.00 40.16 413 GLY A O 1
ATOM 3148 N N . ARG A 1 414 ? 19.217 -20.077 -21.227 1.00 43.84 414 ARG A N 1
ATOM 3149 C CA . ARG A 1 414 ? 20.119 -21.131 -21.707 1.00 43.84 414 ARG A CA 1
ATOM 3150 C C . ARG A 1 414 ? 21.071 -20.489 -22.730 1.00 43.84 414 ARG A C 1
ATOM 3152 O O . ARG A 1 414 ? 20.575 -19.929 -23.709 1.00 43.84 414 ARG A O 1
ATOM 3159 N N . PRO A 1 415 ? 22.401 -20.539 -22.541 1.00 41.62 415 PRO A N 1
ATOM 3160 C CA . PRO A 1 415 ? 23.324 -19.933 -23.492 1.00 41.62 415 PRO A CA 1
ATOM 3161 C C . PRO A 1 415 ? 23.185 -20.616 -24.864 1.00 41.62 415 PRO A C 1
ATOM 3163 O O . PRO A 1 415 ? 22.977 -21.836 -24.919 1.00 41.62 415 PRO A O 1
ATOM 3166 N N . PRO A 1 416 ? 23.261 -19.859 -25.974 1.00 42.00 416 PRO A N 1
ATOM 3167 C CA . PRO A 1 416 ? 23.219 -20.434 -27.309 1.00 42.00 416 PRO A CA 1
ATOM 3168 C C . PRO A 1 416 ? 24.420 -21.366 -27.478 1.00 42.00 416 PRO A C 1
ATOM 3170 O O . PRO A 1 416 ? 25.559 -20.975 -27.239 1.00 42.00 416 PRO A O 1
ATOM 3173 N N . ALA A 1 417 ? 24.150 -22.615 -27.857 1.00 44.53 417 ALA A N 1
ATOM 3174 C CA . ALA A 1 417 ? 25.188 -23.575 -28.186 1.00 44.53 417 ALA A CA 1
ATOM 3175 C C . ALA A 1 417 ? 26.038 -23.009 -29.328 1.00 44.53 417 ALA A C 1
ATOM 3177 O O . ALA A 1 417 ? 25.535 -22.774 -30.429 1.00 44.53 417 ALA A O 1
ATOM 3178 N N . GLU A 1 418 ? 27.315 -22.773 -29.048 1.00 43.53 418 GLU A N 1
ATOM 3179 C CA . GLU A 1 418 ? 28.298 -22.392 -30.048 1.00 43.53 418 GLU A CA 1
ATOM 3180 C C . GLU A 1 418 ? 28.373 -23.501 -31.103 1.00 43.53 418 GLU A C 1
ATOM 3182 O O . GLU A 1 418 ? 28.789 -24.633 -30.840 1.00 43.53 418 GLU A O 1
ATOM 3187 N N . HIS A 1 419 ? 27.917 -23.182 -32.314 1.00 43.31 419 HIS A N 1
ATOM 3188 C CA . HIS A 1 419 ? 28.166 -23.999 -33.487 1.00 43.31 419 HIS A CA 1
ATOM 3189 C C . HIS A 1 419 ? 29.668 -23.977 -33.772 1.00 43.31 419 HIS A C 1
ATOM 3191 O O . HIS A 1 419 ? 30.193 -23.045 -34.375 1.00 43.31 419 HIS A O 1
ATOM 3197 N N . SER A 1 420 ? 30.344 -25.030 -33.317 1.00 47.62 420 SER A N 1
ATOM 3198 C CA . SER A 1 420 ? 31.702 -25.382 -33.710 1.00 47.62 420 SER A CA 1
ATOM 3199 C C . SER A 1 420 ? 31.717 -25.635 -35.222 1.00 47.62 420 SER A C 1
ATOM 3201 O O . SER A 1 420 ? 31.298 -26.690 -35.701 1.00 47.62 420 SER A O 1
ATOM 3203 N N . GLY A 1 421 ? 32.112 -24.612 -35.980 1.00 42.38 421 GLY A N 1
ATOM 3204 C CA . GLY A 1 421 ? 32.405 -24.718 -37.401 1.00 42.38 421 GLY A CA 1
ATOM 3205 C C . GLY A 1 421 ? 33.672 -25.541 -37.576 1.00 42.38 421 GLY A C 1
ATOM 3206 O O . GLY A 1 421 ? 34.760 -25.092 -37.235 1.00 42.38 421 GLY A O 1
ATOM 3207 N N . SER A 1 422 ? 33.516 -26.764 -38.071 1.00 46.53 422 SER A N 1
ATOM 3208 C CA . SER A 1 422 ? 34.617 -27.583 -38.553 1.00 46.53 422 SER A CA 1
ATOM 3209 C C . SER A 1 422 ? 35.184 -26.948 -39.822 1.00 46.53 422 SER A C 1
ATOM 3211 O O . SER A 1 422 ? 34.537 -26.988 -40.874 1.00 46.53 422 SER A O 1
ATOM 3213 N N . ASP A 1 423 ? 36.376 -26.372 -39.708 1.00 48.50 423 ASP A N 1
ATOM 3214 C CA . ASP A 1 423 ? 37.217 -25.994 -40.836 1.00 48.50 423 ASP A CA 1
ATOM 3215 C C . ASP A 1 423 ? 37.478 -27.227 -41.710 1.00 48.50 423 ASP A C 1
ATOM 3217 O O . ASP A 1 423 ? 38.094 -28.208 -41.289 1.00 48.50 423 ASP A O 1
ATOM 3221 N N . ALA A 1 424 ? 36.954 -27.184 -42.933 1.00 54.62 424 ALA A N 1
ATOM 3222 C CA . ALA A 1 424 ? 37.284 -28.122 -43.987 1.00 54.62 424 ALA A CA 1
ATOM 3223 C C . ALA A 1 424 ? 38.597 -27.668 -44.636 1.00 54.62 424 ALA A C 1
ATOM 3225 O O . ALA A 1 424 ? 38.635 -26.661 -45.347 1.00 54.62 424 ALA A O 1
ATOM 3226 N N . GLU A 1 425 ? 39.667 -28.419 -44.383 1.00 49.59 425 GLU A N 1
ATOM 3227 C CA . GLU A 1 425 ? 40.912 -28.360 -45.143 1.00 49.59 425 GLU A CA 1
ATOM 3228 C C . GLU A 1 425 ? 40.608 -28.635 -46.625 1.00 49.59 425 GLU A C 1
ATOM 3230 O O . GLU A 1 425 ? 40.159 -29.717 -47.002 1.00 49.59 425 GLU A O 1
ATOM 3235 N N . SER A 1 426 ? 40.816 -27.624 -47.470 1.00 57.12 426 SER A N 1
ATOM 3236 C CA . SER A 1 426 ? 40.828 -27.767 -48.923 1.00 57.12 426 SER A CA 1
ATOM 3237 C C . SER A 1 426 ? 42.282 -27.809 -49.373 1.00 57.12 426 SER A C 1
ATOM 3239 O O . SER A 1 426 ? 42.898 -26.765 -49.589 1.00 57.12 426 SER A O 1
ATOM 3241 N N . ASP A 1 427 ? 42.810 -29.020 -49.528 1.00 55.81 427 ASP A N 1
ATOM 3242 C CA . ASP A 1 427 ? 44.050 -29.282 -50.253 1.00 55.81 427 ASP A CA 1
ATOM 3243 C C . ASP A 1 427 ? 43.888 -28.852 -51.718 1.00 55.81 427 ASP A C 1
ATOM 3245 O O . ASP A 1 427 ? 43.105 -29.418 -52.483 1.00 55.81 427 ASP A O 1
ATOM 3249 N N . GLY A 1 428 ? 44.621 -27.808 -52.099 1.00 56.09 428 GLY A N 1
ATOM 3250 C CA . GLY A 1 428 ? 44.809 -27.396 -53.483 1.00 56.09 428 GLY A CA 1
ATOM 3251 C C . GLY A 1 428 ? 46.142 -27.919 -54.004 1.00 56.09 428 GLY A C 1
ATOM 3252 O O . GLY A 1 428 ? 47.160 -27.244 -53.873 1.00 56.09 428 GLY A O 1
ATOM 3253 N N . GLU A 1 429 ? 46.126 -29.103 -54.617 1.00 60.91 429 GLU A N 1
ATOM 3254 C CA . GLU A 1 429 ? 47.140 -29.520 -55.588 1.00 60.91 429 GLU A CA 1
ATOM 3255 C C . GLU A 1 429 ? 47.001 -28.663 -56.857 1.00 60.91 429 GLU A C 1
ATOM 3257 O O . GLU A 1 429 ? 45.913 -28.517 -57.419 1.00 60.91 429 GLU A O 1
ATOM 3262 N N . SER A 1 430 ? 48.101 -28.086 -57.336 1.00 58.19 430 SER A N 1
ATOM 3263 C CA . SER A 1 430 ? 48.216 -27.580 -58.706 1.00 58.19 430 SER A CA 1
ATOM 3264 C C . SER A 1 430 ? 49.660 -27.727 -59.182 1.00 58.19 430 SER A C 1
ATOM 3266 O O . SER A 1 430 ? 50.584 -27.226 -58.536 1.00 58.19 430 SER A O 1
ATOM 3268 N N . GLU A 1 431 ? 49.792 -28.470 -60.283 1.00 55.62 431 GLU A N 1
ATOM 3269 C CA . GLU A 1 431 ? 50.975 -28.661 -61.137 1.00 55.62 431 GLU A CA 1
ATOM 3270 C C . GLU A 1 431 ? 51.472 -27.375 -61.811 1.00 55.62 431 GLU A C 1
ATOM 3272 O O . GLU A 1 431 ? 50.642 -26.475 -62.091 1.00 55.62 431 GLU A O 1
#

Secondary structure (DSSP, 8-state):
--SSS-----------------TT-------HHHHHHHHHHHHHHHHHHHHHHHHHHHHHHS--TTS----------TTS------S-THHHHHHHHHHHHHHHHHHHHHHHHHHHHHHSS-TTS--------------------TTHHHHHHHHHHHHHHHHHHHHHHHHHHHHHHSS-TTSPP-------STTS------SS-HHHHHHHHHHHHHHHHHHHHHHHHHHHHHHSS-TTSPPP-------TTS-------S-HHHHHHHHHHHHHHHHHHHHHHHHHHHHHHS--GGGGTTT------SS--------S-HHHHHHHHHHHHHHHHHHHHHHHHHHHHHHS----S-TT-------SS------TT--------PPP--SHHHHHHHHHHHHHHHHHHHTT-PPPP--------------

Solvent-accessible surface area (backbone atoms only — not comparable to full-atom values): 27996 Å² total; per-residue (Å²): 144,81,87,82,84,81,85,72,82,94,78,79,83,79,82,75,82,79,84,72,90,71,93,81,76,83,75,78,72,70,52,74,66,56,52,53,52,56,48,53,54,52,51,52,52,52,52,50,55,49,52,51,50,43,51,52,44,21,72,73,70,76,50,61,84,81,59,74,73,75,74,82,76,78,70,76,66,87,91,49,98,62,86,79,71,84,56,59,54,76,68,47,48,49,49,55,53,48,54,53,50,52,56,48,51,54,52,51,48,52,52,39,51,51,44,20,72,74,68,75,48,53,82,80,54,73,74,76,73,86,66,80,82,75,91,69,91,71,95,66,88,76,79,78,62,84,48,60,68,55,50,50,49,57,48,50,55,51,50,52,53,49,53,49,52,51,49,52,52,39,51,51,44,22,73,73,70,74,48,53,81,80,55,75,75,77,78,83,61,72,56,68,71,84,88,46,92,46,84,60,76,90,56,78,52,72,66,59,49,51,50,54,51,50,54,52,50,52,55,49,52,50,55,50,50,51,52,43,50,53,44,20,70,73,71,76,49,52,85,83,52,77,73,75,80,77,78,64,73,71,67,85,90,47,92,58,84,77,75,88,53,78,49,73,67,57,52,49,49,57,47,51,53,50,52,50,53,51,51,52,52,49,53,52,51,49,55,50,43,25,73,72,70,76,48,58,77,71,67,68,62,72,75,70,72,76,84,83,79,83,77,80,92,72,85,75,77,82,55,80,48,73,63,57,54,48,50,54,49,51,51,52,52,50,54,50,54,50,52,50,50,52,51,49,51,51,44,23,69,73,72,73,50,71,93,71,83,76,85,81,74,72,78,68,87,68,68,79,73,67,75,72,74,83,67,84,81,76,76,82,79,75,84,77,71,85,73,78,66,82,46,74,65,48,54,48,54,53,50,50,55,54,51,58,62,49,52,65,64,66,74,67,73,72,76,80,80,78,80,81,77,78,82,75,86,75,86,79,88,79,135

Foldseek 3Di:
DPPPPPPDDPPDDDPDPPPDDDPDDPPPPPDPVVVVVVVVVVVVVVVVVVVVVQVVVCVVPVDGPPPPPPPQPQPDDPPDRDRPPPPVPPVVVVVVVVVVVVVVVVVVVVVQVVCCVVPVDRPPPPPPPPDPDDPDDDPDPPPPPVCPVVVVVVVVVVVVVVVVVVVVVQVVCCVVPVDGPPPPDPPQPQDDDPPDRDRPPPDDDPVVVVVVVVVVVVVVVVVVVVVQVVVCVVPVDGPPDPDPPQPQPDDPPDRDRPPPDPDPVVVVVVVVVVVVVVVVVVVVVQVVCCVVVVDRPVVVVVVPPDPDDDDDPPPPPPDPDPVVVVVVVVVVVVVVVVVVVVVQVVCCVVVVDRPDDDPPPPPPPDDPVPPPPPPPDDDDDDPPDPDQPPDPVSVVVVVVVVVVVVVVVVVPCDDPPPDPDDDDDDDDDDD

Radius of gyration: 38.95 Å; Cα contacts (8 Å, |Δi|>4): 98; chains: 1; bounding box: 107×80×108 Å

Organism: NCBI:txid1333877